Protein AF-A0A357KYM5-F1 (afdb_monomer_lite)

Structure (mmCIF, N/CA/C/O backbone):
data_AF-A0A357KYM5-F1
#
_entry.id   AF-A0A357KYM5-F1
#
loop_
_atom_site.group_PDB
_atom_site.id
_atom_site.type_symbol
_atom_site.label_atom_id
_atom_site.label_alt_id
_atom_site.label_comp_id
_atom_site.label_asym_id
_atom_site.label_entity_id
_atom_site.label_seq_id
_atom_site.pdbx_PDB_ins_code
_atom_site.Cartn_x
_atom_site.Cartn_y
_atom_site.Cartn_z
_atom_site.occupancy
_atom_site.B_iso_or_equiv
_atom_site.auth_seq_id
_atom_site.auth_comp_id
_atom_site.auth_asym_id
_atom_site.auth_atom_id
_atom_site.pdbx_PDB_model_num
ATOM 1 N N . MET A 1 1 ? -7.348 -31.592 7.065 1.00 39.19 1 MET A N 1
ATOM 2 C CA . MET A 1 1 ? -8.400 -30.751 6.445 1.00 39.19 1 MET A CA 1
ATOM 3 C C . MET A 1 1 ? -9.822 -31.021 6.965 1.00 39.19 1 MET A C 1
ATOM 5 O O . MET A 1 1 ? -10.618 -30.104 6.906 1.00 39.19 1 MET A O 1
ATOM 9 N N . ALA A 1 2 ? -10.147 -32.175 7.571 1.00 29.52 2 ALA A N 1
ATOM 10 C CA . ALA A 1 2 ? -11.494 -32.461 8.113 1.00 29.52 2 ALA A CA 1
ATOM 11 C C . ALA A 1 2 ? -11.815 -31.875 9.517 1.00 29.52 2 ALA A C 1
ATOM 13 O O . ALA A 1 2 ? -12.917 -32.055 10.022 1.00 29.52 2 ALA A O 1
ATOM 14 N N . ALA A 1 3 ? -10.875 -31.181 10.173 1.00 31.59 3 ALA A N 1
ATOM 15 C CA . ALA A 1 3 ? -11.030 -30.752 11.572 1.00 31.59 3 ALA A CA 1
ATOM 16 C C . ALA A 1 3 ? -11.623 -29.337 11.755 1.00 31.59 3 ALA A C 1
ATOM 18 O O . ALA A 1 3 ? -12.069 -29.005 12.851 1.00 31.59 3 ALA A O 1
ATOM 19 N N . ALA A 1 4 ? -11.666 -28.506 10.705 1.00 34.16 4 ALA A N 1
ATOM 20 C CA . ALA A 1 4 ? -12.172 -27.130 10.801 1.00 34.16 4 ALA A CA 1
ATOM 21 C C . ALA A 1 4 ? -13.715 -27.036 10.769 1.00 34.16 4 ALA A C 1
ATOM 23 O O . ALA A 1 4 ? -14.281 -26.057 11.252 1.00 34.16 4 ALA A O 1
ATOM 24 N N . SER A 1 5 ? -14.409 -28.067 10.272 1.00 40.31 5 SER A N 1
ATOM 25 C CA . SER A 1 5 ? -15.868 -28.051 10.071 1.00 40.31 5 SER A CA 1
ATOM 26 C C . SER A 1 5 ? -16.704 -28.437 11.302 1.00 40.31 5 SER A C 1
ATOM 28 O O . SER A 1 5 ? -17.919 -28.261 11.287 1.00 40.31 5 SER A O 1
ATOM 30 N N . ALA A 1 6 ? -16.101 -28.949 12.382 1.00 36.47 6 ALA A N 1
ATOM 31 C CA . ALA A 1 6 ? -16.842 -29.720 13.392 1.00 36.47 6 ALA A CA 1
ATOM 32 C C . ALA A 1 6 ? -17.256 -28.983 14.690 1.00 36.47 6 ALA A C 1
ATOM 34 O O . ALA A 1 6 ? -17.773 -29.631 15.593 1.00 36.47 6 ALA A O 1
ATOM 35 N N . ARG A 1 7 ? -17.060 -27.663 14.854 1.00 42.88 7 ARG A N 1
ATOM 36 C CA . ARG A 1 7 ? -17.339 -26.981 16.152 1.00 42.88 7 ARG A CA 1
ATOM 37 C C . ARG A 1 7 ? -18.109 -25.652 16.081 1.00 42.88 7 ARG A C 1
ATOM 39 O O . ARG A 1 7 ? -17.890 -24.765 16.897 1.00 42.88 7 ARG A O 1
ATOM 46 N N . TRP A 1 8 ? -19.041 -25.518 15.138 1.00 43.00 8 TRP A N 1
ATOM 47 C CA . TRP A 1 8 ? -19.954 -24.359 15.027 1.00 43.00 8 TRP A CA 1
ATOM 48 C C . TRP A 1 8 ? -21.429 -24.727 15.286 1.00 43.00 8 TRP A C 1
ATOM 50 O O . TRP A 1 8 ? -22.340 -24.209 14.632 1.00 43.00 8 TRP A O 1
ATOM 60 N N . GLN A 1 9 ? -21.674 -25.661 16.209 1.00 45.41 9 GLN A N 1
ATOM 61 C CA . GLN A 1 9 ? -23.014 -26.091 16.612 1.00 45.41 9 GLN A CA 1
ATOM 62 C C . GLN A 1 9 ? -23.220 -25.841 18.106 1.00 45.41 9 GLN A C 1
ATOM 64 O O . GLN A 1 9 ? -22.699 -26.592 18.921 1.00 45.41 9 GLN A O 1
ATOM 69 N N . ALA A 1 10 ? -23.962 -24.781 18.431 1.00 44.06 10 ALA A N 1
ATOM 70 C CA . ALA A 1 10 ? -24.990 -24.750 19.477 1.00 44.06 10 ALA A CA 1
ATOM 71 C C . ALA A 1 10 ? -25.453 -23.299 19.690 1.00 44.06 10 ALA A C 1
ATOM 73 O O . ALA A 1 10 ? -24.826 -22.556 20.436 1.00 44.06 10 ALA A O 1
ATOM 74 N N . GLN A 1 11 ? -26.553 -22.908 19.046 1.00 42.12 11 GLN A N 1
ATOM 75 C CA . GLN A 1 11 ? -27.473 -21.891 19.563 1.00 42.12 11 GLN A CA 1
ATOM 76 C C . GLN A 1 11 ? -28.854 -22.123 18.932 1.00 42.12 11 GLN A C 1
ATOM 78 O O . GLN A 1 11 ? -28.964 -22.393 17.735 1.00 42.12 11 GLN A O 1
ATOM 83 N N . SER A 1 12 ? -29.871 -22.170 19.792 1.00 39.28 12 SER A N 1
ATOM 84 C CA . SER A 1 12 ? -31.202 -22.721 19.533 1.00 39.28 12 SER A CA 1
ATOM 85 C C . SER A 1 12 ? -32.030 -21.901 18.528 1.00 39.28 12 SER A C 1
ATOM 87 O O . SER A 1 12 ? -31.992 -20.674 18.565 1.00 39.28 12 SER A O 1
ATOM 89 N N . PRO A 1 13 ? -32.841 -22.554 17.673 1.00 45.84 13 PRO A N 1
ATOM 90 C CA . PRO A 1 13 ? -33.690 -21.893 16.691 1.00 45.84 13 PRO A CA 1
ATOM 91 C C . PRO A 1 13 ? -35.065 -21.585 17.299 1.00 45.84 13 PRO A C 1
ATOM 93 O O . PRO A 1 13 ? -35.831 -22.503 17.576 1.00 45.84 13 PRO A O 1
ATOM 96 N N . SER A 1 14 ? -35.420 -20.319 17.515 1.00 49.50 14 SER A N 1
ATOM 97 C CA . SER A 1 14 ? -36.856 -19.966 17.599 1.00 49.50 14 SER A CA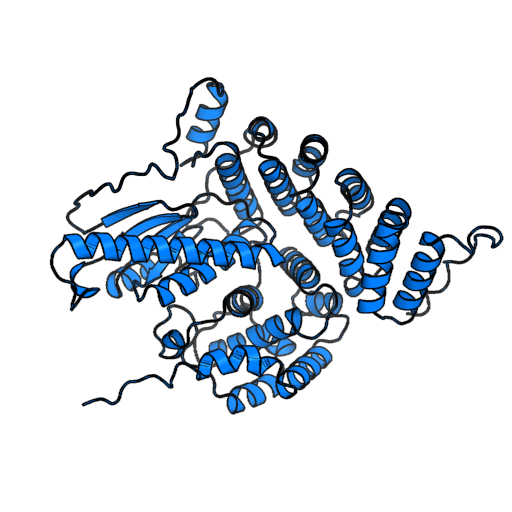 1
ATOM 98 C C . SER A 1 14 ? -37.214 -18.505 17.321 1.00 49.50 14 SER A C 1
ATOM 100 O O . SER A 1 14 ? -38.354 -18.272 16.947 1.00 49.50 14 SER A O 1
ATOM 102 N N . GLU A 1 15 ? -36.279 -17.545 17.337 1.00 45.34 15 GLU A N 1
ATOM 103 C CA . GLU A 1 15 ? -36.577 -16.159 16.892 1.00 45.34 15 GLU A CA 1
ATOM 104 C C . GLU A 1 15 ? -35.577 -15.582 15.862 1.00 45.34 15 GLU A C 1
ATOM 106 O O . GLU A 1 15 ? -35.882 -14.622 15.159 1.00 45.34 15 GLU A O 1
ATOM 111 N N . GLU A 1 16 ? -34.422 -16.222 15.644 1.00 50.22 16 GLU A N 1
ATOM 112 C CA . GLU A 1 16 ? -33.406 -15.810 14.651 1.00 50.22 16 GLU A CA 1
ATOM 113 C C . GLU A 1 16 ? -33.752 -16.151 13.184 1.00 50.22 16 GLU A C 1
ATOM 115 O O . GLU A 1 16 ? -32.952 -15.941 12.270 1.00 50.22 16 GLU A O 1
ATOM 120 N N . ALA A 1 17 ? -34.927 -16.710 12.900 1.00 53.59 17 ALA A N 1
ATOM 121 C CA . ALA A 1 17 ? -35.247 -17.155 11.543 1.00 53.59 17 ALA A CA 1
ATOM 122 C C . ALA A 1 17 ? -35.484 -15.990 10.558 1.00 53.59 17 ALA A C 1
ATOM 124 O O . ALA A 1 17 ? -35.233 -16.172 9.365 1.00 53.59 17 ALA A O 1
ATOM 125 N N . LEU A 1 18 ? -35.883 -14.805 11.046 1.00 60.94 18 LEU A N 1
ATOM 126 C CA . LEU A 1 18 ? -36.430 -13.720 10.216 1.00 60.94 18 LEU A CA 1
ATOM 127 C C . LEU A 1 18 ? -35.600 -12.426 10.167 1.00 60.94 18 LEU A C 1
ATOM 129 O O . LEU A 1 18 ? -35.957 -11.525 9.411 1.00 60.94 18 LEU A O 1
ATOM 133 N N . SER A 1 19 ? -34.504 -12.293 10.924 1.00 83.88 19 SER A N 1
ATOM 134 C CA . SER A 1 19 ? -33.705 -11.063 10.846 1.00 83.88 19 SER A CA 1
ATOM 135 C C . SER A 1 19 ? -32.810 -11.056 9.593 1.00 83.88 19 SER A C 1
ATOM 137 O O . SER A 1 19 ? -32.188 -12.080 9.276 1.00 83.88 19 SER A O 1
ATOM 139 N N . PRO A 1 20 ? -32.681 -9.914 8.886 1.00 84.69 20 PRO A N 1
ATOM 140 C CA . PRO A 1 20 ? -31.753 -9.778 7.760 1.00 84.69 20 PRO A CA 1
ATOM 141 C C . PRO A 1 20 ? -30.314 -10.178 8.123 1.00 84.69 20 PRO A C 1
ATOM 143 O O . PRO A 1 20 ? -29.641 -10.847 7.342 1.00 84.69 20 PRO A O 1
ATOM 146 N N . GLY A 1 21 ? -29.873 -9.871 9.350 1.00 86.38 21 GLY A N 1
ATOM 147 C CA . GLY A 1 21 ? -28.560 -10.271 9.863 1.00 86.38 21 GLY A CA 1
ATOM 148 C C . GLY A 1 21 ? -28.392 -11.788 10.004 1.00 86.38 21 GLY A C 1
ATOM 149 O O . GLY A 1 21 ? -27.341 -12.325 9.659 1.00 86.38 21 GLY A O 1
ATOM 150 N N . ALA A 1 22 ? -29.422 -12.519 10.441 1.00 87.31 22 ALA A N 1
ATOM 151 C CA . ALA A 1 22 ? -29.358 -13.978 10.524 1.00 87.31 22 ALA A CA 1
ATOM 152 C C . ALA A 1 22 ? -29.347 -14.640 9.137 1.00 87.31 22 ALA A C 1
ATOM 154 O O . ALA A 1 22 ? -28.640 -15.629 8.932 1.00 87.31 22 ALA A O 1
ATOM 155 N N . ALA A 1 23 ? -30.084 -14.088 8.167 1.00 88.94 23 ALA A N 1
ATOM 156 C CA . ALA A 1 23 ? -30.041 -14.549 6.781 1.00 88.94 23 ALA A CA 1
ATOM 157 C C . ALA A 1 23 ? -28.655 -14.324 6.149 1.00 88.94 23 ALA A C 1
ATOM 159 O O . ALA A 1 23 ? -28.078 -15.272 5.612 1.00 88.94 23 ALA A O 1
ATOM 160 N N . ALA A 1 24 ? -28.086 -13.121 6.293 1.00 90.00 24 ALA A N 1
ATOM 161 C CA . ALA A 1 24 ? -26.742 -12.797 5.809 1.00 90.00 24 ALA A CA 1
ATOM 162 C C . ALA A 1 24 ? -25.668 -13.679 6.468 1.00 90.00 24 ALA A C 1
ATOM 164 O O . ALA A 1 24 ? -24.789 -14.218 5.797 1.00 90.00 24 ALA A O 1
ATOM 165 N N . PHE A 1 25 ? -25.785 -13.937 7.773 1.00 90.94 25 PHE A N 1
ATOM 166 C CA . PHE A 1 25 ? -24.871 -14.832 8.480 1.00 90.94 25 PHE A CA 1
ATOM 167 C C . PHE A 1 25 ? -24.965 -16.292 7.994 1.00 90.94 25 PHE A C 1
ATOM 169 O O . PHE A 1 25 ? -23.945 -16.967 7.835 1.00 90.94 25 PHE A O 1
ATOM 176 N N . ARG A 1 26 ? -26.172 -16.798 7.700 1.00 92.44 26 ARG A N 1
ATOM 177 C CA . ARG A 1 26 ? -26.349 -18.124 7.074 1.00 92.44 26 ARG A CA 1
ATOM 178 C C . ARG A 1 26 ? -25.732 -18.177 5.674 1.00 92.44 26 ARG A C 1
ATOM 180 O O . ARG A 1 26 ? -25.079 -19.171 5.348 1.00 92.44 26 ARG A O 1
ATOM 187 N N . ALA A 1 27 ? -25.898 -17.123 4.873 1.00 93.00 27 ALA A N 1
ATOM 188 C CA . ALA A 1 27 ? -25.283 -17.013 3.551 1.00 93.00 27 ALA A CA 1
ATOM 189 C C . ALA A 1 27 ? -23.750 -17.044 3.645 1.00 93.00 27 ALA A C 1
ATOM 191 O O . ALA A 1 27 ? -23.118 -17.823 2.933 1.00 93.00 27 ALA A O 1
ATOM 192 N N . LEU A 1 28 ? -23.171 -16.311 4.601 1.00 94.19 28 LEU A N 1
ATOM 193 C CA . LEU A 1 28 ? -21.731 -16.291 4.858 1.00 94.19 28 LEU A CA 1
ATOM 194 C C . LEU A 1 28 ? -21.188 -17.685 5.180 1.00 94.19 28 LEU A C 1
ATOM 196 O O . LEU A 1 28 ? -20.217 -18.138 4.570 1.00 94.19 28 LEU A O 1
ATOM 200 N N . ARG A 1 29 ? -21.847 -18.402 6.098 1.00 91.69 29 ARG A N 1
ATOM 201 C CA . ARG A 1 29 ? -21.483 -19.786 6.434 1.00 91.69 29 ARG A CA 1
ATOM 202 C C . ARG A 1 29 ? -21.563 -20.704 5.217 1.00 91.69 29 ARG A C 1
ATOM 204 O O . ARG A 1 29 ? -20.668 -21.517 5.008 1.00 91.69 29 ARG A O 1
ATOM 211 N N 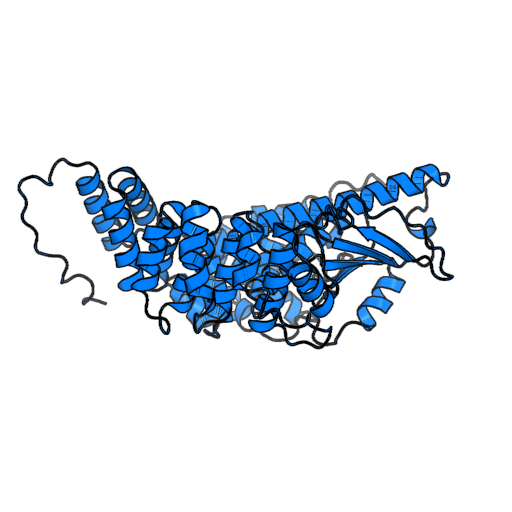. SER A 1 30 ? -22.619 -20.576 4.415 1.00 93.94 30 SER A N 1
ATOM 212 C CA . SER A 1 30 ? -22.804 -21.377 3.201 1.00 93.94 30 SER A CA 1
ATOM 213 C C . SER A 1 30 ? -21.723 -21.105 2.151 1.00 93.94 30 SER A C 1
ATOM 215 O O . SER A 1 30 ? -21.186 -22.050 1.577 1.00 93.94 30 SER A O 1
ATOM 217 N N . ALA A 1 31 ? -21.385 -19.837 1.903 1.00 93.31 31 ALA A N 1
ATOM 218 C CA . ALA A 1 31 ? -20.334 -19.454 0.961 1.00 93.31 31 ALA A CA 1
ATOM 219 C C . ALA A 1 31 ? -18.953 -19.935 1.426 1.00 93.31 31 ALA A C 1
ATOM 221 O O . ALA A 1 31 ? -18.227 -20.556 0.653 1.00 93.31 31 ALA A O 1
ATOM 222 N N . THR A 1 32 ? -18.643 -19.767 2.714 1.00 90.94 32 THR A N 1
ATOM 223 C CA . THR A 1 32 ? -17.369 -20.221 3.294 1.00 90.94 32 THR A CA 1
ATOM 224 C C . THR A 1 32 ? -17.229 -21.745 3.208 1.00 90.94 32 THR A C 1
ATOM 226 O O . THR A 1 32 ? -16.179 -22.248 2.822 1.00 90.94 32 THR A O 1
ATOM 229 N N . ASN A 1 33 ? -18.299 -22.496 3.498 1.00 91.06 33 ASN A N 1
ATOM 230 C CA . ASN A 1 33 ? -18.302 -23.961 3.394 1.00 91.06 33 ASN A CA 1
ATOM 231 C C . ASN A 1 33 ? -18.159 -24.474 1.953 1.00 91.06 33 ASN A C 1
ATOM 233 O O . ASN A 1 33 ? -17.681 -25.587 1.754 1.00 91.06 33 ASN A O 1
ATOM 237 N N . ARG A 1 34 ? -18.602 -23.692 0.962 1.00 93.12 34 ARG A N 1
ATOM 238 C CA . ARG A 1 34 ? -18.443 -23.993 -0.470 1.00 93.12 34 ARG A CA 1
ATOM 239 C C . ARG A 1 34 ? -17.118 -23.490 -1.043 1.00 93.12 34 ARG A C 1
ATOM 241 O O . ARG A 1 34 ? -16.897 -23.639 -2.238 1.00 93.12 34 ARG A O 1
ATOM 248 N N . GLU A 1 35 ? -16.272 -22.888 -0.209 1.00 91.25 35 GLU A N 1
ATOM 249 C CA . GLU A 1 35 ? -15.027 -22.234 -0.613 1.00 91.25 35 GLU A CA 1
ATOM 250 C C . GLU A 1 35 ? -15.222 -21.144 -1.689 1.00 91.25 35 GLU A C 1
ATOM 252 O O . GLU A 1 35 ? -14.313 -20.820 -2.453 1.00 91.25 35 GLU A O 1
ATOM 257 N N . ASP A 1 36 ? -16.403 -20.519 -1.708 1.00 95.31 36 ASP A N 1
ATOM 258 C CA . ASP A 1 36 ? -16.751 -19.431 -2.619 1.00 95.31 36 ASP A CA 1
ATOM 259 C C . ASP A 1 36 ? -16.277 -18.089 -2.047 1.00 95.31 36 ASP A C 1
ATOM 261 O O . ASP A 1 36 ? -16.873 -17.536 -1.116 1.00 95.31 36 ASP A O 1
ATOM 265 N N . GLN A 1 37 ? -15.176 -17.565 -2.592 1.00 95.00 37 GLN A N 1
ATOM 266 C CA . GLN A 1 37 ? -14.598 -16.306 -2.127 1.00 95.00 37 GLN A CA 1
ATOM 267 C C . GLN A 1 37 ? -15.491 -15.099 -2.415 1.00 95.00 37 GLN A C 1
ATOM 269 O O . GLN A 1 37 ? -15.657 -14.250 -1.540 1.00 95.00 37 GLN A O 1
ATOM 274 N N . HIS A 1 38 ? -16.048 -15.012 -3.626 1.00 96.19 38 HIS A N 1
ATOM 275 C CA . HIS A 1 38 ? -16.880 -13.876 -4.032 1.00 96.19 38 HIS A CA 1
ATOM 276 C C . HIS A 1 38 ? -18.189 -13.887 -3.249 1.00 96.19 38 HIS A C 1
ATOM 278 O O . HIS A 1 38 ? -18.539 -12.874 -2.648 1.00 96.19 38 HIS A O 1
ATOM 284 N N . GLY A 1 39 ? -18.818 -15.059 -3.111 1.00 96.62 39 GLY A N 1
ATOM 285 C CA . GLY A 1 39 ? -19.987 -15.229 -2.251 1.00 96.62 39 GLY A CA 1
ATOM 286 C C . GLY A 1 39 ? -19.700 -14.909 -0.780 1.00 96.62 39 GLY A C 1
ATOM 287 O O . GLY A 1 39 ? -20.547 -14.343 -0.091 1.00 96.62 39 GLY A O 1
ATOM 288 N N . THR A 1 40 ? -18.495 -15.210 -0.283 1.00 97.12 40 THR A N 1
ATOM 289 C CA . THR A 1 40 ? -18.074 -14.829 1.077 1.00 97.12 40 THR A CA 1
ATOM 290 C C . THR A 1 40 ? -17.958 -13.312 1.233 1.00 97.12 40 THR A C 1
ATOM 292 O O . THR A 1 40 ? -18.412 -12.774 2.242 1.00 97.12 40 THR A O 1
ATOM 295 N N . VAL A 1 41 ? -17.389 -12.605 0.250 1.00 97.12 41 VAL A N 1
ATOM 296 C CA . VAL A 1 41 ? -17.293 -11.133 0.268 1.00 97.12 41 VAL A CA 1
ATOM 297 C C . VAL A 1 41 ? -18.674 -10.486 0.223 1.00 97.12 41 VAL A C 1
ATOM 299 O O . VAL A 1 41 ? -18.950 -9.586 1.017 1.00 97.12 41 VAL A O 1
ATOM 302 N N . GLU A 1 42 ? -19.550 -10.957 -0.663 1.00 96.62 42 GLU A N 1
ATOM 303 C CA . GLU A 1 42 ? -20.925 -10.463 -0.768 1.00 96.62 42 GLU A CA 1
ATOM 304 C C . GLU A 1 42 ? -21.689 -10.680 0.539 1.00 96.62 42 GLU A C 1
ATOM 306 O O . GLU A 1 42 ? -22.246 -9.734 1.095 1.00 96.62 42 GLU A O 1
ATOM 311 N N . ALA A 1 43 ? -21.624 -11.888 1.103 1.00 96.94 43 ALA A N 1
ATOM 312 C CA . ALA A 1 43 ? -22.287 -12.192 2.362 1.00 96.94 43 ALA A CA 1
ATOM 313 C C . ALA A 1 43 ? -21.718 -11.394 3.549 1.00 96.94 43 ALA A C 1
ATOM 315 O O . ALA A 1 43 ? -22.478 -11.000 4.435 1.00 96.94 43 ALA A O 1
ATOM 316 N N . LEU A 1 44 ? -20.405 -11.120 3.577 1.00 97.38 44 LEU A N 1
ATOM 317 C CA . LEU A 1 44 ? -19.810 -10.221 4.570 1.00 97.38 44 LEU A CA 1
ATOM 318 C C . LEU A 1 44 ? -20.351 -8.802 4.420 1.00 97.38 44 LEU A C 1
ATOM 320 O O . LEU A 1 44 ? -20.759 -8.212 5.416 1.00 97.38 44 LEU A O 1
ATOM 324 N N . ARG A 1 45 ? -20.379 -8.253 3.202 1.00 97.31 45 ARG A N 1
ATOM 325 C CA . ARG A 1 45 ? -20.910 -6.908 2.940 1.00 97.31 45 ARG A CA 1
ATOM 326 C C . ARG A 1 45 ? -22.361 -6.788 3.408 1.00 97.31 45 ARG A C 1
ATOM 328 O O . ARG A 1 45 ? -22.705 -5.832 4.101 1.00 97.31 45 ARG A O 1
ATOM 335 N N . ASP A 1 46 ? -23.188 -7.767 3.063 1.00 96.94 46 ASP A N 1
ATOM 336 C CA . ASP A 1 46 ? -24.603 -7.773 3.422 1.00 96.94 46 ASP A CA 1
ATOM 337 C C . ASP A 1 46 ? -24.782 -7.898 4.945 1.00 96.94 46 ASP A C 1
ATOM 339 O O . ASP A 1 46 ? -25.617 -7.210 5.536 1.00 96.94 46 ASP A O 1
ATOM 343 N N . LEU A 1 47 ? -23.937 -8.695 5.610 1.00 97.25 47 LEU A N 1
ATOM 344 C CA . LEU A 1 47 ? -23.921 -8.796 7.068 1.00 97.25 47 LEU A CA 1
ATOM 345 C C . LEU A 1 47 ? -23.502 -7.479 7.730 1.00 97.25 47 LEU A C 1
ATOM 347 O O . LEU A 1 47 ? -24.159 -7.052 8.671 1.00 97.25 47 LEU A O 1
ATOM 351 N N . TRP A 1 48 ? -22.462 -6.810 7.228 1.00 97.25 48 TRP A N 1
ATOM 352 C CA . TRP A 1 48 ? -22.036 -5.494 7.715 1.00 97.25 48 TRP A CA 1
ATOM 353 C C . TRP A 1 48 ? -23.128 -4.433 7.562 1.00 97.25 48 TRP A C 1
ATOM 355 O O . TRP A 1 48 ? -23.258 -3.572 8.428 1.00 97.25 48 TRP A O 1
ATOM 365 N N . SER A 1 49 ? -23.924 -4.504 6.494 1.00 96.44 49 SER A N 1
ATOM 366 C CA . SER A 1 49 ? -25.055 -3.597 6.285 1.00 96.44 49 SER A CA 1
ATOM 367 C C . SER A 1 49 ? -26.231 -3.886 7.220 1.00 96.44 49 SER A C 1
ATOM 369 O O . SER A 1 49 ? -26.922 -2.954 7.624 1.00 96.44 49 SER A O 1
ATOM 371 N N . ALA A 1 50 ? -26.500 -5.157 7.523 1.00 95.88 50 ALA A N 1
ATOM 372 C CA . ALA A 1 50 ? -27.649 -5.563 8.330 1.00 95.88 50 ALA A CA 1
ATOM 373 C C . ALA A 1 50 ? -27.374 -5.517 9.842 1.00 95.88 50 ALA A C 1
ATOM 375 O O . ALA A 1 50 ? -28.257 -5.172 10.623 1.00 95.88 50 ALA A O 1
ATOM 376 N N . ASP A 1 51 ? -26.166 -5.894 10.253 1.00 96.12 51 ASP A N 1
ATOM 377 C CA . ASP A 1 51 ? -25.720 -5.953 11.643 1.00 96.12 51 ASP A CA 1
ATOM 378 C C . ASP A 1 51 ? -24.195 -5.719 11.703 1.00 96.12 51 ASP A C 1
ATOM 380 O O . ASP A 1 51 ? -23.411 -6.675 11.657 1.00 96.12 51 ASP A O 1
ATOM 384 N N . PRO A 1 52 ? -23.741 -4.455 11.826 1.00 95.50 52 PRO A N 1
ATOM 385 C CA . PRO A 1 52 ? -22.317 -4.121 11.882 1.00 95.50 52 PRO A CA 1
ATOM 386 C C . PRO A 1 52 ? -21.563 -4.804 13.031 1.00 95.50 52 PRO A C 1
ATOM 388 O O . PRO A 1 52 ? -20.354 -5.016 12.936 1.00 95.50 52 PRO A O 1
ATOM 391 N N . THR A 1 53 ? -22.250 -5.155 14.123 1.00 94.94 53 THR A N 1
ATOM 392 C CA . THR A 1 53 ? -21.627 -5.839 15.265 1.00 94.94 53 THR A CA 1
ATOM 393 C C . THR A 1 53 ? -21.324 -7.289 14.910 1.00 94.94 53 THR A C 1
ATOM 395 O O . THR A 1 53 ? -20.189 -7.739 15.088 1.00 94.94 53 THR A O 1
ATOM 398 N N . ARG A 1 54 ? -22.299 -8.015 14.343 1.00 95.06 54 ARG A N 1
ATOM 399 C CA . ARG A 1 54 ? -22.068 -9.373 13.823 1.00 95.06 54 ARG A CA 1
ATOM 400 C C . ARG A 1 54 ? -21.114 -9.372 12.631 1.00 95.06 54 ARG A C 1
ATOM 402 O O . ARG A 1 54 ? -20.313 -10.294 12.526 1.00 95.06 54 ARG A O 1
ATOM 409 N N . GLY A 1 55 ? -21.151 -8.349 11.777 1.00 97.56 55 GLY A N 1
ATOM 410 C CA . GLY A 1 55 ? -20.198 -8.157 10.680 1.00 97.56 55 GLY A CA 1
ATOM 411 C C . GLY A 1 55 ? -18.757 -8.064 11.181 1.00 97.56 55 GLY A C 1
ATOM 412 O O . GLY A 1 55 ? -17.903 -8.830 10.736 1.00 97.56 55 GLY A O 1
ATOM 413 N N . ALA A 1 56 ? -18.502 -7.209 12.178 1.00 97.94 56 ALA A N 1
ATOM 414 C CA . ALA A 1 56 ? -17.189 -7.088 12.814 1.00 97.94 56 ALA A CA 1
ATOM 415 C C . ALA A 1 56 ? -16.718 -8.407 13.441 1.00 97.94 56 ALA A C 1
ATOM 417 O O . ALA A 1 56 ? -15.577 -8.820 13.221 1.00 97.94 56 ALA A O 1
ATOM 418 N N . GLN A 1 57 ? -17.601 -9.090 14.175 1.00 97.62 57 GLN A N 1
ATOM 419 C CA . GLN A 1 57 ? -17.289 -10.374 14.800 1.00 97.62 57 GLN A CA 1
ATOM 420 C C . GLN A 1 57 ? -16.980 -11.458 13.758 1.00 97.62 57 GLN A C 1
ATOM 422 O O . GLN A 1 57 ? -15.980 -12.159 13.882 1.00 97.62 57 GLN A O 1
ATOM 427 N N . ALA A 1 58 ? -17.790 -11.567 12.703 1.00 97.69 58 ALA A N 1
ATOM 428 C CA . ALA A 1 58 ? -17.592 -12.547 11.640 1.00 97.69 58 ALA A CA 1
ATOM 429 C C . ALA A 1 58 ? -16.290 -12.298 10.863 1.00 97.69 58 ALA A C 1
ATOM 431 O O . ALA A 1 58 ? -15.542 -13.241 10.601 1.00 97.69 58 ALA A O 1
ATOM 432 N N . SER A 1 59 ? -15.975 -11.037 10.547 1.00 98.50 59 SER A N 1
ATOM 433 C CA . SER A 1 59 ? -14.691 -10.668 9.947 1.00 98.50 59 SER A CA 1
ATOM 434 C C . SER A 1 59 ? -13.513 -11.072 10.838 1.00 98.50 59 SER A C 1
ATOM 436 O O . SER A 1 59 ? -12.551 -11.655 10.341 1.00 98.50 59 SER A O 1
ATOM 438 N N . LEU A 1 60 ? -13.590 -10.813 12.148 1.00 98.25 60 LEU A N 1
ATOM 439 C CA . LEU A 1 60 ? -12.550 -11.211 13.099 1.00 98.25 60 LEU A CA 1
ATOM 440 C C . LEU A 1 60 ? -12.417 -12.738 13.204 1.00 98.25 60 LEU A C 1
ATOM 442 O O . LEU A 1 60 ? -11.299 -13.252 13.197 1.00 98.25 60 LEU A O 1
ATOM 446 N N . ASP A 1 61 ? -13.527 -13.477 13.243 1.00 97.50 61 ASP A N 1
ATOM 447 C CA . ASP A 1 61 ? -13.511 -14.943 13.267 1.00 97.50 61 ASP A CA 1
ATOM 448 C C . ASP A 1 61 ? -12.857 -15.533 12.007 1.00 97.50 61 ASP A C 1
ATOM 450 O O . ASP A 1 61 ? -12.088 -16.492 12.112 1.00 97.50 61 ASP A O 1
ATOM 454 N N . ILE A 1 62 ? -13.091 -14.938 10.830 1.00 97.31 62 ILE A N 1
ATOM 455 C CA . ILE A 1 62 ? -12.401 -15.316 9.586 1.00 97.31 62 ILE A CA 1
ATOM 456 C C . ILE A 1 62 ? -10.894 -15.062 9.698 1.00 97.31 62 ILE A C 1
ATOM 458 O O . ILE A 1 62 ? -10.109 -15.909 9.275 1.00 97.31 62 ILE A O 1
ATOM 462 N N . ILE A 1 63 ? -10.468 -13.940 10.287 1.00 97.94 63 ILE A N 1
ATOM 463 C CA . ILE A 1 63 ? -9.036 -13.652 10.467 1.00 97.94 63 ILE A CA 1
ATOM 464 C C . ILE A 1 63 ? -8.393 -14.655 11.433 1.00 97.94 63 ILE A C 1
ATOM 466 O O . ILE A 1 63 ? -7.341 -15.216 11.137 1.00 97.94 63 ILE A O 1
ATOM 470 N N . LEU A 1 64 ? -9.026 -14.906 12.579 1.00 97.00 64 LEU A N 1
ATOM 471 C CA . LEU A 1 64 ? -8.460 -15.752 13.631 1.00 97.00 64 LEU A CA 1
ATOM 472 C C . LEU A 1 64 ? -8.425 -17.236 13.252 1.00 97.00 64 LEU A C 1
ATOM 474 O O . LEU A 1 64 ? -7.503 -17.950 13.646 1.00 97.00 64 LEU A O 1
ATOM 478 N N . ARG A 1 65 ? -9.435 -17.720 12.520 1.00 93.31 65 ARG A N 1
ATOM 479 C CA . ARG A 1 65 ? -9.614 -19.156 12.237 1.00 93.31 65 ARG A CA 1
ATOM 480 C C . ARG A 1 65 ? -9.285 -19.542 10.797 1.00 93.31 65 ARG A C 1
ATOM 482 O O . ARG A 1 65 ? -9.080 -20.723 10.525 1.00 93.31 65 ARG A O 1
ATOM 489 N N . GLY A 1 66 ? -9.261 -18.582 9.876 1.00 92.06 66 GLY A N 1
ATOM 490 C CA . GLY A 1 66 ? -8.992 -18.817 8.461 1.00 92.06 66 GLY A CA 1
ATOM 491 C C . GLY A 1 66 ? -7.513 -19.060 8.159 1.00 92.06 66 GLY A C 1
ATOM 492 O O . GLY A 1 66 ? -6.619 -18.615 8.885 1.00 92.06 66 GLY A O 1
ATOM 493 N N . SER A 1 67 ? -7.248 -19.737 7.039 1.00 94.06 67 SER A N 1
ATOM 494 C CA . SER A 1 67 ? -5.919 -19.737 6.412 1.00 94.06 67 SER A CA 1
ATOM 495 C C . SER A 1 67 ? -5.612 -18.353 5.821 1.00 94.06 67 SER A C 1
ATOM 497 O O . SER A 1 67 ? -6.557 -17.604 5.557 1.00 94.06 67 SER A O 1
ATOM 499 N N . PRO A 1 68 ? -4.340 -17.991 5.557 1.00 94.56 68 PRO A N 1
ATOM 500 C CA . PRO A 1 68 ? -3.994 -16.685 4.979 1.00 94.56 68 PRO A CA 1
ATOM 501 C C . PRO A 1 68 ? -4.827 -16.314 3.739 1.00 94.56 68 PRO A C 1
ATOM 503 O O . PRO A 1 68 ? -5.299 -15.185 3.634 1.00 94.56 68 PRO A O 1
ATOM 506 N N . TYR A 1 69 ? -5.131 -17.293 2.880 1.00 95.19 69 TYR A N 1
ATOM 507 C CA . TYR A 1 69 ? -6.051 -17.176 1.743 1.00 95.19 69 TYR A CA 1
ATOM 508 C C . TYR A 1 69 ? -7.423 -16.570 2.091 1.00 95.19 69 TYR A C 1
ATOM 510 O O . TYR A 1 69 ? -7.939 -15.751 1.326 1.00 95.19 69 TYR A O 1
ATOM 518 N N . TRP A 1 70 ? -8.002 -16.961 3.232 1.00 95.56 70 TRP A N 1
ATOM 519 C CA . TRP A 1 70 ? -9.306 -16.505 3.726 1.00 95.56 70 TRP A CA 1
ATOM 520 C C . TRP A 1 70 ? -9.213 -15.253 4.599 1.00 95.56 70 TRP A C 1
ATOM 522 O O . TRP A 1 70 ? -10.101 -14.403 4.535 1.00 95.56 70 TRP A O 1
ATOM 532 N N . ARG A 1 71 ? -8.134 -15.098 5.380 1.00 96.94 71 ARG A N 1
ATOM 533 C CA . ARG A 1 71 ? -7.939 -13.945 6.281 1.00 96.94 71 ARG A CA 1
ATOM 534 C C . ARG A 1 71 ? -8.028 -12.609 5.551 1.00 96.94 71 ARG A C 1
ATOM 536 O O . ARG A 1 71 ? -8.570 -11.657 6.107 1.00 96.94 71 ARG A O 1
ATOM 543 N N . VAL A 1 72 ? -7.575 -12.566 4.295 1.00 97.56 72 VAL A N 1
ATOM 544 C CA . VAL A 1 72 ? -7.702 -11.407 3.392 1.00 97.56 72 VAL A CA 1
ATOM 545 C C . VAL A 1 72 ? -9.116 -10.838 3.390 1.00 97.56 72 VAL A C 1
ATOM 547 O O . VAL A 1 72 ? -9.276 -9.625 3.471 1.00 97.56 72 VAL A O 1
ATOM 550 N N . LEU A 1 73 ? -10.137 -11.695 3.321 1.00 97.94 73 LEU A N 1
ATOM 551 C CA . LEU A 1 73 ? -11.528 -11.257 3.198 1.00 97.94 73 LEU A CA 1
ATOM 552 C C . LEU A 1 73 ? -12.014 -10.604 4.498 1.00 97.94 73 LEU A C 1
ATOM 554 O O . LEU A 1 73 ? -12.673 -9.566 4.468 1.00 97.94 73 LEU A O 1
ATOM 558 N N . GLY A 1 74 ? -11.625 -11.171 5.645 1.00 98.31 74 GLY A N 1
ATOM 559 C CA . GLY A 1 74 ? -11.912 -10.593 6.957 1.00 98.31 74 GLY A CA 1
ATOM 560 C C . GLY A 1 74 ? -11.221 -9.241 7.159 1.00 98.31 74 GLY A C 1
ATOM 561 O O . GLY A 1 74 ? -11.871 -8.283 7.583 1.00 98.31 74 GLY A O 1
ATOM 562 N N . VAL A 1 75 ? -9.936 -9.134 6.790 1.00 98.62 75 VAL A N 1
ATOM 563 C CA . VAL A 1 75 ? -9.176 -7.871 6.849 1.00 98.62 75 VAL A CA 1
ATOM 564 C C . VAL A 1 75 ? -9.777 -6.826 5.910 1.00 98.62 75 VAL A C 1
ATOM 566 O O . VAL A 1 75 ? -9.983 -5.692 6.332 1.00 98.62 75 VAL A O 1
ATOM 569 N N . ALA A 1 76 ? -10.107 -7.195 4.668 1.00 98.25 76 ALA A N 1
ATOM 570 C CA . ALA A 1 76 ? -10.717 -6.291 3.694 1.00 98.25 76 ALA A CA 1
ATOM 571 C C . ALA A 1 76 ? -12.057 -5.739 4.196 1.00 98.25 76 ALA A C 1
ATOM 573 O O . ALA A 1 76 ? -12.288 -4.530 4.146 1.00 98.25 76 ALA A O 1
ATOM 574 N N . ALA A 1 77 ? -12.915 -6.607 4.737 1.00 98.25 77 ALA A N 1
ATOM 575 C CA . ALA A 1 77 ? -14.208 -6.210 5.275 1.00 98.25 77 ALA A CA 1
ATOM 576 C C . ALA A 1 77 ? -14.071 -5.262 6.481 1.00 98.25 77 ALA A C 1
ATOM 578 O O . ALA A 1 77 ? -14.735 -4.227 6.509 1.00 98.25 77 ALA A O 1
ATOM 579 N N . LEU A 1 78 ? -13.171 -5.551 7.432 1.00 98.38 78 LEU A N 1
ATOM 580 C CA . LEU A 1 78 ? -12.899 -4.653 8.565 1.00 98.38 78 LEU A CA 1
ATOM 581 C C . LEU A 1 78 ? -12.312 -3.315 8.112 1.00 98.38 78 LEU A C 1
ATOM 583 O O . LEU A 1 78 ? -12.778 -2.266 8.548 1.00 98.38 78 LEU A O 1
ATOM 587 N N . ALA A 1 79 ? -11.332 -3.337 7.209 1.00 97.50 79 ALA A N 1
ATOM 588 C CA . ALA A 1 79 ? -10.721 -2.126 6.681 1.00 97.50 79 ALA A CA 1
ATOM 589 C C . ALA A 1 79 ? -11.751 -1.234 5.971 1.00 97.50 79 ALA A C 1
ATOM 591 O O . ALA A 1 79 ? -11.745 -0.016 6.147 1.00 97.50 79 ALA A O 1
ATOM 592 N N . ARG A 1 80 ? -12.681 -1.828 5.215 1.00 96.88 80 ARG A N 1
ATOM 593 C CA . ARG A 1 80 ? -13.711 -1.094 4.471 1.00 96.88 80 ARG A CA 1
ATOM 594 C C . ARG A 1 80 ? -14.839 -0.586 5.368 1.00 96.88 80 ARG A C 1
ATOM 596 O O . ARG A 1 80 ? -15.159 0.598 5.317 1.00 96.88 80 ARG A O 1
ATOM 603 N N . HIS A 1 81 ? -15.419 -1.451 6.196 1.00 97.50 81 HIS A N 1
ATOM 604 C CA . HIS A 1 81 ? -16.684 -1.179 6.892 1.00 97.50 81 HIS A CA 1
ATOM 605 C C . HIS A 1 81 ? -16.534 -0.880 8.386 1.00 97.50 81 HIS A C 1
ATOM 607 O O . HIS A 1 81 ? -17.403 -0.233 8.963 1.00 97.50 81 HIS A O 1
ATOM 613 N N . GLY A 1 82 ? -15.442 -1.320 9.014 1.00 97.38 82 GLY A N 1
ATOM 614 C CA . GLY A 1 82 ? -15.235 -1.160 10.450 1.00 97.38 82 GLY A CA 1
ATOM 615 C C . GLY A 1 82 ? -15.011 0.290 10.870 1.00 97.38 82 GLY A C 1
ATOM 616 O O . GLY A 1 82 ? -14.369 1.068 10.154 1.00 97.38 82 GLY A O 1
ATOM 617 N N . THR A 1 83 ? -15.506 0.638 12.059 1.00 97.62 83 THR A N 1
ATOM 618 C CA . THR A 1 83 ? -15.107 1.856 12.778 1.00 97.62 83 THR A CA 1
ATOM 619 C C . THR A 1 83 ? -13.695 1.708 13.348 1.00 97.62 83 THR A C 1
ATOM 621 O O . THR A 1 83 ? -13.173 0.593 13.448 1.00 97.62 83 THR A O 1
ATOM 624 N N . ALA A 1 84 ? -13.070 2.814 13.765 1.00 97.69 84 ALA A N 1
ATOM 625 C CA . ALA A 1 84 ? -11.741 2.750 14.370 1.00 97.69 84 ALA A CA 1
ATOM 626 C C . ALA A 1 84 ? -11.742 1.877 15.642 1.00 97.69 84 ALA A C 1
ATOM 628 O O . ALA A 1 84 ? -10.845 1.056 15.808 1.00 97.69 84 ALA A O 1
ATOM 629 N N . ASP A 1 85 ? -12.790 1.950 16.473 1.00 97.50 85 ASP A N 1
ATOM 630 C CA . ASP A 1 85 ? -12.941 1.102 17.669 1.00 97.50 85 ASP A CA 1
ATOM 631 C C . ASP A 1 85 ? -13.094 -0.394 17.353 1.00 97.50 85 ASP A C 1
ATOM 633 O O . ASP A 1 85 ? -12.666 -1.250 18.129 1.00 97.50 85 ASP A O 1
ATOM 637 N N . GLN A 1 86 ? -13.781 -0.741 16.261 1.00 98.19 86 GLN A N 1
ATOM 638 C CA . GLN A 1 86 ? -13.936 -2.140 15.847 1.00 98.19 86 GLN A CA 1
ATOM 639 C C . GLN A 1 86 ? -12.619 -2.692 15.299 1.00 98.19 86 GLN A C 1
ATOM 641 O O . GLN A 1 86 ? -12.259 -3.829 15.601 1.00 98.19 86 GLN A O 1
ATOM 646 N N . ILE A 1 87 ? -11.885 -1.874 14.541 1.00 98.44 87 ILE A N 1
ATOM 647 C CA . ILE A 1 87 ? -10.544 -2.200 14.055 1.00 98.44 87 ILE A CA 1
ATOM 648 C C . ILE A 1 87 ? -9.573 -2.370 15.235 1.00 98.44 87 ILE A C 1
ATOM 650 O O . ILE A 1 87 ? -8.876 -3.380 15.289 1.00 98.44 87 ILE A O 1
ATOM 654 N N . ASP A 1 88 ? -9.578 -1.458 16.215 1.00 98.31 88 ASP A N 1
ATOM 655 C CA . ASP A 1 88 ? -8.752 -1.536 17.434 1.00 98.31 88 ASP A CA 1
ATOM 656 C C . ASP A 1 88 ? -9.012 -2.828 18.217 1.00 98.31 88 ASP A C 1
ATOM 658 O O . ASP A 1 88 ? -8.085 -3.564 18.559 1.00 98.31 88 ASP A O 1
ATOM 662 N N . ARG A 1 89 ? -10.291 -3.168 18.427 1.00 97.75 89 ARG A N 1
ATOM 663 C CA . ARG A 1 89 ? -10.690 -4.427 19.073 1.00 97.75 89 ARG A CA 1
ATOM 664 C C . ARG A 1 89 ? -10.212 -5.654 18.305 1.00 97.75 89 ARG A C 1
ATOM 666 O O . ARG A 1 89 ? -9.721 -6.598 18.923 1.00 97.75 89 ARG A O 1
ATOM 673 N N . ALA A 1 90 ? -10.335 -5.643 16.977 1.00 98.06 90 ALA A N 1
ATOM 674 C CA . ALA A 1 90 ? -9.843 -6.730 16.142 1.00 98.06 90 ALA A CA 1
ATOM 675 C C . ALA A 1 90 ? -8.325 -6.886 16.293 1.00 98.06 90 ALA A C 1
ATOM 677 O O . ALA A 1 90 ? -7.866 -7.980 16.606 1.00 98.06 90 ALA A O 1
ATOM 678 N N . ILE A 1 91 ? -7.555 -5.801 16.168 1.00 97.81 91 ILE A N 1
ATOM 679 C CA . ILE A 1 91 ? -6.094 -5.815 16.337 1.00 97.81 91 ILE A CA 1
ATOM 680 C C . ILE A 1 91 ? -5.699 -6.329 17.728 1.00 97.81 91 ILE A C 1
ATOM 682 O O . ILE A 1 91 ? -4.774 -7.136 17.838 1.00 97.81 91 ILE A O 1
ATOM 686 N N . GLY A 1 92 ? -6.414 -5.922 18.782 1.00 96.75 92 GLY A N 1
ATOM 687 C CA . GLY A 1 92 ? -6.189 -6.387 20.153 1.00 96.75 92 GLY A CA 1
ATOM 688 C C . GLY A 1 92 ? -6.338 -7.903 20.335 1.00 96.75 92 GLY A C 1
ATOM 689 O O . GLY A 1 92 ? -5.668 -8.482 21.187 1.00 96.75 92 GLY A O 1
ATOM 690 N N . ALA A 1 93 ? -7.154 -8.563 19.508 1.00 97.31 93 ALA A N 1
ATOM 691 C CA . ALA A 1 93 ? -7.316 -10.018 19.509 1.00 97.31 93 ALA A CA 1
ATOM 692 C C . ALA A 1 93 ? -6.260 -10.760 18.661 1.00 97.31 93 ALA A C 1
ATOM 694 O O . ALA A 1 93 ? -6.109 -11.978 18.784 1.00 97.31 93 ALA A O 1
ATOM 695 N N . LEU A 1 94 ? -5.521 -10.059 17.794 1.00 97.06 94 LEU A N 1
ATOM 696 C CA . LEU A 1 94 ? -4.538 -10.662 16.896 1.00 97.06 94 LEU A CA 1
ATOM 697 C C . LEU A 1 94 ? -3.174 -10.837 17.572 1.00 97.06 94 LEU A C 1
ATOM 699 O O . LEU A 1 94 ? -2.543 -9.871 17.996 1.00 97.06 94 LEU A O 1
ATOM 703 N N . SER A 1 95 ? -2.664 -12.074 17.578 1.00 93.50 95 SER A N 1
ATOM 704 C CA . SER A 1 95 ? -1.300 -12.380 18.043 1.00 93.50 95 SER A CA 1
ATOM 705 C C . SER A 1 95 ? -0.236 -11.610 17.237 1.00 93.50 95 SER A C 1
ATOM 707 O O . SER A 1 95 ? -0.194 -11.790 16.015 1.00 93.50 95 SER A O 1
ATOM 709 N N . PRO A 1 96 ? 0.661 -10.836 17.888 1.00 90.00 96 PRO A N 1
ATOM 710 C CA . PRO A 1 96 ? 1.736 -10.109 17.212 1.00 90.00 96 PRO A CA 1
ATOM 711 C C . PRO A 1 96 ? 2.627 -11.002 16.348 1.00 90.00 96 PRO A C 1
ATOM 713 O O . PRO A 1 96 ? 2.909 -10.648 15.217 1.00 90.00 96 PRO A O 1
ATOM 716 N N . GLY A 1 97 ? 2.996 -12.203 16.809 1.00 89.06 97 GLY A N 1
ATOM 717 C CA . GLY A 1 97 ? 3.902 -13.079 16.054 1.00 89.06 97 GLY A CA 1
ATOM 718 C C . GLY A 1 97 ? 3.289 -13.713 14.797 1.00 89.06 97 GLY A C 1
ATOM 719 O O . GLY A 1 97 ? 4.002 -13.912 13.812 1.00 89.06 97 GLY A O 1
ATOM 720 N N . HIS A 1 98 ? 1.984 -14.012 14.818 1.00 90.75 98 HIS A N 1
ATOM 721 C CA . HIS A 1 98 ? 1.298 -14.800 13.778 1.00 90.75 98 HIS A CA 1
ATOM 722 C C . HIS A 1 98 ? 0.481 -13.967 12.785 1.00 90.75 98 HIS A C 1
ATOM 724 O O . HIS A 1 98 ? 0.170 -14.460 11.701 1.00 90.75 98 HIS A O 1
ATOM 730 N N . HIS A 1 99 ? 0.105 -12.743 13.160 1.00 95.75 99 HIS A N 1
ATOM 731 C CA . HIS A 1 99 ? -0.805 -11.891 12.389 1.00 95.75 99 HIS A CA 1
ATOM 732 C C . HIS A 1 99 ? -0.177 -10.530 12.062 1.00 95.75 99 HIS A C 1
ATOM 734 O O . HIS A 1 99 ? -0.865 -9.511 12.057 1.00 95.75 99 HIS A O 1
ATOM 740 N N . ARG A 1 100 ? 1.146 -10.482 11.858 1.00 95.25 100 ARG A N 1
ATOM 741 C CA . ARG A 1 100 ? 1.890 -9.230 11.618 1.00 95.25 100 ARG A CA 1
ATOM 742 C C . ARG A 1 100 ? 1.308 -8.441 10.446 1.00 95.25 100 ARG A C 1
ATOM 744 O O . ARG A 1 100 ? 1.024 -7.255 10.584 1.00 95.25 100 ARG A O 1
ATOM 751 N N . SER A 1 101 ? 1.062 -9.115 9.322 1.00 96.69 101 SER A N 1
ATOM 752 C CA . SER A 1 101 ? 0.508 -8.518 8.100 1.00 96.69 101 SER A CA 1
ATOM 753 C C . SER A 1 101 ? -0.910 -7.998 8.291 1.00 96.69 101 SER A C 1
ATOM 755 O O . SER A 1 101 ? -1.218 -6.891 7.857 1.00 96.69 101 SER A O 1
ATOM 757 N N . GLU A 1 102 ? -1.765 -8.755 8.972 1.00 98.25 102 GLU A N 1
ATOM 758 C CA . GLU A 1 102 ? -3.143 -8.368 9.252 1.00 98.25 102 GLU A CA 1
ATOM 759 C C . GLU A 1 102 ? -3.196 -7.195 10.239 1.00 98.25 102 GLU A C 1
ATOM 761 O O . GLU A 1 102 ? -3.924 -6.234 9.996 1.00 98.25 102 GLU A O 1
ATOM 766 N N . ARG A 1 103 ? -2.379 -7.216 11.303 1.00 97.81 103 ARG A N 1
ATOM 767 C CA . ARG A 1 103 ? -2.242 -6.095 12.251 1.00 97.81 103 ARG A CA 1
ATOM 768 C C . ARG A 1 103 ? -1.781 -4.829 11.539 1.00 97.81 103 ARG A C 1
ATOM 770 O O . ARG A 1 103 ? -2.418 -3.792 11.684 1.00 97.81 103 ARG A O 1
ATOM 777 N N . TRP A 1 104 ? -0.720 -4.921 10.738 1.00 97.00 104 TRP A N 1
ATOM 778 C CA . TRP A 1 104 ? -0.214 -3.803 9.943 1.00 97.00 104 TRP A CA 1
ATOM 779 C C . TRP A 1 104 ? -1.288 -3.227 9.009 1.00 97.00 104 TRP A C 1
ATOM 781 O O . TRP A 1 104 ? -1.549 -2.023 9.034 1.00 97.00 104 TRP A O 1
ATOM 791 N N . ALA A 1 105 ? -1.966 -4.082 8.237 1.00 97.81 105 ALA A N 1
ATOM 792 C CA . ALA A 1 105 ? -2.997 -3.656 7.293 1.00 97.81 105 ALA A CA 1
ATOM 793 C C . ALA A 1 105 ? -4.202 -3.002 7.992 1.00 97.81 105 ALA A C 1
ATOM 795 O O . ALA A 1 105 ? -4.756 -2.030 7.474 1.00 97.81 105 ALA A O 1
ATOM 796 N N . LEU A 1 106 ? -4.592 -3.505 9.168 1.00 98.19 106 LEU A N 1
ATOM 797 C CA . LEU A 1 106 ? -5.681 -2.953 9.974 1.00 98.19 106 LEU A CA 1
ATOM 798 C C . LEU A 1 106 ? -5.304 -1.625 10.641 1.00 98.19 106 LEU A C 1
ATOM 800 O O . LEU A 1 106 ? -6.100 -0.691 10.587 1.00 98.19 106 LEU A O 1
ATOM 804 N N . VAL A 1 107 ? -4.095 -1.490 11.200 1.00 98.06 107 VAL A N 1
ATOM 805 C CA . VAL A 1 107 ? -3.613 -0.201 11.736 1.00 98.06 107 VAL A CA 1
ATOM 806 C C . VAL A 1 107 ? -3.556 0.843 10.627 1.00 98.06 107 VAL A C 1
ATOM 808 O O . VAL A 1 107 ? -3.993 1.973 10.820 1.00 98.06 107 VAL A O 1
ATOM 811 N N . ARG A 1 108 ? -3.109 0.459 9.429 1.00 95.81 108 ARG A N 1
ATOM 812 C CA . ARG A 1 108 ? -3.139 1.335 8.255 1.00 95.81 108 ARG A CA 1
ATOM 813 C C . ARG A 1 108 ? -4.565 1.750 7.887 1.00 95.81 108 ARG A C 1
ATOM 815 O O . ARG A 1 108 ? -4.786 2.894 7.514 1.00 95.81 108 ARG A O 1
ATOM 822 N N . ALA A 1 109 ? -5.534 0.843 8.004 1.00 96.69 109 ALA A N 1
ATOM 823 C CA . ALA A 1 109 ? -6.938 1.121 7.703 1.00 96.69 109 ALA A CA 1
ATOM 824 C C . ALA A 1 109 ? -7.620 2.069 8.705 1.00 96.69 109 ALA A C 1
ATOM 826 O O . ALA A 1 109 ? -8.757 2.470 8.461 1.00 96.69 109 ALA A O 1
ATOM 827 N N . LEU A 1 110 ? -6.953 2.435 9.809 1.00 97.38 110 LEU A N 1
ATOM 828 C CA . LEU A 1 110 ? -7.373 3.559 10.648 1.00 97.38 110 LEU A CA 1
ATOM 829 C C . LEU A 1 110 ? -7.286 4.885 9.882 1.00 97.38 110 LEU A C 1
ATOM 831 O O . LEU A 1 110 ? -8.032 5.814 10.187 1.00 97.38 110 LEU A O 1
ATOM 835 N N . ASP A 1 111 ? -6.416 4.975 8.872 1.00 93.38 111 ASP A N 1
ATOM 836 C CA . ASP A 1 111 ? -6.389 6.130 7.990 1.00 93.38 111 ASP A CA 1
ATOM 837 C C . ASP A 1 111 ? -7.708 6.262 7.207 1.00 93.38 111 ASP A C 1
ATOM 839 O O . ASP A 1 111 ? -8.165 5.322 6.556 1.00 93.38 111 ASP A O 1
ATOM 843 N N . GLY A 1 112 ? -8.335 7.439 7.274 1.00 89.44 112 GLY A N 1
ATOM 844 C CA . GLY A 1 112 ? -9.657 7.693 6.690 1.00 89.44 112 GLY A CA 1
ATOM 845 C C . GLY A 1 112 ? -10.847 7.274 7.564 1.00 89.44 112 GLY A C 1
ATOM 846 O O . GLY A 1 112 ? -11.988 7.412 7.123 1.00 89.44 112 GLY A O 1
ATOM 847 N N . LYS A 1 113 ? -10.612 6.789 8.791 1.00 96.12 113 LYS A N 1
ATOM 848 C CA . LYS A 1 113 ? -11.658 6.630 9.817 1.00 96.12 113 LYS A CA 1
ATOM 849 C C . LYS A 1 113 ? -11.878 7.935 10.579 1.00 96.12 113 LYS A C 1
ATOM 851 O O . LYS A 1 113 ? -11.218 8.937 10.312 1.00 96.12 113 LYS A O 1
ATOM 856 N N . ASP A 1 114 ? -12.829 7.916 11.513 1.00 96.50 114 ASP A N 1
ATOM 857 C CA . ASP A 1 114 ? -13.171 9.076 12.337 1.00 96.50 114 ASP A CA 1
ATOM 858 C C . ASP A 1 114 ? -11.918 9.688 13.011 1.00 96.50 114 ASP A C 1
ATOM 860 O O . ASP A 1 114 ? -11.259 9.006 13.806 1.00 96.50 114 ASP A O 1
ATOM 864 N N . PRO A 1 115 ? -11.559 10.953 12.709 1.00 94.38 115 PRO A N 1
ATOM 865 C CA . PRO A 1 115 ? -10.316 11.549 13.195 1.00 94.38 115 PRO A CA 1
ATOM 866 C C . PRO A 1 115 ? -10.210 11.685 14.720 1.00 94.38 115 PRO A C 1
ATOM 868 O O . PRO A 1 115 ? -9.092 11.711 15.239 1.00 94.38 115 PRO A O 1
ATOM 871 N N . GLU A 1 116 ? -11.324 11.805 15.452 1.00 95.06 116 GLU A N 1
ATOM 872 C CA . GLU A 1 116 ? -11.319 11.872 16.925 1.00 95.06 116 GLU A CA 1
ATOM 873 C C . GLU A 1 116 ? -10.970 10.502 17.524 1.00 95.06 116 GLU A C 1
ATOM 875 O O . GLU A 1 116 ? -10.098 10.385 18.394 1.00 95.06 116 GLU A O 1
ATOM 880 N N . GLN A 1 117 ? -11.582 9.436 17.001 1.00 96.69 117 GLN A N 1
ATOM 881 C CA . GLN A 1 117 ? -11.261 8.070 17.415 1.00 96.69 117 GLN A CA 1
ATOM 882 C C . GLN A 1 117 ? -9.814 7.702 17.069 1.00 96.69 117 GLN A C 1
ATOM 884 O O . GLN A 1 117 ? -9.082 7.181 17.914 1.00 96.69 117 GLN A O 1
ATOM 889 N N . VAL A 1 118 ? -9.363 8.021 15.851 1.00 97.06 118 VAL A N 1
ATOM 890 C CA . VAL A 1 118 ? -7.992 7.734 15.396 1.00 97.06 118 VAL A CA 1
ATOM 891 C C . VAL A 1 118 ? -6.959 8.417 16.294 1.00 97.06 118 VAL A C 1
ATOM 893 O O . VAL A 1 118 ? -5.988 7.770 16.688 1.00 97.06 118 VAL A O 1
ATOM 896 N N . ARG A 1 119 ? -7.186 9.674 16.704 1.00 95.56 119 ARG A N 1
ATOM 897 C CA . ARG A 1 119 ? -6.311 10.395 17.650 1.00 95.56 119 ARG A CA 1
ATOM 898 C C . ARG A 1 119 ? -6.178 9.715 19.007 1.00 95.56 119 ARG A C 1
ATOM 900 O O . ARG A 1 119 ? -5.142 9.845 19.652 1.00 95.56 119 ARG A O 1
ATOM 907 N N . THR A 1 120 ? -7.198 8.978 19.429 1.00 95.88 120 THR A N 1
ATOM 908 C CA . THR A 1 120 ? -7.194 8.249 20.703 1.00 95.88 120 THR A CA 1
ATOM 909 C C . THR A 1 120 ? -6.549 6.864 20.571 1.00 95.88 120 THR A C 1
ATOM 911 O O . THR A 1 120 ? -5.876 6.392 21.491 1.00 95.88 120 THR A O 1
ATOM 914 N N . ILE A 1 121 ? -6.744 6.210 19.426 1.00 97.44 121 ILE A N 1
ATOM 915 C CA . ILE A 1 121 ? -6.377 4.809 19.189 1.00 97.44 121 ILE A CA 1
ATOM 916 C C . ILE A 1 121 ? -4.965 4.673 18.615 1.00 97.44 121 ILE A C 1
ATOM 918 O O . ILE A 1 121 ? -4.132 3.964 19.183 1.00 97.44 121 ILE A O 1
ATOM 922 N N . ALA A 1 122 ? -4.671 5.370 17.514 1.00 97.12 122 ALA A N 1
ATOM 923 C CA . ALA A 1 122 ? -3.423 5.218 16.768 1.00 97.12 122 ALA A CA 1
ATOM 924 C C . ALA A 1 122 ? -2.145 5.429 17.611 1.00 97.12 122 ALA A C 1
ATOM 926 O O . ALA A 1 122 ? -1.191 4.675 17.403 1.00 97.12 122 ALA A O 1
ATOM 927 N N . PRO A 1 123 ? -2.090 6.337 18.617 1.00 97.19 123 PRO A N 1
ATOM 928 C CA . PRO A 1 123 ? -0.890 6.500 19.441 1.00 97.19 123 PRO A CA 1
ATOM 929 C C . PRO A 1 123 ? -0.453 5.238 20.197 1.00 97.19 123 PRO A C 1
ATOM 931 O O . PRO A 1 123 ? 0.725 5.105 20.522 1.00 97.19 123 PRO A O 1
ATOM 934 N N . ARG A 1 124 ? -1.371 4.300 20.476 1.00 95.75 124 ARG A N 1
ATOM 935 C CA . ARG A 1 124 ? -1.056 3.035 21.165 1.00 95.75 124 ARG A CA 1
ATOM 936 C C . ARG A 1 124 ? -0.125 2.152 20.329 1.00 95.75 124 ARG A C 1
ATOM 938 O O . ARG A 1 124 ? 0.739 1.479 20.884 1.00 95.75 124 ARG A O 1
ATOM 945 N N . TYR A 1 125 ? -0.260 2.213 19.006 1.00 97.19 125 TYR A N 1
ATOM 946 C CA . TYR A 1 125 ? 0.499 1.407 18.047 1.00 97.19 125 TYR A CA 1
ATOM 947 C C . TYR A 1 125 ? 1.885 1.976 17.719 1.00 97.19 125 TYR A C 1
ATOM 949 O O . TYR A 1 125 ? 2.709 1.281 17.137 1.00 97.19 125 TYR A O 1
ATOM 957 N N . LEU A 1 126 ? 2.202 3.196 18.166 1.00 96.56 126 LEU A N 1
ATOM 958 C CA . LEU A 1 126 ? 3.560 3.753 18.066 1.00 96.56 126 LEU A CA 1
ATOM 959 C C . LEU A 1 126 ? 4.583 2.996 18.926 1.00 96.56 126 LEU A C 1
ATOM 961 O O . LEU A 1 126 ? 5.784 3.168 18.750 1.00 96.56 126 LEU A O 1
ATOM 965 N N . ARG A 1 127 ? 4.105 2.176 19.869 1.00 93.81 127 ARG A N 1
ATOM 966 C CA . ARG A 1 127 ? 4.919 1.323 20.745 1.00 93.81 127 ARG A CA 1
ATOM 967 C C . ARG A 1 127 ? 4.803 -0.163 20.398 1.00 93.81 127 ARG A C 1
ATOM 969 O O . ARG A 1 127 ? 5.187 -0.998 21.212 1.00 93.81 127 ARG A O 1
ATOM 976 N N . ASP A 1 128 ? 4.223 -0.495 19.246 1.00 95.62 128 ASP A N 1
ATOM 977 C CA . ASP A 1 128 ? 4.147 -1.882 18.785 1.00 95.62 128 ASP A CA 1
ATOM 978 C C . ASP A 1 128 ? 5.564 -2.444 18.568 1.00 95.62 128 ASP A C 1
ATOM 980 O O . ASP A 1 128 ? 6.482 -1.696 18.231 1.00 95.62 128 ASP A O 1
ATOM 984 N N . SER A 1 129 ? 5.762 -3.746 18.775 1.00 93.00 129 SER A N 1
ATOM 985 C CA . SER A 1 129 ? 7.061 -4.390 18.544 1.00 93.00 129 SER A CA 1
ATOM 986 C C . SER A 1 129 ? 7.452 -4.403 17.066 1.00 93.00 129 SER A C 1
ATOM 988 O O . SER A 1 129 ? 8.634 -4.478 16.747 1.00 93.00 129 SER A O 1
ATOM 990 N N . GLU A 1 130 ? 6.469 -4.331 16.168 1.00 95.00 130 GLU A N 1
ATOM 991 C CA . GLU A 1 130 ? 6.683 -4.332 14.726 1.00 95.00 130 GLU A CA 1
ATOM 992 C C . GLU A 1 130 ? 6.804 -2.898 14.193 1.00 95.00 130 GLU A C 1
ATOM 994 O O . GLU A 1 130 ? 5.843 -2.123 14.201 1.00 95.00 130 GLU A O 1
ATOM 999 N N . VAL A 1 131 ? 7.979 -2.541 13.665 1.00 95.31 131 VAL A N 1
ATOM 1000 C CA . VAL A 1 131 ? 8.272 -1.184 13.164 1.00 95.31 131 VAL A CA 1
ATOM 1001 C C . VAL A 1 131 ? 7.292 -0.751 12.072 1.00 95.31 131 VAL A C 1
ATOM 1003 O O . VAL A 1 131 ? 6.815 0.381 12.088 1.00 95.31 131 VAL A O 1
ATOM 1006 N N . LEU A 1 132 ? 6.899 -1.651 11.167 1.00 95.69 132 LEU A N 1
ATOM 1007 C CA . LEU A 1 132 ? 5.917 -1.320 10.130 1.00 95.69 132 LEU A CA 1
ATOM 1008 C C . LEU A 1 132 ? 4.530 -1.006 10.706 1.00 95.69 132 LEU A C 1
ATOM 1010 O O . LEU A 1 132 ? 3.799 -0.193 10.144 1.00 95.69 132 LEU A O 1
ATOM 1014 N N . VAL A 1 133 ? 4.147 -1.604 11.838 1.00 96.94 133 VAL A N 1
ATOM 1015 C CA . VAL A 1 133 ? 2.896 -1.242 12.522 1.00 96.94 133 VAL A CA 1
ATOM 1016 C C . VAL A 1 133 ? 2.993 0.184 13.073 1.00 96.94 133 VAL A C 1
ATOM 1018 O O . VAL A 1 133 ? 2.041 0.954 12.943 1.00 96.94 133 VAL A O 1
ATOM 1021 N N . GLN A 1 134 ? 4.161 0.580 13.590 1.00 96.62 134 GLN A N 1
ATOM 1022 C CA . GLN A 1 134 ? 4.419 1.969 13.982 1.00 96.62 134 GLN A CA 1
ATOM 1023 C C . GLN A 1 134 ? 4.336 2.916 12.772 1.00 96.62 134 GLN A C 1
ATOM 1025 O O . GLN A 1 134 ? 3.705 3.966 12.871 1.00 96.62 134 GLN A O 1
ATOM 1030 N N . VAL A 1 135 ? 4.907 2.536 11.619 1.00 96.69 135 VAL A N 1
ATOM 1031 C CA . VAL A 1 135 ? 4.802 3.281 10.344 1.00 96.69 135 VAL A CA 1
ATOM 1032 C C . VAL A 1 135 ? 3.335 3.535 9.992 1.00 96.69 135 VAL A C 1
ATOM 1034 O O . VAL A 1 135 ? 2.928 4.680 9.786 1.00 96.69 135 VAL A O 1
ATOM 1037 N N . ALA A 1 136 ? 2.517 2.479 9.986 1.00 97.12 136 ALA A N 1
ATOM 1038 C CA . ALA A 1 136 ? 1.091 2.572 9.694 1.00 97.12 136 ALA A CA 1
ATOM 1039 C C . ALA A 1 136 ? 0.352 3.489 10.687 1.00 97.12 136 ALA A C 1
ATOM 1041 O O . ALA A 1 136 ? -0.508 4.273 10.284 1.00 97.12 136 ALA A O 1
ATOM 1042 N N . ALA A 1 137 ? 0.720 3.442 11.970 1.00 97.88 137 ALA A N 1
ATOM 1043 C CA . ALA A 1 137 ? 0.144 4.297 13.003 1.00 97.88 137 ALA A CA 1
ATOM 1044 C C . ALA A 1 137 ? 0.496 5.782 12.807 1.00 97.88 137 ALA A C 1
ATOM 1046 O O . ALA A 1 137 ? -0.371 6.644 12.953 1.00 97.88 137 ALA A O 1
ATOM 1047 N N . ILE A 1 138 ? 1.744 6.093 12.436 1.00 97.56 138 ILE A N 1
ATOM 1048 C CA . ILE A 1 138 ? 2.178 7.465 12.127 1.00 97.56 138 ILE A CA 1
ATOM 1049 C C . ILE A 1 138 ? 1.413 8.001 10.911 1.00 97.56 138 ILE A C 1
ATOM 1051 O O . ILE A 1 138 ? 0.918 9.128 10.949 1.00 97.56 138 ILE A O 1
ATOM 1055 N N . ALA A 1 139 ? 1.266 7.191 9.858 1.00 95.88 139 ALA A N 1
ATOM 1056 C CA . ALA A 1 139 ? 0.496 7.564 8.673 1.00 95.88 139 ALA A CA 1
ATOM 1057 C C . ALA A 1 139 ? -0.988 7.823 9.006 1.00 95.88 139 ALA A C 1
ATOM 1059 O O . ALA A 1 139 ? -1.540 8.837 8.579 1.00 95.88 139 ALA A O 1
ATOM 1060 N N . ALA A 1 140 ? -1.614 6.972 9.828 1.00 96.69 140 ALA A N 1
ATOM 1061 C CA . ALA A 1 140 ? -2.993 7.166 10.280 1.00 96.69 140 ALA A CA 1
ATOM 1062 C C . ALA A 1 140 ? -3.164 8.458 11.099 1.00 96.69 140 ALA A C 1
ATOM 1064 O O . ALA A 1 140 ? -4.102 9.220 10.862 1.00 96.69 140 ALA A O 1
ATOM 1065 N N . LEU A 1 141 ? -2.228 8.762 12.009 1.00 96.81 141 LEU A N 1
ATOM 1066 C CA . LEU A 1 141 ? -2.214 10.030 12.748 1.00 96.81 141 LEU A CA 1
ATOM 1067 C C . LEU A 1 141 ? -2.085 11.230 11.807 1.00 96.81 141 LEU A C 1
ATOM 1069 O O . LEU A 1 141 ? -2.857 12.181 11.919 1.00 96.81 141 LEU A O 1
ATOM 1073 N N . ALA A 1 142 ? -1.168 11.180 10.842 1.00 94.56 142 ALA A N 1
ATOM 1074 C CA . ALA A 1 142 ? -1.024 12.229 9.833 1.00 94.56 142 ALA A CA 1
ATOM 1075 C C . ALA A 1 142 ? -2.306 12.421 8.999 1.00 94.56 142 ALA A C 1
ATOM 1077 O O . ALA A 1 142 ? -2.591 13.511 8.493 1.00 94.56 142 ALA A O 1
ATOM 1078 N N . GLY A 1 143 ? -3.098 11.360 8.863 1.00 92.38 143 GLY A N 1
ATOM 1079 C CA . GLY A 1 143 ? -4.366 11.366 8.162 1.00 92.38 143 GLY A CA 1
ATOM 1080 C C . GLY A 1 143 ? -5.495 12.141 8.833 1.00 92.38 143 GLY A C 1
ATOM 1081 O O . GLY A 1 143 ? -6.418 12.559 8.133 1.00 92.38 143 GLY A O 1
ATOM 1082 N N . THR A 1 144 ? -5.384 12.389 10.141 1.00 92.56 144 THR A N 1
ATOM 1083 C CA . THR A 1 144 ? -6.351 13.169 10.940 1.00 92.56 144 THR A CA 1
ATOM 1084 C C . THR A 1 144 ? -6.354 14.659 10.601 1.00 92.56 144 THR A C 1
ATOM 1086 O O . THR A 1 144 ? -7.357 15.330 10.820 1.00 92.56 144 THR A O 1
ATOM 1089 N N . GLY A 1 145 ? -5.239 15.173 10.067 1.00 86.56 145 GLY A N 1
ATOM 1090 C CA . GLY A 1 145 ? -5.065 16.587 9.729 1.00 86.56 145 GLY A CA 1
ATOM 1091 C C . GLY A 1 145 ? -4.845 17.524 10.924 1.00 86.56 145 GLY A C 1
ATOM 1092 O O . GLY A 1 145 ? -4.688 18.720 10.708 1.00 86.56 145 GLY A O 1
ATOM 1093 N N . ASP A 1 146 ? -4.806 17.014 12.157 1.00 87.31 146 ASP A N 1
ATOM 1094 C CA . ASP A 1 146 ? -4.594 17.807 13.373 1.00 87.31 146 ASP A CA 1
ATOM 1095 C C . ASP A 1 146 ? -3.092 17.899 13.709 1.00 87.31 146 ASP A C 1
ATOM 1097 O O . ASP A 1 146 ? -2.500 16.893 14.110 1.00 87.31 146 ASP A O 1
ATOM 1101 N N . PRO A 1 147 ? -2.440 19.075 13.609 1.00 87.19 147 PRO A N 1
ATOM 1102 C CA . PRO A 1 147 ? -1.006 19.206 13.868 1.00 87.19 147 PRO A CA 1
ATOM 1103 C C . PRO A 1 147 ? -0.584 18.816 15.288 1.00 87.19 147 PRO A C 1
ATOM 1105 O O . PRO A 1 147 ? 0.578 18.464 15.506 1.00 87.19 147 PRO A O 1
ATOM 1108 N N . THR A 1 148 ? -1.503 18.838 16.259 1.00 86.12 148 THR A N 1
ATOM 1109 C CA . THR A 1 148 ? -1.192 18.499 17.654 1.00 86.12 148 THR A CA 1
ATOM 1110 C C . THR A 1 148 ? -0.773 17.040 17.818 1.00 86.12 148 THR A C 1
ATOM 1112 O O . THR A 1 148 ? -0.023 16.723 18.745 1.00 86.12 148 THR A O 1
ATOM 1115 N N . VAL A 1 149 ? -1.159 16.151 16.893 1.00 91.25 149 VAL A N 1
ATOM 1116 C CA . VAL A 1 149 ? -0.789 14.728 16.935 1.00 91.25 149 VAL A CA 1
ATOM 1117 C C . VAL A 1 149 ? 0.704 14.495 16.710 1.00 91.25 149 VAL A C 1
ATOM 1119 O O . VAL A 1 149 ? 1.223 13.455 17.120 1.00 91.25 149 VAL A O 1
ATOM 1122 N N . ALA A 1 150 ? 1.422 15.474 16.142 1.00 91.25 150 ALA A N 1
ATOM 1123 C CA . ALA A 1 150 ? 2.874 15.418 15.985 1.00 91.25 150 ALA A CA 1
ATOM 1124 C C . ALA A 1 150 ? 3.590 15.179 17.325 1.00 91.25 150 ALA A C 1
ATOM 1126 O O . ALA A 1 150 ? 4.616 14.497 17.364 1.00 91.25 150 ALA A O 1
ATOM 1127 N N . ARG A 1 151 ? 3.005 15.634 18.446 1.00 91.69 151 ARG A N 1
ATOM 1128 C CA . ARG A 1 151 ? 3.530 15.418 19.806 1.00 91.69 151 ARG A CA 1
ATOM 1129 C C . ARG A 1 151 ? 3.798 13.951 20.140 1.00 91.69 151 ARG A C 1
ATOM 1131 O O . ARG A 1 151 ? 4.639 13.670 20.987 1.00 91.69 151 ARG A O 1
ATOM 1138 N N . HIS A 1 152 ? 3.077 13.025 19.505 1.00 94.25 152 HIS A N 1
ATOM 1139 C CA . HIS A 1 152 ? 3.181 11.599 19.798 1.00 94.25 152 HIS A CA 1
ATOM 1140 C C . HIS A 1 152 ? 4.466 10.961 19.265 1.00 94.25 152 HIS A C 1
ATOM 1142 O O . HIS A 1 152 ? 4.870 9.926 19.786 1.00 94.25 152 HIS A O 1
ATOM 1148 N N . PHE A 1 153 ? 5.109 11.562 18.259 1.00 94.38 153 PHE A N 1
ATOM 1149 C CA . PHE A 1 153 ? 6.255 10.952 17.582 1.00 94.38 153 PHE A CA 1
ATOM 1150 C C . PHE A 1 153 ? 7.421 11.922 17.329 1.00 94.38 153 PHE A C 1
ATOM 1152 O O . PHE A 1 153 ? 8.551 11.483 17.148 1.00 94.38 153 PHE A O 1
ATOM 1159 N N . ILE A 1 154 ? 7.207 13.242 17.359 1.00 92.25 154 ILE A N 1
ATOM 1160 C CA . ILE A 1 154 ? 8.260 14.222 17.046 1.00 92.25 154 ILE A CA 1
ATOM 1161 C C . ILE A 1 154 ? 9.457 14.154 18.005 1.00 92.25 154 ILE A C 1
ATOM 1163 O O . ILE A 1 154 ? 10.588 14.391 17.594 1.00 92.25 154 ILE A O 1
ATOM 1167 N N . GLY A 1 155 ? 9.230 13.778 19.268 1.00 88.69 155 GLY A N 1
ATOM 1168 C CA . GLY A 1 155 ? 10.297 13.609 20.259 1.00 88.69 155 GLY A CA 1
ATOM 1169 C C . GLY A 1 155 ? 11.243 12.439 19.965 1.00 88.69 155 GLY A C 1
ATOM 1170 O O . GLY A 1 155 ? 12.362 12.436 20.466 1.00 88.69 155 GLY A O 1
ATOM 1171 N N . SER A 1 156 ? 10.816 11.478 19.143 1.00 90.88 156 SER A N 1
ATOM 1172 C CA . SER A 1 156 ? 11.608 10.323 18.710 1.00 90.88 156 SER A CA 1
ATOM 1173 C C . SER A 1 156 ? 12.008 10.402 17.236 1.00 90.88 156 SER A C 1
ATOM 1175 O O . SER A 1 156 ? 12.379 9.382 16.665 1.00 90.88 156 SER A O 1
ATOM 1177 N N . LEU A 1 157 ? 11.884 11.575 16.600 1.00 92.75 157 LEU A N 1
ATOM 1178 C CA . LEU A 1 157 ? 12.212 11.769 15.187 1.00 92.75 157 LEU A CA 1
ATOM 1179 C C . LEU A 1 157 ? 13.682 11.406 14.939 1.00 92.75 157 LEU A C 1
ATOM 1181 O O . LEU A 1 157 ? 14.529 12.063 15.534 1.00 92.75 157 LEU A O 1
ATOM 1185 N N . PRO A 1 158 ? 14.010 10.401 14.113 1.00 91.31 158 PRO A N 1
ATOM 1186 C CA . PRO A 1 158 ? 15.394 10.086 13.765 1.00 91.31 158 PRO A CA 1
ATOM 1187 C C . PRO A 1 158 ? 15.956 11.105 12.754 1.00 91.31 158 PRO A C 1
ATOM 1189 O O . PRO A 1 158 ? 15.189 11.882 12.181 1.00 91.31 158 PRO A O 1
ATOM 1192 N N . PRO A 1 159 ? 17.282 11.151 12.527 1.00 88.81 159 PRO A N 1
ATOM 1193 C CA . PRO A 1 159 ? 17.845 11.909 11.410 1.00 88.81 159 PRO A CA 1
ATOM 1194 C C . PRO A 1 159 ? 17.312 11.382 10.071 1.00 88.81 159 PRO A C 1
ATOM 1196 O O . PRO A 1 159 ? 17.051 10.188 9.938 1.00 88.81 159 PRO A O 1
ATOM 1199 N N . LEU A 1 160 ? 17.171 12.264 9.072 1.00 83.56 160 LEU A N 1
ATOM 1200 C CA . LEU A 1 160 ? 16.834 11.831 7.712 1.00 83.56 160 LEU A CA 1
ATOM 1201 C C . LEU A 1 160 ? 17.883 10.827 7.203 1.00 83.56 160 LEU A C 1
ATOM 1203 O O . LEU A 1 160 ? 19.074 11.036 7.457 1.00 83.56 160 LEU A O 1
ATOM 1207 N N . PRO A 1 161 ? 17.473 9.769 6.480 1.00 80.25 161 PRO A N 1
ATOM 1208 C CA . PRO A 1 161 ? 18.405 8.770 5.988 1.00 80.25 161 PRO A CA 1
ATOM 1209 C C . PRO A 1 161 ? 19.350 9.395 4.957 1.00 80.25 161 PRO A C 1
ATOM 1211 O O . PRO A 1 161 ? 18.938 10.233 4.152 1.00 80.25 161 PRO A O 1
ATOM 1214 N N . THR A 1 162 ? 20.618 8.992 4.988 1.00 75.88 162 THR A N 1
ATOM 1215 C CA . THR A 1 162 ? 21.603 9.354 3.963 1.00 75.88 162 THR A CA 1
ATOM 1216 C C . THR A 1 162 ? 21.447 8.467 2.725 1.00 75.88 162 THR A C 1
ATOM 1218 O O . THR A 1 162 ? 20.687 7.498 2.734 1.00 75.88 162 THR A O 1
ATOM 1221 N N . ILE A 1 163 ? 22.192 8.782 1.662 1.00 66.31 163 ILE A N 1
ATOM 1222 C CA . ILE A 1 163 ? 22.217 7.983 0.427 1.00 66.31 163 ILE A CA 1
ATOM 1223 C C . ILE A 1 163 ? 22.765 6.560 0.632 1.00 66.31 163 ILE A C 1
ATOM 1225 O O . ILE A 1 163 ? 22.493 5.692 -0.175 1.00 66.31 163 ILE A O 1
ATOM 1229 N N . ASP A 1 164 ? 23.490 6.299 1.721 1.00 68.62 164 ASP A N 1
ATOM 1230 C CA . ASP A 1 164 ? 24.038 4.969 2.029 1.00 68.62 164 ASP A CA 1
ATOM 1231 C C . ASP A 1 164 ? 23.171 4.184 3.035 1.00 68.62 164 ASP A C 1
ATOM 1233 O O . ASP A 1 164 ? 23.557 3.109 3.499 1.00 68.62 164 ASP A O 1
ATOM 1237 N N . ALA A 1 165 ? 22.023 4.733 3.451 1.00 75.69 165 ALA A N 1
ATOM 1238 C CA . ALA A 1 165 ? 21.185 4.118 4.476 1.00 75.69 165 ALA A CA 1
ATOM 1239 C C . ALA A 1 165 ? 20.466 2.873 3.941 1.00 75.69 165 ALA A C 1
ATOM 1241 O O . ALA A 1 165 ? 19.831 2.931 2.892 1.00 75.69 165 ALA A O 1
ATOM 1242 N N . ALA A 1 166 ? 20.484 1.767 4.688 1.00 82.31 166 ALA A N 1
ATOM 1243 C CA . ALA A 1 166 ? 19.734 0.567 4.321 1.00 82.31 166 ALA A CA 1
ATOM 1244 C C . ALA A 1 166 ? 18.235 0.878 4.143 1.00 82.31 166 ALA A C 1
ATOM 1246 O O . ALA A 1 166 ? 17.640 1.600 4.943 1.00 82.31 166 ALA A O 1
ATOM 1247 N N . VAL A 1 167 ? 17.623 0.334 3.087 1.00 83.62 167 VAL A N 1
ATOM 1248 C CA . VAL A 1 167 ? 16.189 0.499 2.806 1.00 83.62 167 VAL A CA 1
ATOM 1249 C C . VAL A 1 167 ? 15.420 -0.574 3.579 1.00 83.62 167 VAL A C 1
ATOM 1251 O O . VAL A 1 167 ? 15.093 -1.628 3.048 1.00 83.62 167 VAL A O 1
ATOM 1254 N N . ASP A 1 168 ? 15.182 -0.318 4.864 1.00 89.38 168 ASP A N 1
ATOM 1255 C CA . ASP A 1 168 ? 14.522 -1.232 5.801 1.00 89.38 168 ASP A CA 1
ATOM 1256 C C . ASP A 1 168 ? 13.325 -0.575 6.521 1.00 89.38 168 ASP A C 1
ATOM 1258 O O . ASP A 1 168 ? 12.935 0.561 6.243 1.00 89.38 168 ASP A O 1
ATOM 1262 N N . ALA A 1 169 ? 12.700 -1.283 7.464 1.00 91.62 169 ALA A N 1
ATOM 1263 C CA . ALA A 1 169 ? 11.541 -0.761 8.190 1.00 91.62 169 ALA A CA 1
ATOM 1264 C C . ALA A 1 169 ? 11.829 0.557 8.946 1.00 91.62 169 ALA A C 1
ATOM 1266 O O . ALA A 1 169 ? 10.929 1.389 9.086 1.00 91.62 169 ALA A O 1
ATOM 1267 N N . GLU A 1 170 ? 13.065 0.778 9.403 1.00 93.00 170 GLU A N 1
ATOM 1268 C CA . GLU A 1 170 ? 13.479 2.018 10.068 1.00 93.00 170 GLU A CA 1
ATOM 1269 C C . GLU A 1 170 ? 13.613 3.179 9.081 1.00 93.00 170 GLU A C 1
ATOM 1271 O O . GLU A 1 170 ? 13.211 4.310 9.384 1.00 93.00 170 GLU A O 1
ATOM 1276 N N . TYR A 1 171 ? 14.082 2.896 7.866 1.00 90.75 171 TYR A N 1
ATOM 1277 C CA . TYR A 1 171 ? 14.036 3.835 6.751 1.00 90.75 171 TYR A CA 1
ATOM 1278 C C . TYR A 1 171 ? 12.595 4.279 6.456 1.00 90.75 171 TYR A C 1
ATOM 1280 O O . TYR A 1 171 ? 12.307 5.481 6.453 1.00 90.75 171 TYR A O 1
ATOM 1288 N N . ALA A 1 172 ? 11.658 3.334 6.309 1.00 92.75 172 ALA A N 1
ATOM 1289 C CA . ALA A 1 172 ? 10.243 3.652 6.086 1.00 92.75 172 ALA A CA 1
ATOM 1290 C C . ALA A 1 172 ? 9.625 4.438 7.254 1.00 92.75 172 ALA A C 1
ATOM 1292 O O . ALA A 1 172 ? 8.880 5.399 7.029 1.00 92.75 172 ALA A O 1
ATOM 1293 N N . ARG A 1 173 ? 9.967 4.092 8.505 1.00 95.12 173 ARG A N 1
ATOM 1294 C CA . ARG A 1 173 ? 9.532 4.838 9.699 1.00 95.12 173 ARG A CA 1
ATOM 1295 C C . ARG A 1 173 ? 10.020 6.272 9.657 1.00 95.12 173 ARG A C 1
ATOM 1297 O O . ARG A 1 173 ? 9.214 7.187 9.812 1.00 95.12 173 ARG A O 1
ATOM 1304 N N . THR A 1 174 ? 11.302 6.469 9.384 1.00 93.62 174 THR A N 1
ATOM 1305 C CA . THR A 1 174 ? 11.907 7.796 9.285 1.00 93.62 174 THR A CA 1
ATOM 1306 C C . THR A 1 174 ? 11.207 8.641 8.228 1.00 93.62 174 THR A C 1
ATOM 1308 O O . THR A 1 174 ? 10.714 9.727 8.541 1.00 93.62 174 THR A O 1
ATOM 1311 N N . LEU A 1 175 ? 11.095 8.137 6.993 1.00 92.44 175 LEU A N 1
ATOM 1312 C CA . LEU A 1 175 ? 10.409 8.859 5.923 1.00 92.44 175 LEU A CA 1
ATOM 1313 C C . LEU A 1 175 ? 8.966 9.185 6.314 1.00 92.44 175 LEU A C 1
ATOM 1315 O O . LEU A 1 175 ? 8.530 10.325 6.162 1.00 92.44 175 LEU A O 1
ATOM 1319 N N . THR A 1 176 ? 8.250 8.230 6.901 1.00 94.94 176 THR A N 1
ATOM 1320 C CA . THR A 1 176 ? 6.859 8.431 7.309 1.00 94.94 176 THR A CA 1
ATOM 1321 C C . THR A 1 176 ? 6.712 9.504 8.382 1.00 94.94 176 THR A C 1
ATOM 1323 O O . THR A 1 176 ? 5.790 10.314 8.304 1.00 94.94 176 THR A O 1
ATOM 1326 N N . MET A 1 177 ? 7.635 9.600 9.343 1.00 95.56 177 MET A N 1
ATOM 1327 C CA . MET A 1 177 ? 7.618 10.670 10.349 1.00 95.56 177 MET A CA 1
ATOM 1328 C C . MET A 1 177 ? 7.823 12.051 9.720 1.00 95.56 177 MET A C 1
ATOM 1330 O O . MET A 1 177 ? 7.060 12.973 10.007 1.00 95.56 177 MET A O 1
ATOM 1334 N N . TYR A 1 178 ? 8.801 12.207 8.823 1.00 92.81 178 TYR A N 1
ATOM 1335 C CA . TYR A 1 178 ? 9.019 13.479 8.123 1.00 92.81 178 TYR A CA 1
ATOM 1336 C C . TYR A 1 178 ? 7.870 13.825 7.171 1.00 92.81 178 TYR A C 1
ATOM 1338 O O . TYR A 1 178 ? 7.442 14.981 7.106 1.00 92.81 178 TYR A O 1
ATOM 1346 N N . GLY A 1 179 ? 7.324 12.830 6.473 1.00 92.25 179 GLY A N 1
ATOM 1347 C CA . GLY A 1 179 ? 6.129 12.982 5.655 1.00 92.25 179 GLY A CA 1
ATOM 1348 C C . GLY A 1 179 ? 4.909 13.388 6.474 1.00 92.25 179 GLY A C 1
ATOM 1349 O O . GLY A 1 179 ? 4.130 14.231 6.033 1.00 92.25 179 GLY A O 1
ATOM 1350 N N . ALA A 1 180 ? 4.764 12.848 7.686 1.00 94.19 180 ALA A N 1
ATOM 1351 C CA . ALA A 1 180 ? 3.660 13.158 8.582 1.00 94.19 180 ALA A CA 1
ATOM 1352 C C . ALA A 1 180 ? 3.758 14.599 9.068 1.00 94.19 180 ALA A C 1
ATOM 1354 O O . ALA A 1 180 ? 2.778 15.336 8.984 1.00 94.19 180 ALA A O 1
ATOM 1355 N N . LEU A 1 181 ? 4.950 15.037 9.484 1.00 92.31 181 LEU A N 1
ATOM 1356 C CA . LEU A 1 181 ? 5.191 16.437 9.833 1.00 92.31 181 LEU A CA 1
ATOM 1357 C C . LEU A 1 181 ? 4.856 17.363 8.669 1.00 92.31 181 LEU A C 1
ATOM 1359 O O . LEU A 1 181 ? 4.137 18.341 8.859 1.00 92.31 181 LEU A O 1
ATOM 1363 N N . ARG A 1 182 ? 5.302 17.033 7.456 1.00 89.81 182 ARG A N 1
ATOM 1364 C CA . ARG A 1 182 ? 4.973 17.816 6.264 1.00 89.81 182 ARG A CA 1
ATOM 1365 C C . ARG A 1 182 ? 3.473 17.878 6.016 1.00 89.81 182 ARG A C 1
ATOM 1367 O O . ARG A 1 182 ? 2.946 18.954 5.765 1.00 89.81 182 ARG A O 1
ATOM 1374 N N . ARG A 1 183 ? 2.782 16.744 6.079 1.00 89.31 183 ARG A N 1
ATOM 1375 C CA . ARG A 1 183 ? 1.338 16.664 5.847 1.00 89.31 183 ARG A CA 1
ATOM 1376 C C . ARG A 1 183 ? 0.546 17.478 6.872 1.00 89.31 183 ARG A C 1
ATOM 1378 O O . ARG A 1 183 ? -0.414 18.140 6.499 1.00 89.31 183 ARG A O 1
ATOM 1385 N N . LEU A 1 184 ? 0.955 17.429 8.137 1.00 88.31 184 LEU A N 1
ATOM 1386 C CA . LEU A 1 184 ? 0.293 18.115 9.244 1.00 88.31 184 LEU A CA 1
ATOM 1387 C C . LEU A 1 184 ? 0.582 19.622 9.270 1.00 88.31 184 LEU A C 1
ATOM 1389 O O . LEU A 1 184 ? -0.276 20.402 9.657 1.00 88.31 184 LEU A O 1
ATOM 1393 N N . THR A 1 185 ? 1.789 20.037 8.882 1.00 84.94 185 THR A N 1
ATOM 1394 C CA . THR A 1 185 ? 2.254 21.428 9.058 1.00 84.94 185 THR A CA 1
ATOM 1395 C C . THR A 1 185 ? 2.361 22.218 7.755 1.00 84.94 185 THR A C 1
ATOM 1397 O O . THR A 1 185 ? 2.463 23.439 7.787 1.00 84.94 185 THR A O 1
ATOM 1400 N N . GLY A 1 186 ? 2.392 21.539 6.606 1.00 81.06 186 GLY A N 1
ATOM 1401 C CA . GLY A 1 186 ? 2.761 22.111 5.309 1.00 81.06 186 GLY A CA 1
ATOM 1402 C C . GLY A 1 186 ? 4.270 22.322 5.117 1.00 81.06 186 GLY A C 1
ATOM 1403 O O . GLY A 1 186 ? 4.699 22.681 4.022 1.00 81.06 186 GLY A O 1
ATOM 1404 N N . ILE A 1 187 ? 5.094 22.078 6.143 1.00 81.94 187 ILE A N 1
ATOM 1405 C CA . ILE A 1 187 ? 6.520 22.421 6.165 1.00 81.94 187 ILE A CA 1
ATOM 1406 C C . ILE A 1 187 ? 7.372 21.189 5.860 1.00 81.94 187 ILE A C 1
ATOM 1408 O O . ILE A 1 187 ? 7.206 20.130 6.458 1.00 81.94 187 ILE A O 1
ATOM 1412 N N . SER A 1 188 ? 8.342 21.335 4.956 1.00 81.25 188 SER A N 1
ATOM 1413 C CA . SER A 1 188 ? 9.364 20.306 4.730 1.00 81.25 188 SER A CA 1
ATOM 1414 C C . SER A 1 188 ? 10.621 20.623 5.538 1.00 81.25 188 SER A C 1
ATOM 1416 O O . SER A 1 188 ? 11.225 21.681 5.365 1.00 81.25 188 SER A O 1
ATOM 1418 N N . PHE A 1 189 ? 11.027 19.701 6.410 1.00 81.75 189 PHE A N 1
ATOM 1419 C CA . PHE A 1 189 ? 12.214 19.854 7.252 1.00 81.75 189 PHE A CA 1
ATOM 1420 C C . PHE A 1 189 ? 13.438 19.216 6.593 1.00 81.75 189 PHE A C 1
ATOM 1422 O O . PHE A 1 189 ? 13.350 18.116 6.056 1.00 81.75 189 PHE A O 1
ATOM 1429 N N . ARG A 1 190 ? 14.577 19.917 6.634 1.00 74.12 190 ARG A N 1
ATOM 1430 C CA . ARG A 1 190 ? 15.849 19.449 6.051 1.00 74.12 190 ARG A CA 1
ATOM 1431 C C . ARG A 1 190 ? 16.606 18.474 6.942 1.00 74.12 190 ARG A C 1
ATOM 1433 O O . ARG A 1 190 ? 17.436 17.728 6.445 1.00 74.12 190 ARG A O 1
ATOM 1440 N N . ASP A 1 191 ? 16.358 18.528 8.244 1.00 79.69 191 ASP A N 1
ATOM 1441 C CA . ASP A 1 191 ? 17.025 17.707 9.243 1.00 79.69 191 ASP A CA 1
ATOM 1442 C C . ASP A 1 191 ? 16.178 17.636 10.525 1.00 79.69 191 ASP A C 1
ATOM 1444 O O . ASP A 1 191 ? 15.122 18.266 10.658 1.00 79.69 191 ASP A O 1
ATOM 1448 N N . GLN A 1 192 ? 16.629 16.808 11.465 1.00 89.00 192 GLN A N 1
ATOM 1449 C CA . GLN A 1 192 ? 15.973 16.567 12.750 1.00 89.00 192 GLN A CA 1
ATOM 1450 C C . GLN A 1 192 ? 15.989 17.810 13.648 1.00 89.00 192 GLN A C 1
ATOM 1452 O O . GLN A 1 192 ? 14.986 18.132 14.286 1.00 89.00 192 GLN A O 1
ATOM 1457 N N . ALA A 1 193 ? 17.112 18.531 13.690 1.00 87.06 193 ALA A N 1
ATOM 1458 C CA . ALA A 1 193 ? 17.278 19.695 14.553 1.00 87.06 193 ALA A CA 1
ATOM 1459 C C . ALA A 1 193 ? 16.306 20.817 14.164 1.00 87.06 193 ALA A C 1
ATOM 1461 O O . ALA A 1 193 ? 15.698 21.436 15.036 1.00 87.06 193 ALA A O 1
ATOM 1462 N N . ALA A 1 194 ? 16.098 21.044 12.867 1.00 84.38 194 ALA A N 1
ATOM 1463 C CA . ALA A 1 194 ? 15.142 22.001 12.332 1.00 84.38 194 ALA A CA 1
ATOM 1464 C C . ALA A 1 194 ? 13.705 21.669 12.761 1.00 84.38 194 ALA A C 1
ATOM 1466 O O . ALA A 1 194 ? 12.999 22.557 13.242 1.00 84.38 194 ALA A O 1
ATOM 1467 N N . ALA A 1 195 ? 13.297 20.400 12.654 1.00 86.69 195 ALA A N 1
ATOM 1468 C CA . ALA A 1 195 ? 11.973 19.945 13.079 1.00 86.69 195 ALA A CA 1
ATOM 1469 C C . ALA A 1 195 ? 11.761 20.107 14.596 1.00 86.69 195 ALA A C 1
ATOM 1471 O O . ALA A 1 195 ? 10.756 20.670 15.033 1.00 86.69 195 ALA A O 1
ATOM 1472 N N . LEU A 1 196 ? 12.736 19.690 15.411 1.00 88.69 196 LEU A N 1
ATOM 1473 C CA . LEU A 1 196 ? 12.669 19.813 16.871 1.00 88.69 196 LEU A CA 1
ATOM 1474 C C . LEU A 1 196 ? 12.677 21.276 17.335 1.00 88.69 196 LEU A C 1
ATOM 1476 O O . LEU A 1 196 ? 11.931 21.644 18.241 1.00 88.69 196 LEU A O 1
ATOM 1480 N N . ASN A 1 197 ? 13.494 22.126 16.712 1.00 85.88 197 ASN A N 1
ATOM 1481 C CA . ASN A 1 197 ? 13.550 23.554 17.024 1.00 85.88 197 ASN A CA 1
ATOM 1482 C C . ASN A 1 197 ? 12.276 24.290 16.607 1.00 85.88 197 ASN A C 1
ATOM 1484 O O . ASN A 1 197 ? 11.918 25.282 17.239 1.00 85.88 197 ASN A O 1
ATOM 1488 N N . TRP A 1 198 ? 11.619 23.849 15.533 1.00 83.50 198 TRP A N 1
ATOM 1489 C CA . TRP A 1 198 ? 10.304 24.354 15.150 1.00 83.50 198 TRP A CA 1
ATOM 1490 C C . TRP A 1 198 ? 9.259 23.989 16.211 1.00 83.50 198 TRP A C 1
ATOM 1492 O O . TRP A 1 198 ? 8.573 24.871 16.715 1.00 83.50 198 TRP A O 1
ATOM 1502 N N . TRP A 1 199 ? 9.232 22.728 16.649 1.00 84.94 199 TRP A N 1
ATOM 1503 C CA . TRP A 1 199 ? 8.301 22.254 17.678 1.00 84.94 199 TRP A CA 1
ATOM 1504 C C . TRP A 1 199 ? 8.468 22.954 19.034 1.00 84.94 199 TRP A C 1
ATOM 1506 O O . TRP A 1 199 ? 7.491 23.372 19.650 1.00 84.94 199 TRP A O 1
ATOM 1516 N N . ARG A 1 200 ? 9.714 23.116 19.504 1.00 84.00 200 ARG A N 1
ATOM 1517 C CA . ARG A 1 200 ? 10.021 23.717 20.817 1.00 84.00 200 ARG A CA 1
ATOM 1518 C C . ARG A 1 200 ? 9.670 25.197 20.921 1.00 84.00 200 ARG A C 1
ATOM 1520 O O . ARG A 1 200 ? 9.407 25.665 22.022 1.00 84.00 200 ARG A O 1
ATOM 1527 N N . ARG A 1 201 ? 9.697 25.938 19.811 1.00 77.00 201 ARG A N 1
ATOM 1528 C CA . ARG A 1 201 ? 9.440 27.388 19.805 1.00 77.00 201 ARG A CA 1
ATOM 1529 C C . ARG A 1 201 ? 7.965 27.752 19.987 1.00 77.00 201 ARG A C 1
ATOM 1531 O O . ARG A 1 201 ? 7.652 28.935 20.023 1.00 77.00 201 ARG A O 1
ATOM 1538 N N . GLY A 1 202 ? 7.097 26.752 20.154 1.00 60.97 202 GLY A N 1
ATOM 1539 C CA . GLY A 1 202 ? 5.658 26.936 20.164 1.00 60.97 202 GLY A CA 1
ATOM 1540 C C . GLY A 1 202 ? 5.177 27.214 18.745 1.00 60.97 202 GLY A C 1
ATOM 1541 O O . GLY A 1 202 ? 5.734 28.031 18.015 1.00 60.97 202 GLY A O 1
ATOM 1542 N N . SER A 1 203 ? 4.104 26.552 18.341 1.00 55.00 203 SER A N 1
ATOM 1543 C CA . SER A 1 203 ? 3.390 26.809 17.087 1.00 55.00 203 SER A CA 1
ATOM 1544 C C . SER A 1 203 ? 2.790 28.229 16.982 1.00 55.00 203 SER A C 1
ATOM 1546 O O . SER A 1 203 ? 2.003 28.484 16.079 1.00 55.00 203 SER A O 1
ATOM 1548 N N . GLU A 1 204 ? 3.141 29.150 17.891 1.00 42.84 204 GLU A N 1
ATOM 1549 C CA . GLU A 1 204 ? 2.722 30.560 17.921 1.00 42.84 204 GLU A CA 1
ATOM 1550 C C . GLU A 1 204 ? 3.499 31.459 16.946 1.00 42.84 204 GLU A C 1
ATOM 1552 O O . GLU A 1 204 ? 3.163 32.630 16.773 1.00 42.84 204 GLU A O 1
ATOM 1557 N N . ILE A 1 205 ? 4.491 30.930 16.227 1.00 42.56 205 ILE A N 1
ATOM 1558 C CA . ILE A 1 205 ? 5.028 31.627 15.058 1.00 42.56 205 ILE A CA 1
ATOM 1559 C C . ILE A 1 205 ? 4.052 31.401 13.905 1.00 42.56 205 ILE A C 1
ATOM 1561 O O . ILE A 1 205 ? 4.052 30.344 13.272 1.00 42.56 205 ILE A O 1
ATOM 1565 N N . GLY A 1 206 ? 3.231 32.416 13.624 1.00 40.50 206 GLY A N 1
ATOM 1566 C CA . GLY A 1 206 ? 2.554 32.547 12.341 1.00 40.50 206 GLY A CA 1
ATOM 1567 C C . GLY A 1 206 ? 3.545 32.263 11.212 1.00 40.50 206 GLY A C 1
ATOM 1568 O O . GLY A 1 206 ? 4.566 32.932 11.105 1.00 40.50 206 GLY A O 1
ATOM 1569 N N . SER A 1 207 ? 3.248 31.227 10.427 1.00 42.38 207 SER A N 1
ATOM 1570 C CA . SER A 1 207 ? 3.950 30.802 9.210 1.00 42.38 207 SER A CA 1
ATOM 1571 C C . SER A 1 207 ? 5.484 30.914 9.218 1.00 42.38 207 SER A C 1
ATOM 1573 O O . SER A 1 207 ? 6.037 31.939 8.824 1.00 42.38 207 SER A O 1
ATOM 1575 N N . PRO A 1 208 ? 6.200 29.806 9.474 1.00 39.69 208 PRO A N 1
ATOM 1576 C CA . PRO A 1 208 ? 7.541 29.651 8.937 1.00 39.69 208 PRO A CA 1
ATOM 1577 C C . PRO A 1 208 ? 7.647 28.331 8.174 1.00 39.69 208 PRO A C 1
ATOM 1579 O O . PRO A 1 208 ? 8.343 27.399 8.565 1.00 39.69 208 PRO A O 1
ATOM 1582 N N . GLY A 1 209 ? 6.955 28.273 7.048 1.00 35.62 209 GLY A N 1
ATOM 1583 C CA . GLY A 1 209 ? 7.330 27.432 5.929 1.00 35.62 209 GLY A CA 1
ATOM 1584 C C . GLY A 1 209 ? 7.002 28.225 4.691 1.00 35.62 209 GLY A C 1
ATOM 1585 O O . GLY A 1 209 ? 5.899 28.752 4.582 1.00 35.62 209 GLY A O 1
ATOM 1586 N N . THR A 1 210 ? 7.946 28.346 3.770 1.00 37.78 210 THR A N 1
ATOM 1587 C CA . THR A 1 210 ? 7.585 28.549 2.372 1.00 37.78 210 THR A CA 1
ATOM 1588 C C . THR A 1 210 ? 6.459 27.555 2.092 1.00 37.78 210 THR A C 1
ATOM 1590 O O . THR A 1 210 ? 6.681 26.349 2.205 1.00 37.78 210 THR A O 1
ATOM 1593 N N . ASP A 1 211 ? 5.244 28.044 1.810 1.00 38.03 211 ASP A N 1
ATOM 1594 C CA . ASP A 1 211 ? 4.216 27.229 1.164 1.00 38.03 211 ASP A CA 1
ATOM 1595 C C . ASP A 1 211 ? 4.955 26.449 0.063 1.00 38.03 211 ASP A C 1
ATOM 1597 O O . ASP A 1 211 ? 5.738 27.065 -0.669 1.00 38.03 211 ASP A O 1
ATOM 1601 N N . PRO A 1 212 ? 4.844 25.119 -0.047 1.00 39.50 212 PRO A N 1
ATOM 1602 C CA . PRO A 1 212 ? 5.469 24.404 -1.153 1.00 39.50 212 PRO A CA 1
ATOM 1603 C C . PRO A 1 212 ? 5.040 24.972 -2.521 1.00 39.50 212 PRO A C 1
ATOM 1605 O O . PRO A 1 212 ? 5.796 24.854 -3.481 1.00 39.50 212 PRO A O 1
ATOM 1608 N N . ARG A 1 213 ? 3.898 25.678 -2.604 1.00 39.28 213 ARG A N 1
ATOM 1609 C CA . ARG A 1 213 ? 3.482 26.470 -3.779 1.00 39.28 213 ARG A CA 1
ATOM 1610 C C . ARG A 1 213 ? 4.200 27.822 -3.930 1.00 39.28 213 ARG A C 1
ATOM 1612 O O . ARG A 1 213 ? 4.096 28.452 -4.974 1.00 39.28 213 ARG A O 1
ATOM 1619 N N . SER A 1 214 ? 4.920 28.273 -2.907 1.00 31.02 214 SER A N 1
ATOM 1620 C CA . SER A 1 214 ? 5.686 29.528 -2.849 1.00 31.02 214 SER A CA 1
ATOM 1621 C C . SER A 1 214 ? 7.196 29.358 -3.037 1.00 31.02 214 SER A C 1
ATOM 1623 O O . SER A 1 214 ? 7.935 30.335 -2.891 1.00 31.02 214 SER A O 1
ATOM 1625 N N . VAL A 1 215 ? 7.692 28.166 -3.400 1.00 39.97 215 VAL A N 1
ATOM 1626 C CA . VAL A 1 215 ? 9.064 28.058 -3.918 1.00 39.97 215 VAL A CA 1
ATOM 1627 C C . VAL A 1 215 ? 9.097 28.702 -5.300 1.00 39.97 215 VAL A C 1
ATOM 1629 O O . VAL A 1 215 ? 8.824 28.091 -6.329 1.00 39.97 215 VAL A O 1
ATOM 1632 N N . VAL A 1 216 ? 9.393 29.996 -5.245 1.00 40.09 216 VAL A N 1
ATOM 1633 C CA . VAL A 1 216 ? 9.880 30.888 -6.286 1.00 40.09 216 VAL A CA 1
ATOM 1634 C C . VAL A 1 216 ? 10.595 30.112 -7.392 1.00 40.09 216 VAL A C 1
ATOM 1636 O O . VAL A 1 216 ? 11.542 29.373 -7.121 1.00 40.09 216 VAL A O 1
ATOM 1639 N N . PHE A 1 217 ? 10.190 30.363 -8.641 1.00 40.91 217 PHE A N 1
ATOM 1640 C CA . PHE A 1 217 ? 11.027 30.182 -9.828 1.00 40.91 217 PHE A CA 1
ATOM 1641 C C . PHE A 1 217 ? 12.317 30.997 -9.640 1.00 40.91 217 PHE A C 1
ATOM 1643 O O . PHE A 1 217 ? 12.425 32.152 -10.048 1.00 40.91 217 PHE A O 1
ATOM 1650 N N . GLY A 1 218 ? 13.279 30.429 -8.920 1.00 38.47 218 GLY A N 1
ATOM 1651 C CA . GLY A 1 218 ? 14.539 31.063 -8.582 1.00 38.47 218 GLY A CA 1
ATOM 1652 C C . GLY A 1 218 ? 15.576 30.693 -9.621 1.00 38.47 218 GLY A C 1
ATOM 1653 O O . GLY A 1 218 ? 16.235 29.664 -9.506 1.00 38.47 218 GLY A O 1
ATOM 1654 N N . LEU A 1 219 ? 15.730 31.534 -10.641 1.00 39.03 219 LEU A N 1
ATOM 1655 C CA . LEU A 1 219 ? 16.812 31.434 -11.619 1.00 39.03 219 LEU A CA 1
ATOM 1656 C C . LEU A 1 219 ? 18.160 31.708 -10.932 1.00 39.03 219 LEU A C 1
ATOM 1658 O O . LEU A 1 219 ? 18.659 32.832 -10.964 1.00 39.03 219 LEU A O 1
ATOM 1662 N N . ARG A 1 220 ? 18.778 30.699 -10.310 1.00 37.81 220 ARG A N 1
ATOM 1663 C CA . ARG A 1 220 ? 20.176 30.802 -9.880 1.00 37.81 220 ARG A CA 1
ATOM 1664 C C . ARG A 1 220 ? 21.075 30.342 -11.020 1.00 37.81 220 ARG A C 1
ATOM 1666 O O . ARG A 1 220 ? 21.239 29.157 -11.282 1.00 37.81 220 ARG A O 1
ATOM 1673 N N . ARG A 1 221 ? 21.626 31.314 -11.745 1.00 38.22 221 ARG A N 1
ATOM 1674 C CA . ARG A 1 221 ? 22.543 31.074 -12.860 1.00 38.22 221 ARG A CA 1
ATOM 1675 C C . ARG A 1 221 ? 23.926 30.712 -12.308 1.00 38.22 221 ARG A C 1
ATOM 1677 O O . ARG A 1 221 ? 24.778 31.576 -12.148 1.00 38.22 221 ARG A O 1
ATOM 1684 N N . GLU A 1 222 ? 24.126 29.444 -11.972 1.00 39.53 222 GLU A N 1
ATOM 1685 C CA . GLU A 1 222 ? 25.462 28.878 -11.759 1.00 39.53 222 GLU A CA 1
ATOM 1686 C C . GLU A 1 222 ? 26.100 28.509 -13.118 1.00 39.53 222 GLU A C 1
ATOM 1688 O O . GLU A 1 222 ? 25.378 28.343 -14.105 1.00 39.53 222 GLU A O 1
ATOM 1693 N N . PRO A 1 223 ? 27.441 28.401 -13.225 1.00 42.19 223 PRO A N 1
ATOM 1694 C CA . PRO A 1 223 ? 28.144 28.122 -14.489 1.00 42.19 223 PRO A CA 1
ATOM 1695 C C . PRO A 1 223 ? 27.742 26.800 -15.179 1.00 42.19 223 PRO A C 1
ATOM 1697 O O . PRO A 1 223 ? 28.039 26.613 -16.355 1.00 42.19 223 PRO A O 1
ATOM 1700 N N . ASN A 1 224 ? 26.999 25.933 -14.484 1.00 49.31 224 ASN A N 1
ATOM 1701 C CA . ASN A 1 224 ? 26.242 24.818 -15.045 1.00 49.31 224 ASN A CA 1
ATOM 1702 C C . ASN A 1 224 ? 24.749 25.139 -14.863 1.00 49.31 224 ASN A C 1
ATOM 1704 O O . ASN A 1 224 ? 24.340 25.410 -13.736 1.00 49.31 224 ASN A O 1
ATOM 1708 N N . TRP A 1 225 ? 23.935 25.115 -15.924 1.00 50.78 225 TRP A N 1
ATOM 1709 C CA . TRP A 1 225 ? 22.503 25.439 -15.843 1.00 50.78 225 TRP A CA 1
ATOM 1710 C C . TRP A 1 225 ? 21.768 24.475 -14.893 1.00 50.78 225 TRP A C 1
ATOM 1712 O O . TRP A 1 225 ? 21.369 23.380 -15.290 1.00 50.78 225 TRP A O 1
ATOM 1722 N N . ARG A 1 226 ? 21.604 24.881 -13.629 1.00 59.22 226 ARG A N 1
ATOM 1723 C CA . ARG A 1 226 ? 20.850 24.168 -12.595 1.00 59.22 226 ARG A CA 1
ATOM 1724 C C . ARG A 1 226 ? 19.626 24.999 -12.233 1.00 59.22 226 ARG A C 1
ATOM 1726 O O . ARG A 1 226 ? 19.756 26.075 -11.662 1.00 59.22 226 ARG A O 1
ATOM 1733 N N . PHE A 1 227 ? 18.445 24.516 -12.601 1.00 69.44 227 PHE A N 1
ATOM 1734 C CA . PHE A 1 227 ? 17.176 25.160 -12.249 1.00 69.44 227 PHE A CA 1
ATOM 1735 C C . PHE A 1 227 ? 16.517 24.362 -11.138 1.00 69.44 227 PHE A C 1
ATOM 1737 O O . PHE A 1 227 ? 16.282 23.178 -11.340 1.00 69.44 227 PHE A O 1
ATOM 1744 N N . GLU A 1 228 ? 16.206 24.975 -10.001 1.00 74.31 228 GLU A N 1
ATOM 1745 C CA . GLU A 1 228 ? 15.421 24.324 -8.947 1.00 74.31 228 GLU A CA 1
ATOM 1746 C C . GLU A 1 228 ? 13.930 24.640 -9.124 1.00 74.31 228 GLU A C 1
ATOM 1748 O O . GLU A 1 228 ? 13.558 25.747 -9.515 1.00 74.31 228 GLU A O 1
ATOM 1753 N N . PHE A 1 229 ? 13.075 23.664 -8.838 1.00 73.19 229 PHE A N 1
ATOM 1754 C CA . PHE A 1 229 ? 11.623 23.811 -8.807 1.00 73.19 229 PHE A CA 1
ATOM 1755 C C . PHE A 1 229 ? 11.042 23.001 -7.645 1.00 73.19 229 PHE A C 1
ATOM 1757 O O . PHE A 1 229 ? 11.700 22.124 -7.090 1.00 73.19 229 PHE A O 1
ATOM 1764 N N . ALA A 1 230 ? 9.803 23.275 -7.256 1.00 75.88 230 ALA A N 1
ATOM 1765 C CA . ALA A 1 230 ? 9.076 22.437 -6.312 1.00 75.88 230 ALA A CA 1
ATOM 1766 C C . ALA A 1 230 ? 7.683 22.138 -6.858 1.00 75.88 230 ALA A C 1
ATOM 1768 O O . ALA A 1 230 ? 7.102 22.934 -7.591 1.00 75.88 230 ALA A O 1
ATOM 1769 N N . THR A 1 231 ? 7.169 20.971 -6.504 1.00 79.56 231 THR A N 1
ATOM 1770 C CA . THR A 1 231 ? 5.821 20.513 -6.837 1.00 79.56 231 THR A CA 1
ATOM 1771 C C . THR A 1 231 ? 5.130 20.017 -5.569 1.00 79.56 231 THR A C 1
ATOM 1773 O O . THR A 1 231 ? 5.709 20.047 -4.477 1.00 79.56 231 THR A O 1
ATOM 1776 N N . ALA A 1 232 ? 3.892 19.532 -5.685 1.00 78.56 232 ALA A N 1
ATOM 1777 C CA . ALA A 1 232 ? 3.211 18.925 -4.548 1.00 78.56 232 ALA A CA 1
ATOM 1778 C C . ALA A 1 232 ? 3.897 17.627 -4.074 1.00 78.56 232 ALA A C 1
ATOM 1780 O O . ALA A 1 232 ? 3.699 17.225 -2.925 1.00 78.56 232 ALA A O 1
ATOM 1781 N N . HIS A 1 233 ? 4.722 16.995 -4.914 1.00 84.19 233 HIS A N 1
ATOM 1782 C CA . HIS A 1 233 ? 5.319 15.684 -4.639 1.00 84.19 233 HIS A CA 1
ATOM 1783 C C . HIS A 1 233 ? 6.853 15.692 -4.590 1.00 84.19 233 HIS A C 1
ATOM 1785 O O . HIS A 1 233 ? 7.450 14.884 -3.877 1.00 84.19 233 HIS A O 1
ATOM 1791 N N . PHE A 1 234 ? 7.494 16.635 -5.280 1.00 85.25 234 PHE A N 1
ATOM 1792 C CA . PHE A 1 234 ? 8.945 16.685 -5.432 1.00 85.25 234 PHE A CA 1
ATOM 1793 C C . PHE A 1 234 ? 9.554 18.041 -5.108 1.00 85.25 234 PHE A C 1
ATOM 1795 O O . PHE A 1 234 ? 8.973 19.093 -5.380 1.00 85.25 234 PHE A O 1
ATOM 1802 N N . ARG A 1 235 ? 10.803 17.997 -4.654 1.00 84.56 235 ARG A N 1
ATOM 1803 C CA . ARG A 1 235 ? 11.759 19.091 -4.785 1.00 84.56 235 ARG A CA 1
ATOM 1804 C C . ARG A 1 235 ? 12.657 18.794 -5.982 1.00 84.56 235 ARG A C 1
ATOM 1806 O O . ARG A 1 235 ? 13.502 17.911 -5.923 1.00 84.56 235 ARG A O 1
ATOM 1813 N N . GLY A 1 236 ? 12.440 19.504 -7.076 1.00 81.88 236 GLY A N 1
ATOM 1814 C CA . GLY A 1 236 ? 13.072 19.246 -8.357 1.00 81.88 236 GLY A CA 1
ATOM 1815 C C . GLY A 1 236 ? 14.313 20.089 -8.637 1.00 81.88 236 GLY A C 1
ATOM 1816 O O . GLY A 1 236 ? 14.417 21.237 -8.207 1.00 81.88 236 GLY A O 1
ATOM 1817 N N . ARG A 1 237 ? 15.225 19.542 -9.439 1.00 82.62 237 ARG A N 1
ATOM 1818 C CA . ARG A 1 237 ? 16.277 20.271 -10.138 1.00 82.62 237 ARG A CA 1
ATOM 1819 C C . ARG A 1 237 ? 16.420 19.794 -11.581 1.00 82.62 237 ARG A C 1
ATOM 1821 O O . ARG A 1 237 ? 16.278 18.611 -11.876 1.00 82.62 237 ARG A O 1
ATOM 1828 N N . LEU A 1 238 ? 16.741 20.714 -12.481 1.00 76.94 238 LEU A N 1
ATOM 1829 C CA . LEU A 1 238 ? 17.085 20.423 -13.869 1.00 76.94 238 LEU A CA 1
ATOM 1830 C C . LEU A 1 238 ? 18.608 20.344 -14.011 1.00 76.94 238 LEU A C 1
ATOM 1832 O O . LEU A 1 238 ? 19.314 21.254 -13.576 1.00 76.94 238 LEU A O 1
ATOM 1836 N N . ALA A 1 239 ? 19.106 19.284 -14.642 1.00 77.19 239 ALA A N 1
ATOM 1837 C CA . ALA A 1 239 ? 20.517 19.089 -14.962 1.00 77.19 239 ALA A CA 1
ATOM 1838 C C . ALA A 1 239 ? 20.695 18.989 -16.487 1.00 77.19 239 ALA A C 1
ATOM 1840 O O . ALA A 1 239 ? 20.599 17.910 -17.067 1.00 77.19 239 ALA A O 1
ATOM 1841 N N . MET A 1 240 ? 20.939 20.128 -17.142 1.00 71.38 240 MET A N 1
ATOM 1842 C CA . MET A 1 240 ? 21.008 20.230 -18.608 1.00 71.38 240 MET A CA 1
ATOM 1843 C C . MET A 1 240 ? 22.321 20.881 -19.053 1.00 71.38 240 MET A C 1
ATOM 1845 O O . MET A 1 240 ? 22.768 21.858 -18.453 1.00 71.38 240 MET A O 1
ATOM 1849 N N . ARG A 1 241 ? 22.937 20.388 -20.135 1.00 64.81 241 ARG A N 1
ATOM 1850 C CA . ARG A 1 241 ? 24.090 21.033 -20.786 1.00 64.81 241 ARG A CA 1
ATOM 1851 C C . ARG A 1 241 ? 23.662 22.238 -21.619 1.00 64.81 241 ARG A C 1
ATOM 1853 O O . ARG A 1 241 ? 24.328 23.270 -21.594 1.00 64.81 241 ARG A O 1
ATOM 1860 N N . ARG A 1 242 ? 22.556 22.102 -22.355 1.00 59.31 242 ARG A N 1
ATOM 1861 C CA . ARG A 1 242 ? 21.941 23.146 -23.183 1.00 59.31 242 ARG A CA 1
ATOM 1862 C C . ARG A 1 242 ? 20.427 23.004 -23.112 1.00 59.31 242 ARG A C 1
ATOM 1864 O O . ARG A 1 242 ? 19.897 21.954 -23.450 1.00 59.31 242 ARG A O 1
ATOM 1871 N N . ILE A 1 243 ? 19.727 24.069 -22.719 1.00 54.41 243 ILE A N 1
ATOM 1872 C CA . ILE A 1 243 ? 18.257 24.123 -22.832 1.00 54.41 243 ILE A CA 1
ATOM 1873 C C . ILE A 1 243 ? 17.824 23.960 -24.297 1.00 54.41 243 ILE A C 1
ATOM 1875 O O . ILE A 1 243 ? 16.759 23.419 -24.565 1.00 54.41 243 ILE A O 1
ATOM 1879 N N . ASP A 1 244 ? 18.665 24.401 -25.235 1.00 50.78 244 ASP A N 1
ATOM 1880 C CA . ASP A 1 244 ? 18.376 24.406 -26.670 1.00 50.78 244 ASP A CA 1
ATOM 1881 C C . ASP A 1 244 ? 18.238 22.995 -27.281 1.00 50.78 244 ASP A C 1
ATOM 1883 O O . ASP A 1 244 ? 17.485 22.828 -28.237 1.00 50.78 244 ASP A O 1
ATOM 1887 N N . ASP A 1 245 ? 18.885 21.967 -26.712 1.00 46.56 245 ASP A N 1
ATOM 1888 C CA . ASP A 1 245 ? 18.939 20.617 -27.306 1.00 46.56 245 ASP A CA 1
ATOM 1889 C C . ASP A 1 245 ? 17.636 19.808 -27.110 1.00 46.56 245 ASP A C 1
ATOM 1891 O O . ASP A 1 245 ? 17.364 18.878 -27.867 1.00 46.56 245 ASP A O 1
ATOM 1895 N N . LEU A 1 246 ? 16.791 20.174 -26.136 1.00 49.47 246 LEU A N 1
ATOM 1896 C CA . LEU A 1 246 ? 15.445 19.595 -25.961 1.00 49.47 246 LEU A CA 1
ATOM 1897 C C . LEU A 1 246 ? 14.400 20.245 -26.877 1.00 49.47 246 LEU A C 1
ATOM 1899 O O . LEU A 1 246 ? 13.349 19.666 -27.143 1.00 49.47 246 LEU A O 1
ATOM 1903 N N . PHE A 1 247 ? 14.699 21.442 -27.381 1.00 49.94 247 PHE A N 1
ATOM 1904 C CA . PHE A 1 247 ? 13.773 22.289 -28.118 1.00 49.94 247 PHE A CA 1
ATOM 1905 C C . PHE A 1 247 ? 14.362 22.692 -29.465 1.00 49.94 247 PHE A C 1
ATOM 1907 O O . PHE A 1 247 ? 14.427 23.876 -29.792 1.00 49.94 247 PHE A O 1
ATOM 1914 N N . VAL A 1 248 ? 14.748 21.705 -30.276 1.00 43.81 248 VAL A N 1
ATOM 1915 C CA . VAL A 1 248 ? 15.332 21.928 -31.612 1.00 43.81 248 VAL A CA 1
ATOM 1916 C C . VAL A 1 248 ? 14.428 22.797 -32.519 1.00 43.81 248 VAL A C 1
ATOM 1918 O O . VAL A 1 248 ? 14.919 23.371 -33.481 1.00 43.81 248 VAL A O 1
ATOM 1921 N N . ASN A 1 249 ? 13.146 23.003 -32.168 1.00 38.47 249 ASN A N 1
ATOM 1922 C CA . ASN A 1 249 ? 12.202 23.858 -32.903 1.00 38.47 249 ASN A CA 1
ATOM 1923 C C . ASN A 1 249 ? 11.467 24.945 -32.075 1.00 38.47 249 ASN A C 1
ATOM 1925 O O . ASN A 1 249 ? 10.515 25.538 -32.589 1.00 38.47 249 ASN A O 1
ATOM 1929 N N . ALA A 1 250 ? 11.832 25.241 -30.815 1.00 38.03 250 ALA A N 1
ATOM 1930 C CA . ALA A 1 250 ? 11.099 26.259 -30.040 1.00 38.03 250 ALA A CA 1
ATOM 1931 C C . ALA A 1 250 ? 11.698 27.668 -30.198 1.00 38.03 250 ALA A C 1
ATOM 1933 O O . ALA A 1 250 ? 12.865 27.916 -29.892 1.00 38.03 250 ALA A O 1
ATOM 1934 N N . ALA A 1 251 ? 10.845 28.588 -30.655 1.00 35.44 251 ALA A N 1
ATOM 1935 C CA . ALA A 1 251 ? 11.074 30.024 -30.827 1.00 35.44 251 ALA A CA 1
ATOM 1936 C C . ALA A 1 251 ? 11.401 30.750 -29.474 1.00 35.44 251 ALA A C 1
ATOM 1938 O O . ALA A 1 251 ? 11.657 30.066 -28.481 1.00 35.44 251 ALA A O 1
ATOM 1939 N N . PRO A 1 252 ? 11.475 32.102 -29.394 1.00 42.84 252 PRO A N 1
ATOM 1940 C CA . PRO A 1 252 ? 12.227 32.841 -28.363 1.00 42.84 252 PRO A CA 1
ATOM 1941 C C . PRO A 1 252 ? 11.839 32.517 -26.908 1.00 42.84 252 PRO A C 1
ATOM 1943 O O . PRO A 1 252 ? 10.779 31.964 -26.634 1.00 42.84 252 PRO A O 1
ATOM 1946 N N . TRP A 1 253 ? 12.721 32.898 -25.973 1.00 42.34 253 TRP A N 1
ATOM 1947 C CA . TRP A 1 253 ? 12.740 32.569 -24.534 1.00 42.34 253 TRP A CA 1
ATOM 1948 C C . TRP A 1 253 ? 11.386 32.466 -23.803 1.00 42.34 253 TRP A C 1
ATOM 1950 O O . TRP A 1 253 ? 11.259 31.623 -22.919 1.00 42.34 253 TRP A O 1
ATOM 1960 N N . THR A 1 254 ? 10.373 33.245 -24.180 1.00 42.34 254 THR A N 1
ATOM 1961 C CA . THR A 1 254 ? 9.007 33.169 -23.633 1.00 42.34 254 THR A CA 1
ATOM 1962 C C . THR A 1 254 ? 8.316 31.817 -23.862 1.00 42.34 254 THR A C 1
ATOM 1964 O O . THR A 1 254 ? 7.662 31.319 -22.951 1.00 42.34 254 THR A O 1
ATOM 1967 N N . ARG A 1 255 ? 8.536 31.143 -25.002 1.00 49.53 255 ARG A N 1
ATOM 1968 C CA . ARG A 1 255 ? 8.023 29.772 -25.229 1.00 49.53 255 ARG A CA 1
ATOM 1969 C C . ARG A 1 255 ? 8.793 28.705 -24.446 1.00 49.53 255 ARG A C 1
ATOM 1971 O O . ARG A 1 255 ? 8.282 27.614 -24.220 1.00 49.53 255 ARG A O 1
ATOM 1978 N N . ARG A 1 256 ? 10.022 29.005 -24.007 1.00 53.44 256 ARG A N 1
ATOM 1979 C CA . ARG A 1 256 ? 10.860 28.068 -23.237 1.00 53.44 256 ARG A CA 1
ATOM 1980 C C . ARG A 1 256 ? 10.404 27.978 -21.784 1.00 53.44 256 ARG A C 1
ATOM 1982 O O . ARG A 1 256 ? 10.376 26.884 -21.238 1.00 53.44 256 ARG A O 1
ATOM 1989 N N . SER A 1 257 ? 10.003 29.095 -21.172 1.00 51.53 257 SER A N 1
ATOM 1990 C CA . SER A 1 257 ? 9.384 29.088 -19.837 1.00 51.53 257 SER A CA 1
ATOM 1991 C C . SER A 1 257 ? 8.043 28.350 -19.816 1.00 51.53 257 SER A C 1
ATOM 1993 O O . SER A 1 257 ? 7.777 27.618 -18.868 1.00 51.53 257 SER A O 1
ATOM 1995 N N . GLU A 1 258 ? 7.234 28.482 -20.872 1.00 56.34 258 GLU A N 1
ATOM 1996 C CA . GLU A 1 258 ? 5.967 27.746 -21.017 1.00 56.34 258 GLU A CA 1
ATOM 1997 C C . GLU A 1 258 ? 6.199 26.239 -21.179 1.00 56.34 258 GLU A C 1
ATOM 1999 O O . GLU A 1 258 ? 5.540 25.440 -20.518 1.00 56.34 258 GLU A O 1
ATOM 2004 N N . ALA A 1 259 ? 7.188 25.841 -21.984 1.00 61.25 259 ALA A N 1
ATOM 2005 C CA . ALA A 1 259 ? 7.531 24.435 -22.167 1.00 61.25 259 ALA A CA 1
ATOM 2006 C C . ALA A 1 259 ? 8.066 23.774 -20.881 1.00 61.25 259 ALA A C 1
ATOM 2008 O O . ALA A 1 259 ? 7.728 22.630 -20.584 1.00 61.25 259 ALA A O 1
ATOM 2009 N N . TRP A 1 260 ? 8.847 24.497 -20.069 1.00 66.75 260 TRP A N 1
ATOM 2010 C CA . TRP A 1 260 ? 9.270 24.003 -18.753 1.00 66.75 260 TRP A CA 1
ATOM 2011 C C . TRP A 1 260 ? 8.120 23.931 -17.752 1.00 66.75 260 TRP A C 1
ATOM 2013 O O . TRP A 1 260 ? 8.053 22.970 -16.987 1.00 66.75 260 TRP A O 1
ATOM 2023 N N . GLY A 1 261 ? 7.201 24.901 -17.784 1.00 66.56 261 GLY A N 1
ATOM 2024 C CA . GLY A 1 261 ? 5.938 24.811 -17.053 1.00 66.56 261 GLY A CA 1
ATOM 2025 C C . GLY A 1 261 ? 5.182 23.528 -17.407 1.00 66.56 261 GLY A C 1
ATOM 2026 O O . GLY A 1 261 ? 4.773 22.802 -16.505 1.00 66.56 261 GLY A O 1
ATOM 2027 N N . GLY A 1 262 ? 5.109 23.191 -18.700 1.00 69.75 262 GLY A N 1
ATOM 2028 C CA . GLY A 1 262 ? 4.535 21.938 -19.201 1.00 69.75 262 GLY A CA 1
ATOM 2029 C C . GLY A 1 262 ? 5.198 20.686 -18.621 1.00 69.75 262 GLY A C 1
ATOM 2030 O O . GLY A 1 262 ? 4.503 19.831 -18.077 1.00 69.75 262 GLY A O 1
ATOM 2031 N N . ILE A 1 263 ? 6.534 20.607 -18.636 1.00 73.06 263 ILE A N 1
ATOM 2032 C CA . ILE A 1 263 ? 7.280 19.459 -18.085 1.00 73.06 263 ILE A CA 1
ATOM 2033 C C . ILE A 1 263 ? 7.070 19.323 -16.571 1.00 73.06 263 ILE A C 1
ATOM 2035 O O . ILE A 1 263 ? 6.816 18.221 -16.085 1.00 73.06 263 ILE A O 1
ATOM 2039 N N . VAL A 1 264 ? 7.152 20.421 -15.810 1.00 78.00 264 VAL A N 1
ATOM 2040 C CA . VAL A 1 264 ? 6.943 20.396 -14.350 1.00 78.00 264 VAL A CA 1
ATOM 2041 C C . VAL A 1 264 ? 5.515 19.957 -14.018 1.00 78.00 264 VAL A C 1
ATOM 2043 O O . VAL A 1 264 ? 5.326 19.102 -13.153 1.00 78.00 264 VAL A O 1
ATOM 2046 N N . SER A 1 265 ? 4.517 20.479 -14.738 1.00 80.00 265 SER A N 1
ATOM 2047 C CA . SER A 1 265 ? 3.121 20.061 -14.591 1.00 80.00 265 SER A CA 1
ATOM 2048 C C . SER A 1 265 ? 2.903 18.598 -14.979 1.00 80.00 265 SER A C 1
ATOM 2050 O O . SER A 1 265 ? 2.194 17.892 -14.267 1.00 80.00 265 SER A O 1
ATOM 2052 N N . ALA A 1 266 ? 3.527 18.113 -16.057 1.00 81.56 266 ALA A N 1
ATOM 2053 C CA . ALA A 1 266 ? 3.431 16.718 -16.485 1.00 81.56 266 ALA A CA 1
ATOM 2054 C C . ALA A 1 266 ? 4.035 15.761 -15.448 1.00 81.56 266 ALA A C 1
ATOM 2056 O O . ALA A 1 266 ? 3.449 14.720 -15.152 1.00 81.56 266 ALA A O 1
ATOM 2057 N N . VAL A 1 267 ? 5.173 16.128 -14.853 1.00 85.88 267 VAL A N 1
ATOM 2058 C CA . VAL A 1 267 ? 5.809 15.340 -13.791 1.00 85.88 267 VAL A CA 1
ATOM 2059 C C . VAL A 1 267 ? 4.951 15.312 -12.525 1.00 85.88 267 VAL A C 1
ATOM 2061 O O . VAL A 1 267 ? 4.734 14.232 -11.977 1.00 85.88 267 VAL A O 1
ATOM 2064 N N . ASP A 1 268 ? 4.425 16.453 -12.070 1.00 87.62 268 ASP A N 1
ATOM 2065 C CA . ASP A 1 268 ? 3.569 16.489 -10.875 1.00 87.62 268 ASP A CA 1
ATOM 2066 C C . ASP A 1 268 ? 2.252 15.728 -11.093 1.00 87.62 268 ASP A C 1
ATOM 2068 O O . ASP A 1 268 ? 1.835 14.951 -10.234 1.00 87.62 268 ASP A O 1
ATOM 2072 N N . ALA A 1 269 ? 1.635 15.872 -12.272 1.00 87.62 269 ALA A N 1
ATOM 2073 C CA . ALA A 1 269 ? 0.442 15.117 -12.650 1.00 87.62 269 ALA A CA 1
ATOM 2074 C C . ALA A 1 269 ? 0.716 13.608 -12.724 1.00 87.62 269 ALA A C 1
ATOM 2076 O O . ALA A 1 269 ? -0.102 12.806 -12.271 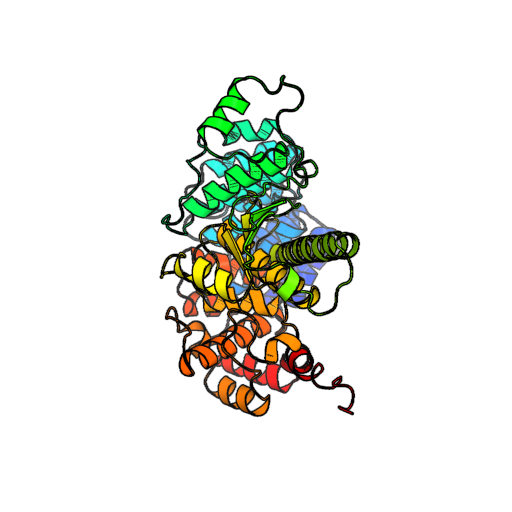1.00 87.62 269 ALA A O 1
ATOM 2077 N N . GLY A 1 270 ? 1.872 13.217 -13.267 1.00 90.62 270 GLY A N 1
ATOM 2078 C CA . GLY A 1 270 ? 2.32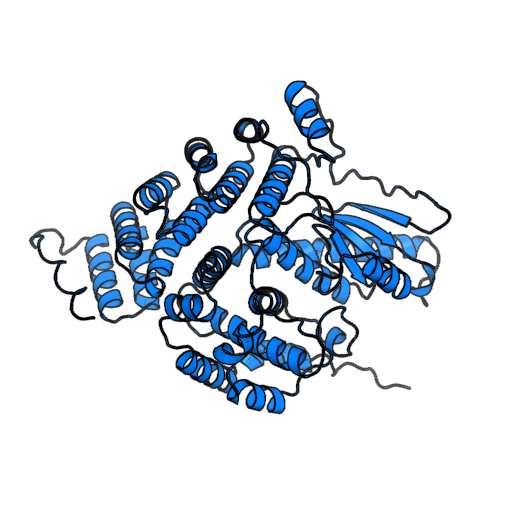5 11.830 -13.290 1.00 90.62 270 GLY A CA 1
ATOM 2079 C C . GLY A 1 270 ? 2.499 11.273 -11.885 1.00 90.62 270 GLY A C 1
ATOM 2080 O O . GLY A 1 270 ? 1.937 10.232 -11.560 1.00 90.62 270 GLY A O 1
ATOM 2081 N N . ALA A 1 271 ? 3.202 11.990 -11.010 1.00 91.31 271 ALA A N 1
ATOM 2082 C CA . ALA A 1 271 ? 3.378 11.559 -9.629 1.00 91.31 271 ALA A CA 1
ATOM 2083 C C . ALA A 1 271 ? 2.060 11.458 -8.861 1.00 91.31 271 ALA A C 1
ATOM 2085 O O . ALA A 1 271 ? 1.860 10.476 -8.151 1.00 91.31 271 ALA A O 1
ATOM 2086 N N . ALA A 1 272 ? 1.146 12.416 -9.035 1.00 91.12 272 ALA A N 1
ATOM 2087 C CA . ALA A 1 272 ? -0.182 12.359 -8.434 1.00 91.12 272 ALA A CA 1
ATOM 2088 C C . ALA A 1 272 ? -0.953 11.097 -8.867 1.00 91.12 272 ALA A C 1
ATOM 2090 O O . ALA A 1 272 ? -1.506 10.397 -8.018 1.00 91.12 272 ALA A O 1
ATOM 2091 N N . ASP A 1 273 ? -0.948 10.771 -10.166 1.00 91.62 273 ASP A N 1
ATOM 2092 C CA . ASP A 1 273 ? -1.554 9.541 -10.698 1.00 91.62 273 ASP A CA 1
ATOM 2093 C C . ASP A 1 273 ? -0.873 8.280 -10.138 1.00 91.62 273 ASP A C 1
ATOM 2095 O O . ASP A 1 273 ? -1.544 7.356 -9.671 1.00 91.62 273 ASP A O 1
ATOM 2099 N N . GLY A 1 274 ? 0.462 8.263 -10.107 1.00 91.75 274 GLY A N 1
ATOM 2100 C CA . GLY A 1 274 ? 1.251 7.169 -9.545 1.00 91.75 274 GLY A CA 1
ATOM 2101 C C . GLY A 1 274 ? 0.945 6.912 -8.069 1.00 91.75 274 GLY A C 1
ATOM 2102 O O . GLY A 1 274 ? 0.622 5.782 -7.705 1.00 91.75 274 GLY A O 1
ATOM 2103 N N . PHE A 1 275 ? 0.952 7.948 -7.223 1.00 92.56 275 PHE A N 1
ATOM 2104 C CA . PHE A 1 275 ? 0.581 7.832 -5.808 1.00 92.56 275 PHE A CA 1
ATOM 2105 C C . PHE A 1 275 ? -0.876 7.400 -5.623 1.00 92.56 275 PHE A C 1
ATOM 2107 O O . PHE A 1 275 ? -1.162 6.561 -4.766 1.00 92.56 275 PHE A O 1
ATOM 2114 N N . ALA A 1 276 ? -1.805 7.918 -6.433 1.00 92.06 276 ALA A N 1
ATOM 2115 C CA . ALA A 1 276 ? -3.206 7.512 -6.378 1.00 92.06 276 ALA A CA 1
ATOM 2116 C C . ALA A 1 276 ? -3.374 6.017 -6.697 1.00 92.06 276 ALA A C 1
ATOM 2118 O O . ALA A 1 276 ? -4.081 5.305 -5.981 1.00 92.06 276 ALA A O 1
ATOM 2119 N N . LYS A 1 277 ? -2.684 5.506 -7.719 1.00 91.38 277 LYS A N 1
ATOM 2120 C CA . LYS A 1 277 ? -2.688 4.078 -8.069 1.00 91.38 277 LYS A CA 1
ATOM 2121 C C . LYS A 1 277 ? -1.996 3.221 -7.012 1.00 91.38 277 LYS A C 1
ATOM 2123 O O . LYS A 1 277 ? -2.554 2.207 -6.597 1.00 91.38 277 LYS A O 1
ATOM 2128 N N . ALA A 1 278 ? -0.833 3.654 -6.530 1.00 92.44 278 ALA A N 1
ATOM 2129 C CA . ALA A 1 278 ? -0.088 2.997 -5.460 1.00 92.44 278 ALA A CA 1
ATOM 2130 C C . ALA A 1 278 ? -0.913 2.876 -4.171 1.00 92.44 278 ALA A C 1
ATOM 2132 O O . ALA A 1 278 ? -0.827 1.864 -3.473 1.00 92.44 278 ALA A O 1
ATOM 2133 N N . SER A 1 279 ? -1.770 3.865 -3.886 1.00 92.31 279 SER A N 1
ATOM 2134 C CA . SER A 1 279 ? -2.587 3.892 -2.670 1.00 92.31 279 SER A CA 1
ATOM 2135 C C . SER A 1 279 ? -3.568 2.729 -2.539 1.00 92.31 279 SER A C 1
ATOM 2137 O O . SER A 1 279 ? -3.950 2.372 -1.427 1.00 92.31 279 SER A O 1
ATOM 2139 N N . ARG A 1 280 ? -3.910 2.070 -3.648 1.00 90.12 280 ARG A N 1
ATOM 2140 C CA . ARG A 1 280 ? -4.735 0.856 -3.650 1.00 90.12 280 ARG A CA 1
ATOM 2141 C C . ARG A 1 280 ? -4.046 -0.308 -2.938 1.00 90.12 280 ARG A C 1
ATOM 2143 O O . ARG A 1 280 ? -4.692 -1.072 -2.230 1.00 90.12 280 ARG A O 1
ATOM 2150 N N . ILE A 1 281 ? -2.722 -0.408 -3.078 1.00 93.56 281 ILE A N 1
ATOM 2151 C CA . ILE A 1 281 ? -1.916 -1.484 -2.490 1.00 93.56 281 ILE A CA 1
ATOM 2152 C C . ILE A 1 281 ? -1.251 -1.021 -1.198 1.00 93.56 281 ILE A C 1
ATOM 2154 O O . ILE A 1 281 ? -1.390 -1.671 -0.161 1.00 93.56 281 ILE A O 1
ATOM 2158 N N . PHE A 1 282 ? -0.573 0.124 -1.225 1.00 93.12 282 PHE A N 1
ATOM 2159 C CA . PHE A 1 282 ? 0.225 0.625 -0.105 1.00 93.12 282 PHE A CA 1
ATOM 2160 C C . PHE A 1 282 ? -0.559 1.536 0.838 1.00 93.12 282 PHE A C 1
ATOM 2162 O O . PHE A 1 282 ? -0.167 1.712 1.987 1.00 93.12 282 PHE A O 1
ATOM 2169 N N . GLY A 1 283 ? -1.757 1.979 0.452 1.00 89.31 283 GLY A N 1
ATOM 2170 C CA . GLY A 1 283 ? -2.536 2.940 1.229 1.00 89.31 283 GLY A CA 1
ATOM 2171 C C . GLY A 1 283 ? -2.024 4.349 0.975 1.00 89.31 283 GLY A C 1
ATOM 2172 O O . GLY A 1 283 ? -1.122 4.567 0.167 1.00 89.31 283 GLY A O 1
ATOM 2173 N N . ARG A 1 284 ? -2.603 5.340 1.645 1.00 88.81 284 ARG A N 1
ATOM 2174 C CA . ARG A 1 284 ? -2.161 6.722 1.470 1.00 88.81 284 ARG A CA 1
ATOM 2175 C C . ARG A 1 284 ? -0.759 6.901 2.047 1.00 88.81 284 ARG A C 1
ATOM 2177 O O . ARG A 1 284 ? -0.579 7.013 3.259 1.00 88.81 284 ARG A O 1
ATOM 2184 N N . THR A 1 285 ? 0.236 6.941 1.170 1.00 85.88 285 THR A N 1
ATOM 2185 C CA . THR A 1 285 ? 1.623 7.081 1.594 1.00 85.88 285 THR A CA 1
ATOM 2186 C C . THR A 1 285 ? 1.876 8.479 2.138 1.00 85.88 285 THR A C 1
ATOM 2188 O O . THR A 1 285 ? 1.454 9.490 1.574 1.00 85.88 285 THR A O 1
ATOM 2191 N N . THR A 1 286 ? 2.580 8.530 3.258 1.00 90.38 286 THR A N 1
ATOM 2192 C CA . THR A 1 286 ? 2.947 9.766 3.933 1.00 90.38 286 THR A CA 1
ATOM 2193 C C . THR A 1 286 ? 4.454 9.940 3.790 1.00 90.38 286 THR A C 1
ATOM 2195 O O . THR A 1 286 ? 5.211 9.310 4.511 1.00 90.38 286 THR A O 1
ATOM 2198 N N . LEU A 1 287 ? 4.894 10.755 2.827 1.00 89.81 287 LEU A N 1
ATOM 2199 C CA . LEU A 1 287 ? 6.315 10.927 2.496 1.00 89.81 287 LEU A CA 1
ATOM 2200 C C . LEU A 1 287 ? 6.762 12.391 2.562 1.00 89.81 287 LEU A C 1
ATOM 2202 O O . LEU A 1 287 ? 5.955 13.299 2.306 1.00 89.81 287 LEU A O 1
ATOM 2206 N N . PRO A 1 288 ? 8.050 12.648 2.869 1.00 87.31 288 PRO A N 1
ATOM 2207 C CA . PRO A 1 288 ? 8.629 13.960 2.640 1.00 87.31 288 PRO A CA 1
ATOM 2208 C C . PRO A 1 288 ? 8.703 14.222 1.128 1.00 87.31 288 PRO A C 1
ATOM 2210 O O . PRO A 1 288 ? 8.492 13.319 0.319 1.00 87.31 288 PRO A O 1
ATOM 2213 N N . LEU A 1 289 ? 9.011 15.453 0.716 1.00 84.50 289 LEU A N 1
ATOM 2214 C CA . LEU A 1 289 ? 9.272 15.722 -0.703 1.00 84.50 289 LEU A CA 1
ATOM 2215 C C . LEU A 1 289 ? 10.483 14.908 -1.162 1.00 84.50 289 LEU A C 1
ATOM 2217 O O . LEU A 1 289 ? 11.540 15.000 -0.540 1.00 84.50 289 LEU A O 1
ATOM 2221 N N . ALA A 1 290 ? 10.314 14.122 -2.223 1.00 84.44 290 ALA A N 1
ATOM 2222 C CA . ALA A 1 290 ? 11.430 13.430 -2.857 1.00 84.44 290 ALA A CA 1
ATOM 2223 C C . ALA A 1 290 ? 12.260 14.421 -3.670 1.00 84.44 290 ALA A C 1
ATOM 2225 O O . ALA A 1 290 ? 11.713 15.363 -4.254 1.00 84.44 290 ALA A O 1
ATOM 2226 N N . GLU A 1 291 ? 13.575 14.232 -3.704 1.00 84.75 291 GLU A N 1
ATOM 2227 C CA . GLU A 1 291 ? 14.406 14.989 -4.633 1.00 84.75 291 GLU A CA 1
ATOM 2228 C C . GLU A 1 291 ? 14.150 14.461 -6.047 1.00 84.75 291 GLU A C 1
ATOM 2230 O O . GLU A 1 291 ? 14.146 13.260 -6.280 1.00 84.75 291 GLU A O 1
ATOM 2235 N N . LEU A 1 292 ? 13.917 15.347 -7.004 1.00 85.81 292 LEU A N 1
ATOM 2236 C CA . LEU A 1 292 ? 13.741 14.983 -8.401 1.00 85.81 292 LEU A CA 1
ATOM 2237 C C . LEU A 1 292 ? 14.833 15.644 -9.229 1.00 85.81 292 LEU A C 1
ATOM 2239 O O . LEU A 1 292 ? 15.004 16.855 -9.194 1.00 85.81 292 LEU A O 1
ATOM 2243 N N . VAL A 1 293 ? 15.532 14.867 -10.037 1.00 85.00 293 VAL A N 1
ATOM 2244 C CA . VAL A 1 293 ? 16.514 15.351 -10.995 1.00 85.00 293 VAL A CA 1
ATOM 2245 C C . VAL A 1 293 ? 15.977 15.051 -12.380 1.00 85.00 293 VAL A C 1
ATOM 2247 O O . VAL A 1 293 ? 15.820 13.894 -12.746 1.00 85.00 293 VAL A O 1
ATOM 2250 N N . VAL A 1 294 ? 15.688 16.079 -13.169 1.00 82.75 294 VAL A N 1
ATOM 2251 C CA . VAL A 1 294 ? 15.363 15.902 -14.588 1.00 82.75 294 VAL A CA 1
ATOM 2252 C C . VAL A 1 294 ? 16.609 16.257 -15.385 1.00 82.75 294 VAL A C 1
ATOM 2254 O O . VAL A 1 294 ? 17.099 17.383 -15.287 1.00 82.75 294 VAL A O 1
ATOM 2257 N N . ALA A 1 295 ? 17.149 15.307 -16.143 1.00 79.44 295 ALA A N 1
ATOM 2258 C CA . ALA A 1 295 ? 18.451 15.441 -16.788 1.00 79.44 295 ALA A CA 1
ATOM 2259 C C . ALA A 1 295 ? 18.401 15.132 -18.289 1.00 79.44 295 ALA A C 1
ATOM 2261 O O . ALA A 1 295 ? 17.637 14.272 -18.716 1.00 79.44 295 ALA A O 1
ATOM 2262 N N . ASP A 1 296 ? 19.2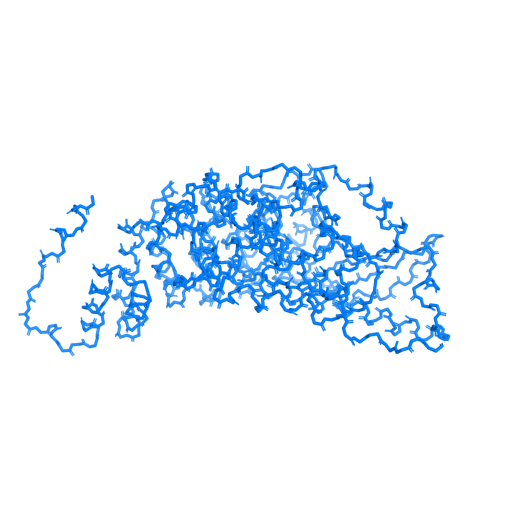16 15.815 -19.102 1.00 74.62 296 ASP A N 1
ATOM 2263 C CA . ASP A 1 296 ? 19.444 15.394 -20.496 1.00 74.62 296 ASP A CA 1
ATOM 2264 C C . ASP A 1 296 ? 20.197 14.057 -20.540 1.00 74.62 296 ASP A C 1
ATOM 2266 O O . ASP A 1 296 ? 20.682 13.587 -19.518 1.00 74.62 296 ASP A O 1
ATOM 2270 N N . SER A 1 297 ? 20.337 13.431 -21.709 1.00 73.00 297 SER A N 1
ATOM 2271 C CA . SER A 1 297 ? 20.938 12.091 -21.820 1.00 73.00 297 SER A CA 1
ATOM 2272 C C . SER A 1 297 ? 22.329 11.962 -21.200 1.00 73.00 297 SER A C 1
ATOM 2274 O O . SER A 1 297 ? 22.683 10.893 -20.712 1.00 73.00 297 SER A O 1
ATOM 2276 N N . VAL A 1 298 ? 23.125 13.029 -21.179 1.00 73.00 298 VAL A N 1
ATOM 2277 C CA . VAL A 1 298 ? 24.504 12.938 -20.695 1.00 73.00 298 VAL A CA 1
ATOM 2278 C C . VAL A 1 298 ? 24.576 13.255 -19.215 1.00 73.00 298 VAL A C 1
ATOM 2280 O O . VAL A 1 298 ? 25.249 12.544 -18.470 1.00 73.00 298 VAL A O 1
ATOM 2283 N N . ASN A 1 299 ? 23.883 14.298 -18.767 1.00 74.38 299 ASN A N 1
ATOM 2284 C CA . ASN A 1 299 ? 23.748 14.536 -17.343 1.00 74.38 299 ASN A CA 1
ATOM 2285 C C . ASN A 1 299 ? 23.033 13.354 -16.688 1.00 74.38 299 ASN A C 1
ATOM 2287 O O . ASN A 1 299 ? 23.447 12.961 -15.617 1.00 74.38 299 ASN A O 1
ATOM 2291 N N . PHE A 1 300 ? 22.069 12.710 -17.345 1.00 76.88 300 PHE A N 1
ATOM 2292 C CA . PHE A 1 300 ? 21.423 11.500 -16.846 1.00 76.88 300 PHE A CA 1
ATOM 2293 C C . PHE A 1 300 ? 22.453 10.404 -16.579 1.00 76.88 300 PHE A C 1
ATOM 2295 O O . PHE A 1 300 ? 22.525 9.920 -15.461 1.00 76.88 300 PHE A O 1
ATOM 2302 N N . VAL A 1 301 ? 23.312 10.069 -17.550 1.00 73.12 301 VAL A N 1
ATOM 2303 C CA . VAL A 1 301 ? 24.382 9.074 -17.342 1.00 73.12 301 VAL A CA 1
ATOM 2304 C C . VAL A 1 301 ? 25.330 9.490 -16.215 1.00 73.12 301 VAL A C 1
ATOM 2306 O O . VAL A 1 301 ? 25.724 8.649 -15.414 1.00 73.12 301 VAL A O 1
ATOM 2309 N N . ARG A 1 302 ? 25.680 10.779 -16.114 1.00 75.94 302 ARG A N 1
ATOM 2310 C CA . ARG A 1 302 ? 26.557 11.279 -15.045 1.00 75.94 302 ARG A CA 1
ATOM 2311 C C . ARG A 1 302 ? 25.909 11.170 -13.666 1.00 75.94 302 ARG A C 1
ATOM 2313 O O . ARG A 1 302 ? 26.552 10.695 -12.746 1.00 75.94 302 ARG A O 1
ATOM 2320 N N . GLU A 1 303 ? 24.681 11.653 -13.515 1.00 73.81 303 GLU A N 1
ATOM 2321 C CA . GLU A 1 303 ? 23.950 11.621 -12.246 1.00 73.81 303 GLU A CA 1
ATOM 2322 C C . GLU A 1 303 ? 23.646 10.171 -11.852 1.00 73.81 303 GLU A C 1
ATOM 2324 O O . GLU A 1 303 ? 23.808 9.822 -10.694 1.00 73.81 303 GLU A O 1
ATOM 2329 N N . PHE A 1 304 ? 23.315 9.310 -12.819 1.00 71.62 304 PHE A N 1
ATOM 2330 C CA . PHE A 1 304 ? 23.132 7.875 -12.606 1.00 71.62 304 PHE A CA 1
ATOM 2331 C C . PHE A 1 304 ? 24.423 7.191 -12.139 1.00 71.62 304 PHE A C 1
ATOM 2333 O O . PHE A 1 304 ? 24.383 6.369 -11.238 1.00 71.62 304 PHE A O 1
ATOM 2340 N N . ALA A 1 305 ? 25.583 7.544 -12.701 1.00 66.19 305 ALA A N 1
ATOM 2341 C CA . ALA A 1 305 ? 26.873 6.992 -12.274 1.00 66.19 305 ALA A CA 1
ATOM 2342 C C . ALA A 1 305 ? 27.301 7.430 -10.860 1.00 66.19 305 ALA A C 1
ATOM 2344 O O . ALA A 1 305 ? 28.229 6.855 -10.301 1.00 66.19 305 ALA A O 1
ATOM 2345 N N . LEU A 1 306 ? 26.664 8.465 -10.304 1.00 67.19 306 LEU A N 1
ATOM 2346 C CA . LEU A 1 306 ? 26.879 8.920 -8.928 1.00 67.19 306 LEU A CA 1
ATOM 2347 C C . LEU A 1 306 ? 25.915 8.257 -7.935 1.00 67.19 306 LEU A C 1
ATOM 2349 O O . LEU A 1 306 ? 26.033 8.504 -6.736 1.00 67.19 306 LEU A O 1
ATOM 2353 N N . MET A 1 307 ? 24.964 7.453 -8.418 1.00 66.06 307 MET A N 1
ATOM 2354 C CA . MET A 1 307 ? 24.055 6.690 -7.571 1.00 66.06 307 MET A CA 1
ATOM 2355 C C . MET A 1 307 ? 24.730 5.394 -7.082 1.00 66.06 307 MET A C 1
ATOM 2357 O O . MET A 1 307 ? 25.524 4.811 -7.825 1.00 66.06 307 MET A O 1
ATOM 2361 N N . PRO A 1 308 ? 24.445 4.941 -5.848 1.00 57.91 308 PRO A N 1
ATOM 2362 C CA . PRO A 1 308 ? 24.941 3.676 -5.308 1.00 57.91 308 PRO A CA 1
ATOM 2363 C C . PRO A 1 308 ? 24.742 2.476 -6.252 1.00 57.91 308 PRO A C 1
ATOM 2365 O O . PRO A 1 308 ? 23.694 2.319 -6.873 1.00 57.91 308 PRO A O 1
ATOM 2368 N N . GLU A 1 309 ? 25.725 1.566 -6.319 1.00 49.03 309 GLU A N 1
ATOM 2369 C CA . GLU A 1 309 ? 25.681 0.368 -7.187 1.00 49.03 309 GLU A CA 1
ATOM 2370 C C . GLU A 1 309 ? 24.534 -0.608 -6.856 1.00 49.03 309 GLU A C 1
ATOM 2372 O O . GLU A 1 309 ? 24.154 -1.437 -7.685 1.00 49.03 309 GLU A O 1
ATOM 2377 N N . SER A 1 310 ? 23.964 -0.523 -5.650 1.00 43.62 310 SER A N 1
ATOM 2378 C CA . SER A 1 310 ? 22.794 -1.301 -5.225 1.00 43.62 310 SER A CA 1
ATOM 2379 C C . SER A 1 310 ? 21.513 -0.920 -5.978 1.00 43.62 310 SER A C 1
ATOM 2381 O O . SER A 1 310 ? 20.503 -1.633 -5.890 1.00 43.62 310 SER A O 1
ATOM 2383 N N . GLU A 1 311 ? 21.541 0.173 -6.738 1.00 53.03 311 GLU A N 1
ATOM 2384 C CA . GLU A 1 311 ? 20.360 0.768 -7.331 1.00 53.03 311 GLU A CA 1
ATOM 2385 C C . GLU A 1 311 ? 20.080 0.316 -8.750 1.00 53.03 311 GLU A C 1
ATOM 2387 O O . GLU A 1 311 ? 20.939 0.181 -9.620 1.00 53.03 311 GLU A O 1
ATOM 2392 N N . VAL A 1 312 ? 18.791 0.123 -8.995 1.00 50.25 312 VAL A N 1
ATOM 2393 C CA . VAL A 1 312 ? 18.265 -0.249 -10.295 1.00 50.25 312 VAL A CA 1
ATOM 2394 C C . VAL A 1 312 ? 17.472 0.945 -10.806 1.00 50.25 312 VAL A C 1
ATOM 2396 O O . VAL A 1 312 ? 16.514 1.386 -10.177 1.00 50.25 312 VAL A O 1
ATOM 2399 N N . ASN A 1 313 ? 17.847 1.444 -11.983 1.00 52.12 313 ASN A N 1
ATOM 2400 C CA . ASN A 1 313 ? 17.059 2.393 -12.769 1.00 52.12 313 ASN A CA 1
ATOM 2401 C C . ASN A 1 313 ? 16.941 3.829 -12.229 1.00 52.12 313 ASN A C 1
ATOM 2403 O O . ASN A 1 313 ? 15.947 4.477 -12.534 1.00 52.12 313 ASN A O 1
ATOM 2407 N N . GLY A 1 314 ? 17.936 4.379 -11.531 1.00 47.75 314 GLY A N 1
ATOM 2408 C CA . GLY A 1 314 ? 18.018 5.832 -11.317 1.00 47.75 314 GLY A CA 1
ATOM 2409 C C . GLY A 1 314 ? 17.201 6.340 -10.126 1.00 47.75 314 GLY A C 1
ATOM 2410 O O . GLY A 1 314 ? 16.643 7.437 -10.175 1.00 47.75 314 GLY A O 1
ATOM 2411 N N . GLU A 1 315 ? 17.068 5.521 -9.085 1.00 51.84 315 GLU A N 1
ATOM 2412 C CA . GLU A 1 315 ? 16.349 5.873 -7.864 1.00 51.84 315 GLU A CA 1
ATOM 2413 C C . GLU A 1 315 ? 17.207 5.636 -6.629 1.00 51.84 315 GLU A C 1
ATOM 2415 O O . GLU A 1 315 ? 17.227 4.516 -6.102 1.00 51.84 315 GLU A O 1
ATOM 2420 N N . ALA A 1 316 ? 17.773 6.729 -6.117 1.00 53.72 316 ALA A N 1
ATOM 2421 C CA . ALA A 1 316 ? 18.586 6.711 -4.917 1.00 53.72 316 ALA A CA 1
ATOM 2422 C C . ALA A 1 316 ? 17.862 7.259 -3.720 1.00 53.72 316 ALA A C 1
ATOM 2424 O O . ALA A 1 316 ? 17.618 8.449 -3.676 1.00 53.72 316 ALA A O 1
ATOM 2425 N N . HIS A 1 317 ? 17.528 6.422 -2.738 1.00 62.59 317 HIS A N 1
ATOM 2426 C CA . HIS A 1 317 ? 17.157 6.860 -1.384 1.00 62.59 317 HIS A CA 1
ATOM 2427 C C . HIS A 1 317 ? 16.350 8.181 -1.325 1.00 62.59 317 HIS A C 1
ATOM 2429 O O . HIS A 1 317 ? 16.842 9.215 -0.882 1.00 62.59 317 HIS A O 1
ATOM 2435 N N . HIS A 1 318 ? 15.085 8.143 -1.764 1.00 71.00 318 HIS A N 1
ATOM 2436 C CA . HIS A 1 318 ? 14.168 9.301 -1.831 1.00 71.00 318 HIS A CA 1
ATOM 2437 C C . HIS A 1 318 ? 14.559 10.408 -2.840 1.00 71.00 318 HIS A C 1
ATOM 2439 O O . HIS A 1 318 ? 13.972 11.491 -2.838 1.00 71.00 318 HIS A O 1
ATOM 2445 N N . GLN A 1 319 ? 15.502 10.122 -3.739 1.00 77.69 319 GLN A N 1
ATOM 2446 C CA . GLN A 1 319 ? 15.830 10.854 -4.962 1.00 77.69 319 GLN A CA 1
ATOM 2447 C C . GLN A 1 319 ? 15.365 10.058 -6.190 1.00 77.69 319 GLN A C 1
ATOM 2449 O O . GLN A 1 319 ? 15.470 8.833 -6.262 1.00 77.69 319 GLN A O 1
ATOM 2454 N N . VAL A 1 320 ? 14.858 10.777 -7.183 1.00 81.31 320 VAL A N 1
ATOM 2455 C CA . VAL A 1 320 ? 14.364 10.256 -8.452 1.00 81.31 320 VAL A CA 1
ATOM 2456 C C . VAL A 1 320 ? 15.110 10.945 -9.581 1.00 81.31 320 VAL A C 1
ATOM 2458 O O . VAL A 1 320 ? 15.124 12.171 -9.646 1.00 81.31 320 VAL A O 1
ATOM 2461 N N . LEU A 1 321 ? 15.685 10.181 -10.504 1.00 81.88 321 LEU A N 1
ATOM 2462 C CA . LEU A 1 321 ? 16.282 10.705 -11.727 1.00 81.88 321 LEU A CA 1
ATOM 2463 C C . LEU A 1 321 ? 15.395 10.369 -12.931 1.00 81.88 321 LEU A C 1
ATOM 2465 O O . LEU A 1 321 ? 15.089 9.209 -13.197 1.00 81.88 321 LEU A O 1
ATOM 2469 N N . LEU A 1 322 ? 15.001 11.393 -13.686 1.00 81.88 322 LEU A N 1
ATOM 2470 C CA . LEU A 1 322 ? 14.233 11.269 -14.921 1.00 81.88 322 LEU A CA 1
ATOM 2471 C C . LEU A 1 322 ? 15.045 11.781 -16.109 1.00 81.88 322 LEU A C 1
ATOM 2473 O O . LEU A 1 322 ? 15.615 12.874 -16.073 1.00 81.88 322 LEU A O 1
ATOM 2477 N N . LEU A 1 323 ? 15.052 11.008 -17.192 1.00 76.81 323 LEU A N 1
ATOM 2478 C CA . LEU A 1 323 ? 15.573 11.459 -18.476 1.00 76.81 323 LEU A CA 1
ATOM 2479 C C . LEU A 1 323 ? 14.568 12.425 -19.105 1.00 76.81 323 LEU A C 1
ATOM 2481 O O . LEU A 1 323 ? 13.442 12.031 -19.400 1.00 76.81 323 LEU A O 1
ATOM 2485 N N . ALA A 1 324 ? 14.986 13.662 -19.356 1.00 76.31 324 ALA A N 1
ATOM 2486 C CA . ALA A 1 324 ? 14.165 14.649 -20.041 1.00 76.31 324 ALA A CA 1
ATOM 2487 C C . ALA A 1 324 ? 13.720 14.130 -21.414 1.00 76.31 324 ALA A C 1
ATOM 2489 O O . ALA A 1 324 ? 14.534 13.750 -22.259 1.00 76.31 324 ALA A O 1
ATOM 2490 N N . SER A 1 325 ? 12.406 14.107 -21.615 1.00 73.75 325 SER A N 1
ATOM 2491 C CA . SER A 1 325 ? 11.749 13.546 -22.793 1.00 73.75 325 SER A CA 1
ATOM 2492 C C . SER A 1 325 ? 10.435 14.290 -23.069 1.00 73.75 325 SER A C 1
ATOM 2494 O O . SER A 1 325 ? 10.219 15.379 -22.544 1.00 73.75 325 SER A O 1
ATOM 2496 N N . SER A 1 326 ? 9.556 13.714 -23.892 1.00 73.81 326 SER A N 1
ATOM 2497 C CA . SER A 1 326 ? 8.207 14.250 -24.122 1.00 73.81 326 SER A CA 1
ATOM 2498 C C . SER A 1 326 ? 7.375 14.285 -22.835 1.00 73.81 326 SER A C 1
ATOM 2500 O O . SER A 1 326 ? 7.551 13.418 -21.975 1.00 73.81 326 SER A O 1
ATOM 2502 N N . ASP A 1 327 ? 6.414 15.210 -22.741 1.00 74.81 327 ASP A N 1
ATOM 2503 C CA . ASP A 1 327 ? 5.518 15.357 -21.582 1.00 74.81 327 ASP A CA 1
ATOM 2504 C C . ASP A 1 327 ? 4.851 14.034 -21.189 1.00 74.81 327 ASP A C 1
ATOM 2506 O O . ASP A 1 327 ? 4.845 13.655 -20.020 1.00 74.81 327 ASP A O 1
ATOM 2510 N N . ARG A 1 328 ? 4.363 13.271 -22.175 1.00 75.12 328 ARG A N 1
ATOM 2511 C CA . ARG A 1 328 ? 3.724 11.968 -21.942 1.00 75.12 328 ARG A CA 1
ATOM 2512 C C . ARG A 1 328 ? 4.697 10.942 -21.359 1.00 75.12 328 ARG A C 1
ATOM 2514 O O . ARG A 1 328 ? 4.324 10.190 -20.463 1.00 75.12 328 ARG A O 1
ATOM 2521 N N . THR A 1 329 ? 5.931 10.893 -21.860 1.00 75.19 329 THR A N 1
ATOM 2522 C CA . THR A 1 329 ? 6.966 9.997 -21.319 1.00 75.19 329 THR A CA 1
ATOM 2523 C C . THR A 1 329 ? 7.330 10.402 -19.894 1.00 75.19 329 THR A C 1
ATOM 2525 O O . THR A 1 329 ? 7.375 9.551 -19.012 1.00 75.19 329 THR A O 1
ATOM 2528 N N . MET A 1 330 ? 7.530 11.700 -19.658 1.00 78.75 330 MET A N 1
ATOM 2529 C CA . MET A 1 330 ? 7.848 12.248 -18.339 1.00 78.75 330 MET A CA 1
ATOM 2530 C C . MET A 1 330 ? 6.743 11.969 -17.321 1.00 78.75 330 MET A C 1
ATOM 2532 O O . MET A 1 330 ? 7.039 11.590 -16.192 1.00 78.75 330 MET A O 1
ATOM 2536 N N . GLN A 1 331 ? 5.478 12.101 -17.723 1.00 84.19 331 GLN A N 1
ATOM 2537 C CA . GLN A 1 331 ? 4.326 11.799 -16.882 1.00 84.19 331 GLN A CA 1
ATOM 2538 C C . GLN A 1 331 ? 4.287 10.317 -16.483 1.00 84.19 331 GLN A C 1
ATOM 2540 O O . GLN A 1 331 ? 4.133 10.002 -15.305 1.00 84.19 331 GLN A O 1
ATOM 2545 N N . VAL A 1 332 ? 4.451 9.402 -17.446 1.00 82.81 332 VAL A N 1
ATOM 2546 C CA . VAL A 1 332 ? 4.447 7.952 -17.181 1.00 82.81 332 VAL A CA 1
ATOM 2547 C C . VAL A 1 332 ? 5.619 7.555 -16.290 1.00 82.81 332 VAL A C 1
ATOM 2549 O O . VAL A 1 332 ? 5.433 6.812 -15.329 1.00 82.81 332 VAL A O 1
ATOM 2552 N N . GLU A 1 333 ? 6.819 8.062 -16.569 1.00 83.19 333 GLU A N 1
ATOM 2553 C CA . GLU A 1 333 ? 7.983 7.765 -15.740 1.00 83.19 333 GLU A CA 1
ATOM 2554 C C . GLU A 1 333 ? 7.816 8.349 -14.334 1.00 83.19 333 GLU A C 1
ATOM 2556 O O . GLU A 1 333 ? 7.994 7.618 -13.368 1.00 83.19 333 GLU A O 1
ATOM 2561 N N . ALA A 1 334 ? 7.354 9.592 -14.170 1.00 87.62 334 ALA A N 1
ATOM 2562 C CA . ALA A 1 334 ? 7.086 10.145 -12.840 1.00 87.62 334 ALA A CA 1
ATOM 2563 C C . ALA A 1 334 ? 6.035 9.331 -12.062 1.00 87.62 334 ALA A C 1
ATOM 2565 O O . ALA A 1 334 ? 6.205 9.103 -10.864 1.00 87.62 334 ALA A O 1
ATOM 2566 N N . ALA A 1 335 ? 4.991 8.837 -12.738 1.00 89.38 335 ALA A N 1
ATOM 2567 C CA . ALA A 1 335 ? 4.000 7.947 -12.137 1.00 89.38 335 ALA A CA 1
ATOM 2568 C C . ALA A 1 335 ? 4.625 6.629 -11.652 1.00 89.38 335 ALA A C 1
ATOM 2570 O O . ALA A 1 335 ? 4.361 6.198 -10.531 1.00 89.38 335 ALA A O 1
ATOM 2571 N N . ARG A 1 336 ? 5.501 6.012 -12.453 1.00 87.38 336 ARG A N 1
ATOM 2572 C CA . ARG A 1 336 ? 6.234 4.794 -12.070 1.00 87.38 336 ARG A CA 1
ATOM 2573 C C . ARG A 1 336 ? 7.113 5.021 -10.843 1.00 87.38 336 ARG A C 1
ATOM 2575 O O . ARG A 1 336 ? 7.054 4.238 -9.903 1.00 87.38 336 ARG A O 1
ATOM 2582 N N . ARG A 1 337 ? 7.860 6.128 -10.815 1.00 87.50 337 ARG A N 1
ATOM 2583 C CA . ARG A 1 337 ? 8.722 6.491 -9.677 1.00 87.50 337 ARG A CA 1
ATOM 2584 C C . ARG A 1 337 ? 7.921 6.787 -8.417 1.00 87.50 337 ARG A C 1
ATOM 2586 O O . ARG A 1 337 ? 8.341 6.410 -7.331 1.00 87.50 337 ARG A O 1
ATOM 2593 N N . ALA A 1 338 ? 6.748 7.401 -8.546 1.00 90.25 338 ALA A N 1
ATOM 2594 C CA . ALA A 1 338 ? 5.848 7.600 -7.416 1.00 90.25 338 ALA A CA 1
ATOM 2595 C C . ALA A 1 338 ? 5.353 6.270 -6.819 1.00 90.25 338 ALA A C 1
ATOM 2597 O O . ALA A 1 338 ? 5.259 6.165 -5.598 1.00 90.25 338 ALA A O 1
ATOM 2598 N N . VAL A 1 339 ? 5.107 5.237 -7.639 1.00 90.69 339 VAL A N 1
ATOM 2599 C CA . VAL A 1 339 ? 4.791 3.886 -7.135 1.00 90.69 339 VAL A CA 1
ATOM 2600 C C . VAL A 1 339 ? 5.968 3.306 -6.346 1.00 90.69 339 VAL A C 1
ATOM 2602 O O . VAL A 1 339 ? 5.756 2.841 -5.227 1.00 90.69 339 VAL A O 1
ATOM 2605 N N . THR A 1 340 ? 7.200 3.390 -6.858 1.00 88.62 340 THR A N 1
ATOM 2606 C CA . THR A 1 340 ? 8.377 2.880 -6.131 1.00 88.62 340 THR A CA 1
ATOM 2607 C C . THR A 1 340 ? 8.656 3.660 -4.844 1.00 88.62 340 THR A C 1
ATOM 2609 O O . THR A 1 340 ? 9.019 3.080 -3.824 1.00 88.62 340 THR A O 1
ATOM 2612 N N . LEU A 1 341 ? 8.462 4.983 -4.845 1.00 89.44 341 LEU A N 1
ATOM 2613 C CA . LEU A 1 341 ? 8.568 5.794 -3.629 1.00 89.44 341 LEU A CA 1
ATOM 2614 C C . LEU A 1 341 ? 7.501 5.400 -2.602 1.00 89.44 341 LEU A C 1
ATOM 2616 O O . LEU A 1 341 ? 7.804 5.295 -1.414 1.00 89.44 341 LEU A O 1
ATOM 2620 N N . ALA A 1 342 ? 6.264 5.161 -3.049 1.00 92.12 342 ALA A N 1
ATOM 2621 C CA . ALA A 1 342 ? 5.180 4.702 -2.188 1.00 92.12 342 ALA A CA 1
ATOM 2622 C C . ALA A 1 342 ? 5.502 3.355 -1.532 1.00 92.12 342 ALA A C 1
ATOM 2624 O O . ALA A 1 342 ? 5.275 3.185 -0.333 1.00 92.12 342 ALA A O 1
ATOM 2625 N N . GLU A 1 343 ? 6.074 2.431 -2.301 1.00 91.94 343 GLU A N 1
ATOM 2626 C CA . GLU A 1 343 ? 6.599 1.161 -1.809 1.00 91.94 343 GLU A CA 1
ATOM 2627 C C . GLU A 1 343 ? 7.689 1.381 -0.757 1.00 91.94 343 GLU A C 1
ATOM 2629 O O . GLU A 1 343 ? 7.490 1.008 0.395 1.00 91.94 343 GLU A O 1
ATOM 2634 N N . LYS A 1 344 ? 8.785 2.069 -1.106 1.00 88.06 344 LYS A N 1
ATOM 2635 C CA . LYS A 1 344 ? 9.925 2.327 -0.205 1.00 88.06 344 LYS A CA 1
ATOM 2636 C C . LYS A 1 344 ? 9.509 3.007 1.104 1.00 88.06 344 LYS A C 1
ATOM 2638 O O . LYS A 1 344 ? 10.068 2.739 2.161 1.00 88.06 344 LYS A O 1
ATOM 2643 N N . GLY A 1 345 ? 8.507 3.881 1.042 1.00 88.62 345 GLY A N 1
ATOM 2644 C CA . GLY A 1 345 ? 7.955 4.576 2.201 1.00 88.62 345 GLY A CA 1
ATOM 2645 C C . GLY A 1 345 ? 7.038 3.739 3.096 1.00 88.62 345 GLY A C 1
ATOM 2646 O O . GLY A 1 345 ? 6.781 4.140 4.227 1.00 88.62 345 GLY A O 1
ATOM 2647 N N . THR A 1 346 ? 6.529 2.605 2.605 1.00 91.88 346 THR A N 1
ATOM 2648 C CA . THR A 1 346 ? 5.499 1.811 3.297 1.00 91.88 346 THR A CA 1
ATOM 2649 C C . THR A 1 346 ? 5.965 0.389 3.619 1.00 91.88 346 THR A C 1
ATOM 2651 O O . THR A 1 346 ? 5.773 -0.079 4.739 1.00 91.88 346 THR A O 1
ATOM 2654 N N . LEU A 1 347 ? 6.540 -0.300 2.633 1.00 92.69 347 LEU A N 1
ATOM 2655 C CA . LEU A 1 347 ? 7.038 -1.675 2.666 1.00 92.69 347 LEU A CA 1
ATOM 2656 C C . LEU A 1 347 ? 8.390 -1.709 1.910 1.00 92.69 347 LEU A C 1
ATOM 2658 O O . LEU A 1 347 ? 8.416 -2.035 0.729 1.00 92.69 347 LEU A O 1
ATOM 2662 N N . PRO A 1 348 ? 9.498 -1.315 2.559 1.00 88.50 348 PRO A N 1
ATOM 2663 C CA . PRO A 1 348 ? 10.775 -0.963 1.911 1.00 88.50 348 PRO A CA 1
ATOM 2664 C C . PRO A 1 348 ? 11.582 -2.120 1.304 1.00 88.50 348 PRO A C 1
ATOM 2666 O O . PRO A 1 348 ? 12.407 -1.904 0.425 1.00 88.50 348 PRO A O 1
ATOM 2669 N N . ASP A 1 349 ? 11.328 -3.337 1.762 1.00 87.50 349 ASP A N 1
ATOM 2670 C CA . ASP A 1 349 ? 12.085 -4.556 1.455 1.00 87.50 349 ASP A CA 1
ATOM 2671 C C . ASP A 1 349 ? 11.186 -5.542 0.696 1.00 87.50 349 ASP A C 1
ATOM 2673 O O . ASP A 1 349 ? 10.780 -6.584 1.214 1.00 87.50 349 ASP A O 1
ATOM 2677 N N . LEU A 1 350 ? 10.713 -5.136 -0.486 1.00 89.31 350 LEU A N 1
ATOM 2678 C CA . LEU A 1 350 ? 9.985 -6.034 -1.382 1.00 89.31 350 LEU A CA 1
ATOM 2679 C C . LEU A 1 350 ? 10.936 -6.652 -2.407 1.00 89.31 350 LEU A C 1
ATOM 2681 O O . LEU A 1 350 ? 11.864 -5.996 -2.887 1.00 89.31 350 LEU A O 1
ATOM 2685 N N . PRO A 1 351 ? 10.691 -7.913 -2.805 1.00 88.00 351 PRO A N 1
ATOM 2686 C CA . PRO A 1 351 ? 11.487 -8.534 -3.843 1.00 88.00 351 PRO A CA 1
ATOM 2687 C C . PRO A 1 351 ? 11.242 -7.828 -5.179 1.00 88.00 351 PRO A C 1
ATOM 2689 O O . PRO A 1 351 ? 10.105 -7.512 -5.541 1.00 88.00 351 PRO A O 1
ATOM 2692 N N . ARG A 1 352 ? 12.314 -7.650 -5.958 1.00 80.44 352 ARG A N 1
ATOM 2693 C CA . ARG A 1 352 ? 12.302 -6.874 -7.210 1.00 80.44 352 ARG A CA 1
ATOM 2694 C C . ARG A 1 352 ? 11.205 -7.306 -8.184 1.00 80.44 352 ARG A C 1
ATOM 2696 O O . ARG A 1 352 ? 10.627 -6.454 -8.853 1.00 80.44 352 ARG A O 1
ATOM 2703 N N . TRP A 1 353 ? 10.910 -8.605 -8.284 1.00 85.19 353 TRP A N 1
ATOM 2704 C CA . TRP A 1 353 ? 9.851 -9.104 -9.172 1.00 85.19 353 TRP A CA 1
ATOM 2705 C C . TRP A 1 353 ? 8.483 -8.492 -8.840 1.00 85.19 353 TRP A C 1
ATOM 2707 O O . TRP A 1 353 ? 7.700 -8.212 -9.748 1.00 85.19 353 TRP A O 1
ATOM 2717 N N . LEU A 1 354 ? 8.207 -8.251 -7.553 1.00 90.38 354 LEU A N 1
ATOM 2718 C CA . LEU A 1 354 ? 6.959 -7.660 -7.098 1.00 90.38 354 LEU A CA 1
ATOM 2719 C C . LEU A 1 354 ? 6.967 -6.150 -7.323 1.00 90.38 354 LEU A C 1
ATOM 2721 O O . LEU A 1 354 ? 6.012 -5.641 -7.901 1.00 90.38 354 LEU A O 1
ATOM 2725 N N . THR A 1 355 ? 8.045 -5.458 -6.945 1.00 86.69 355 THR A N 1
ATOM 2726 C CA . THR A 1 355 ? 8.235 -4.018 -7.194 1.00 86.69 355 THR A CA 1
ATOM 2727 C C . THR A 1 355 ? 7.992 -3.683 -8.665 1.00 86.69 355 THR A C 1
ATOM 2729 O O . THR A 1 355 ? 7.119 -2.884 -9.007 1.00 86.69 355 THR A O 1
ATOM 2732 N N . TRP A 1 356 ? 8.690 -4.371 -9.575 1.00 80.50 356 TRP A N 1
ATOM 2733 C CA . TRP A 1 356 ? 8.541 -4.151 -11.013 1.00 80.50 356 TRP A CA 1
ATOM 2734 C C . TRP A 1 356 ? 7.166 -4.572 -11.529 1.00 80.50 356 TRP A C 1
ATOM 2736 O O . TRP A 1 356 ? 6.565 -3.840 -12.319 1.00 80.50 356 TRP A O 1
ATOM 2746 N N . GLY A 1 357 ? 6.640 -5.702 -11.053 1.00 83.88 357 GLY A N 1
ATOM 2747 C CA . GLY A 1 357 ? 5.294 -6.153 -11.388 1.00 83.88 357 GLY A CA 1
ATOM 2748 C C . GLY A 1 357 ? 4.217 -5.137 -11.021 1.00 83.88 357 GLY A C 1
ATOM 2749 O O . GLY A 1 357 ? 3.322 -4.875 -11.823 1.00 83.88 357 GLY A O 1
ATOM 2750 N N . LEU A 1 358 ? 4.320 -4.516 -9.844 1.00 87.75 358 LEU A N 1
ATOM 2751 C CA . LEU A 1 358 ? 3.388 -3.492 -9.377 1.00 87.75 358 LEU A CA 1
ATOM 2752 C C . LEU A 1 358 ? 3.540 -2.193 -10.160 1.00 87.75 358 LEU A C 1
ATOM 2754 O O . LEU A 1 358 ? 2.537 -1.642 -10.607 1.00 87.75 358 LEU A O 1
ATOM 2758 N N . VAL A 1 359 ? 4.770 -1.727 -10.388 1.00 85.06 359 VAL A N 1
ATOM 2759 C CA . VAL A 1 359 ? 5.035 -0.520 -11.184 1.00 85.06 359 VAL A CA 1
ATOM 2760 C C . VAL A 1 359 ? 4.420 -0.647 -12.580 1.00 85.06 359 VAL A C 1
ATOM 2762 O O . VAL A 1 359 ? 3.693 0.246 -13.014 1.00 85.06 359 VAL A O 1
ATOM 2765 N N . ASN A 1 360 ? 4.641 -1.771 -13.268 1.00 76.69 360 ASN A N 1
ATOM 2766 C CA . ASN A 1 360 ? 4.101 -1.985 -14.613 1.00 76.69 360 ASN A CA 1
ATOM 2767 C C . ASN A 1 360 ? 2.603 -2.310 -14.619 1.00 76.69 360 ASN A C 1
ATOM 2769 O O . ASN A 1 360 ? 1.900 -1.910 -15.546 1.00 76.69 360 ASN A O 1
ATOM 2773 N N . GLY A 1 361 ? 2.114 -3.024 -13.604 1.00 75.19 361 GLY A N 1
ATOM 2774 C CA . GLY A 1 361 ? 0.702 -3.379 -13.482 1.00 75.19 361 GLY A CA 1
ATOM 2775 C C . GLY A 1 361 ? -0.192 -2.186 -13.150 1.00 75.19 361 GLY A C 1
ATOM 2776 O O . GLY A 1 361 ? -1.314 -2.100 -13.645 1.00 75.19 361 GLY A O 1
ATOM 2777 N N . LEU A 1 362 ? 0.304 -1.244 -12.346 1.00 82.12 362 LEU A N 1
ATOM 2778 C CA . LEU A 1 362 ? -0.421 -0.034 -11.959 1.00 82.12 362 LEU A CA 1
ATOM 2779 C C . LEU A 1 362 ? -0.231 1.102 -12.970 1.00 82.12 362 LEU A C 1
ATOM 2781 O O . LEU A 1 362 ? -1.175 1.846 -13.252 1.00 82.12 362 LEU A O 1
ATOM 2785 N N . VAL A 1 363 ? 0.972 1.239 -13.531 1.00 80.56 363 VAL A N 1
ATOM 2786 C CA . VAL A 1 363 ? 1.315 2.274 -14.512 1.00 80.56 363 VAL A CA 1
ATOM 2787 C C . VAL A 1 363 ? 1.827 1.611 -15.797 1.00 80.56 363 VAL A C 1
ATOM 2789 O O . VAL A 1 363 ? 3.043 1.469 -15.998 1.00 80.56 363 VAL A O 1
ATOM 2792 N N . PRO A 1 364 ? 0.905 1.218 -16.698 1.00 68.88 364 PRO A N 1
ATOM 2793 C CA . PRO A 1 364 ? 1.269 0.680 -18.000 1.00 68.88 364 PRO A CA 1
ATOM 2794 C C . PRO A 1 364 ? 2.169 1.653 -18.766 1.00 68.88 364 PRO A C 1
ATOM 2796 O O . PRO A 1 364 ? 1.987 2.872 -18.715 1.00 68.88 364 PRO A O 1
ATOM 2799 N N . GLY A 1 365 ? 3.159 1.110 -19.475 1.00 60.09 365 GLY A N 1
ATOM 2800 C CA . GLY A 1 365 ? 4.091 1.911 -20.266 1.00 60.09 365 GLY A CA 1
ATOM 2801 C C . GLY A 1 365 ? 3.426 2.619 -21.452 1.00 60.09 365 GLY A C 1
ATOM 2802 O O . GLY A 1 365 ? 2.364 2.226 -21.926 1.00 60.09 365 GLY A O 1
ATOM 2803 N N . CYS A 1 366 ? 4.087 3.656 -21.968 1.00 44.09 366 CYS A N 1
ATOM 2804 C CA . CYS A 1 366 ? 3.739 4.275 -23.248 1.00 44.09 366 CYS A CA 1
ATOM 2805 C C . CYS A 1 366 ? 4.334 3.456 -24.409 1.00 44.09 366 CYS A C 1
ATOM 2807 O O . CYS A 1 366 ? 5.477 3.018 -24.318 1.00 44.09 366 CYS A O 1
ATOM 2809 N N . SER A 1 367 ? 3.633 3.308 -25.534 1.00 38.72 367 SER A N 1
ATOM 2810 C CA . SER A 1 367 ? 4.168 2.690 -26.763 1.00 38.72 367 SER A CA 1
ATOM 2811 C C . SER A 1 367 ? 5.467 3.346 -27.261 1.00 38.72 367 SER A C 1
ATOM 2813 O O . SER A 1 367 ? 6.346 2.669 -27.787 1.00 38.72 367 SER A O 1
ATOM 2815 N N . ALA A 1 368 ? 5.652 4.649 -27.021 1.00 35.03 368 ALA A N 1
ATOM 2816 C CA . ALA A 1 368 ? 6.892 5.367 -27.327 1.00 35.03 368 ALA A CA 1
ATOM 2817 C C . ALA A 1 368 ? 8.104 4.858 -26.512 1.00 35.03 368 ALA A C 1
ATOM 2819 O O . ALA A 1 368 ? 9.249 5.036 -26.925 1.00 35.03 368 ALA A O 1
ATOM 2820 N N . CYS A 1 369 ? 7.864 4.175 -25.385 1.00 38.47 369 CYS A N 1
ATOM 2821 C CA . CYS A 1 369 ? 8.891 3.487 -24.603 1.00 38.47 369 CYS A CA 1
ATOM 2822 C C . CYS A 1 369 ? 9.344 2.159 -25.219 1.00 38.47 369 CYS A C 1
ATOM 2824 O O . CYS A 1 369 ? 10.447 1.703 -24.913 1.00 38.47 369 CYS A O 1
ATOM 2826 N N . ALA A 1 370 ? 8.540 1.548 -26.097 1.00 33.22 370 ALA A N 1
ATOM 2827 C CA . ALA A 1 370 ? 8.847 0.260 -26.724 1.00 33.22 370 ALA A CA 1
ATOM 2828 C C . ALA A 1 370 ? 10.053 0.331 -27.683 1.00 33.22 370 ALA A C 1
ATOM 2830 O O . ALA A 1 370 ? 10.657 -0.692 -27.992 1.00 33.22 370 ALA A O 1
ATOM 2831 N N . GLY A 1 371 ? 10.461 1.540 -28.092 1.00 33.47 371 GLY A N 1
ATOM 2832 C CA . GLY A 1 371 ? 11.660 1.800 -28.897 1.00 33.47 371 GLY A CA 1
ATOM 2833 C C . GLY A 1 371 ? 12.988 1.811 -28.124 1.00 33.47 371 GLY A C 1
ATOM 2834 O O . GLY A 1 371 ? 13.972 2.336 -28.641 1.00 33.47 371 GLY A O 1
ATOM 2835 N N . GLY A 1 372 ? 13.029 1.299 -26.887 1.00 35.69 372 GLY A N 1
ATOM 2836 C CA . GLY A 1 372 ? 14.270 1.146 -26.113 1.00 35.69 372 GLY A CA 1
ATOM 2837 C C . GLY A 1 372 ? 14.812 2.432 -25.476 1.00 35.69 372 GLY A C 1
ATOM 2838 O O . GLY A 1 372 ? 15.998 2.498 -25.168 1.00 35.69 372 GLY A O 1
ATOM 2839 N N . ARG A 1 373 ? 13.975 3.465 -25.292 1.00 34.59 373 ARG A N 1
ATOM 2840 C CA . ARG A 1 373 ? 14.396 4.772 -24.735 1.00 34.59 373 ARG A CA 1
ATOM 2841 C C . ARG A 1 373 ? 13.794 5.136 -23.379 1.00 34.59 373 ARG A C 1
ATOM 2843 O O . ARG A 1 373 ? 14.086 6.220 -22.884 1.00 34.59 373 ARG A O 1
ATOM 2850 N N . CYS A 1 374 ? 12.969 4.280 -22.778 1.00 39.94 374 CYS A N 1
ATOM 2851 C CA . CYS A 1 374 ? 12.540 4.498 -21.396 1.00 39.94 374 CYS A CA 1
ATOM 2852 C C . CYS A 1 374 ? 13.552 3.841 -20.462 1.00 39.94 374 CYS A C 1
ATOM 2854 O O . CYS A 1 374 ? 13.820 2.643 -20.547 1.00 39.94 374 CYS A O 1
ATOM 2856 N N . SER A 1 375 ? 14.174 4.679 -19.640 1.00 40.66 375 SER A N 1
ATOM 2857 C CA . SER A 1 375 ? 15.251 4.339 -18.722 1.00 40.66 375 SER A CA 1
ATOM 2858 C C . SER A 1 375 ? 14.763 3.335 -17.678 1.00 40.66 375 SER A C 1
ATOM 2860 O O . SER A 1 375 ? 14.199 3.726 -16.658 1.00 40.66 375 SER A O 1
ATOM 2862 N N . GLY A 1 376 ? 14.979 2.046 -17.944 1.00 43.53 376 GLY A N 1
ATOM 2863 C CA . GLY A 1 376 ? 14.906 0.992 -16.935 1.00 43.53 376 GLY A CA 1
ATOM 2864 C C . GLY A 1 376 ? 14.050 -0.230 -17.255 1.00 43.53 376 GLY A C 1
ATOM 2865 O O . GLY A 1 376 ? 14.130 -1.222 -16.533 1.00 43.53 376 GLY A O 1
ATOM 2866 N N . ALA A 1 377 ? 13.269 -0.215 -18.336 1.00 40.19 377 ALA A N 1
ATOM 2867 C CA . ALA A 1 377 ? 12.683 -1.454 -18.839 1.00 40.19 377 ALA A CA 1
ATOM 2868 C C . ALA A 1 377 ? 13.737 -2.195 -19.680 1.00 40.19 377 ALA A C 1
ATOM 2870 O O . ALA A 1 377 ? 14.302 -1.580 -20.594 1.00 40.19 377 ALA A O 1
ATOM 2871 N N . PRO A 1 378 ? 14.018 -3.482 -19.408 1.00 39.03 378 PRO A N 1
ATOM 2872 C CA . PRO A 1 378 ? 14.809 -4.281 -20.328 1.00 39.03 378 PRO A CA 1
ATOM 2873 C C . PRO A 1 378 ? 14.166 -4.264 -21.726 1.00 39.03 378 PRO A C 1
ATOM 2875 O O . PRO A 1 378 ? 12.943 -4.273 -21.863 1.00 39.03 378 PRO A O 1
ATOM 2878 N N . GLY A 1 379 ? 14.998 -4.090 -22.754 1.00 38.62 379 GLY A N 1
ATOM 2879 C CA . GLY A 1 379 ? 14.609 -3.502 -24.037 1.00 38.62 379 GLY A CA 1
ATOM 2880 C C . GLY A 1 379 ? 13.527 -4.241 -24.837 1.00 38.62 379 GLY A C 1
ATOM 2881 O O . GLY A 1 379 ? 13.483 -5.463 -24.874 1.00 38.62 379 GLY A O 1
ATOM 2882 N N . GLY A 1 380 ? 12.731 -3.459 -25.577 1.00 45.72 380 GLY A N 1
ATOM 2883 C CA . GLY A 1 380 ? 11.827 -3.921 -26.637 1.00 45.72 380 GLY A CA 1
ATOM 2884 C C . GLY A 1 380 ? 10.554 -4.623 -26.150 1.00 45.72 380 GLY A C 1
ATOM 2885 O O . GLY A 1 380 ? 10.557 -5.391 -25.194 1.00 45.72 380 GLY A O 1
ATOM 2886 N N . GLY A 1 381 ? 9.430 -4.380 -26.830 1.00 50.03 381 GLY A N 1
ATOM 2887 C CA . GLY A 1 381 ? 8.236 -5.208 -26.638 1.00 50.03 381 GLY A CA 1
ATOM 2888 C C . GLY A 1 381 ? 8.540 -6.672 -26.981 1.00 50.03 381 GLY A C 1
ATOM 2889 O O . GLY A 1 381 ? 9.193 -6.947 -27.989 1.00 50.03 381 GLY A O 1
ATOM 2890 N N . VAL A 1 382 ? 8.081 -7.618 -26.158 1.00 54.03 382 VAL A N 1
ATOM 2891 C CA . VAL A 1 382 ? 8.153 -9.049 -26.489 1.00 54.03 382 VAL A CA 1
ATOM 2892 C C . VAL A 1 382 ? 6.953 -9.397 -27.368 1.00 54.03 382 VAL A C 1
ATOM 2894 O O . VAL A 1 382 ? 5.823 -9.203 -26.923 1.00 54.03 382 VAL A O 1
ATOM 2897 N N . PRO A 1 383 ? 7.155 -9.935 -28.587 1.00 56.78 383 PRO A N 1
ATOM 2898 C CA . PRO A 1 383 ? 6.047 -10.383 -29.424 1.00 56.78 383 PRO A CA 1
ATOM 2899 C C . PRO A 1 383 ? 5.157 -11.378 -28.672 1.00 56.78 383 PRO A C 1
ATOM 2901 O O . PRO A 1 383 ? 5.671 -12.282 -28.008 1.00 56.78 383 PRO A O 1
ATOM 2904 N N . SER A 1 384 ? 3.836 -11.276 -28.825 1.00 58.16 384 SER A N 1
ATOM 2905 C CA . SER A 1 384 ? 2.855 -12.108 -28.104 1.00 58.16 384 SER A CA 1
ATOM 2906 C C . SER A 1 384 ? 3.144 -13.626 -28.167 1.00 58.16 384 SER A C 1
ATOM 2908 O O . SER A 1 384 ? 3.039 -14.329 -27.162 1.00 58.16 384 SER A O 1
ATOM 2910 N N . ALA A 1 385 ? 3.612 -14.141 -29.312 1.00 58.00 385 ALA A N 1
ATOM 2911 C CA . ALA A 1 385 ? 3.991 -15.554 -29.482 1.00 58.00 385 ALA A CA 1
ATOM 2912 C C . ALA A 1 385 ? 5.272 -15.969 -28.722 1.00 58.00 385 ALA A C 1
ATOM 2914 O O . ALA A 1 385 ? 5.500 -17.150 -28.449 1.00 58.00 385 ALA A O 1
ATOM 2915 N N . SER A 1 386 ? 6.141 -15.016 -28.396 1.00 72.19 386 SER A N 1
ATOM 2916 C CA . SER A 1 386 ? 7.325 -15.236 -27.560 1.00 72.19 386 SER A CA 1
ATOM 2917 C C . SER A 1 386 ? 6.978 -15.169 -26.073 1.00 72.19 386 SER A C 1
ATOM 2919 O O . SER A 1 386 ? 7.583 -15.891 -25.286 1.00 72.19 386 SER A O 1
ATOM 2921 N N . LEU A 1 387 ? 5.969 -14.377 -25.695 1.00 74.69 387 LEU A N 1
ATOM 2922 C CA . LEU A 1 387 ? 5.476 -14.327 -24.321 1.00 74.69 387 LEU A CA 1
ATOM 2923 C C . LEU A 1 387 ? 4.752 -15.617 -23.925 1.00 74.69 387 LEU A C 1
ATOM 2925 O O . LEU A 1 387 ? 5.033 -16.142 -22.857 1.00 74.69 387 LEU A O 1
ATOM 2929 N N . LEU A 1 388 ? 3.886 -16.177 -24.780 1.00 80.50 388 LEU A N 1
ATOM 2930 C CA . LEU A 1 388 ? 3.218 -17.454 -24.479 1.00 80.50 388 LEU A CA 1
ATOM 2931 C C . LEU A 1 388 ? 4.233 -18.581 -24.236 1.00 80.50 388 LEU A C 1
ATOM 2933 O O . LEU A 1 388 ? 4.184 -19.232 -23.198 1.00 80.50 388 LEU A O 1
ATOM 2937 N N . ARG A 1 389 ? 5.231 -18.735 -25.115 1.00 83.50 389 ARG A N 1
ATOM 2938 C CA . ARG A 1 389 ? 6.332 -19.699 -24.912 1.00 83.50 389 ARG A CA 1
ATOM 2939 C C . ARG A 1 389 ? 7.113 -19.448 -23.625 1.00 83.50 389 ARG A C 1
ATOM 2941 O O . ARG A 1 389 ? 7.597 -20.380 -22.993 1.00 83.50 389 ARG A O 1
ATOM 2948 N N . LEU A 1 390 ? 7.246 -18.187 -23.225 1.00 83.94 390 LEU A N 1
ATOM 2949 C CA . LEU A 1 390 ? 7.882 -17.848 -21.963 1.00 83.94 390 LEU A CA 1
ATOM 2950 C C . LEU A 1 390 ? 7.006 -18.274 -20.771 1.00 83.94 390 LEU A C 1
ATOM 2952 O O . LEU A 1 390 ? 7.525 -18.882 -19.836 1.00 83.94 390 LEU A O 1
ATOM 2956 N N . LEU A 1 391 ? 5.690 -18.042 -20.825 1.00 87.94 391 LEU A N 1
ATOM 2957 C CA . LEU A 1 391 ? 4.732 -18.449 -19.788 1.00 87.94 391 LEU A CA 1
ATOM 2958 C C . LEU A 1 391 ? 4.666 -19.970 -19.595 1.00 87.94 391 LEU A C 1
ATOM 2960 O O . LEU A 1 391 ? 4.481 -20.412 -18.463 1.00 87.94 391 LEU A O 1
ATOM 2964 N N . GLU A 1 392 ? 4.885 -20.772 -20.646 1.00 88.69 392 GLU A N 1
ATOM 2965 C CA . GLU A 1 392 ? 4.983 -22.244 -20.543 1.00 88.69 392 GLU A CA 1
ATOM 2966 C C . GLU A 1 392 ? 6.076 -22.687 -19.563 1.00 88.69 392 GLU A C 1
ATOM 2968 O O . GLU A 1 392 ? 5.966 -23.738 -18.936 1.00 88.69 392 GLU A O 1
ATOM 2973 N N . SER A 1 393 ? 7.118 -21.868 -19.390 1.00 88.44 393 SER A N 1
ATOM 2974 C CA . SER A 1 393 ? 8.203 -22.154 -18.450 1.00 88.44 393 SER A CA 1
ATOM 2975 C C . SER A 1 393 ? 7.868 -21.841 -16.981 1.00 88.44 393 SER A C 1
ATOM 2977 O O . SER A 1 393 ? 8.669 -22.163 -16.105 1.00 88.44 393 SER A O 1
ATOM 2979 N N . GLY A 1 394 ? 6.697 -21.257 -16.702 1.00 90.56 394 GLY A N 1
ATOM 2980 C CA . GLY A 1 394 ? 6.182 -20.978 -15.358 1.00 90.56 394 GLY A CA 1
ATOM 2981 C C . GLY A 1 394 ? 6.403 -19.533 -14.906 1.00 90.56 394 GLY A C 1
ATOM 2982 O O . GLY A 1 394 ? 7.502 -19.158 -14.495 1.00 90.56 394 GLY A O 1
ATOM 2983 N N . ALA A 1 395 ? 5.343 -18.722 -14.944 1.00 89.81 395 ALA A N 1
ATOM 2984 C CA . ALA A 1 395 ? 5.387 -17.306 -14.586 1.00 89.81 395 ALA A CA 1
ATOM 2985 C C . ALA A 1 395 ? 5.611 -17.042 -13.096 1.00 89.81 395 ALA A C 1
ATOM 2987 O O . ALA A 1 395 ? 6.465 -16.239 -12.736 1.00 89.81 395 ALA A O 1
ATOM 2988 N N . VAL A 1 396 ? 4.887 -17.741 -12.230 1.00 91.62 396 VAL A N 1
ATOM 2989 C CA . VAL A 1 396 ? 5.068 -17.691 -10.782 1.00 91.62 396 VAL A CA 1
ATOM 2990 C C . VAL A 1 396 ? 6.348 -18.427 -10.416 1.00 91.62 396 VAL A C 1
ATOM 2992 O O . VAL A 1 396 ? 7.220 -17.847 -9.783 1.00 91.62 396 VAL A O 1
ATOM 2995 N N . THR A 1 397 ? 6.517 -19.677 -10.859 1.00 91.50 397 THR A N 1
ATOM 2996 C CA . THR A 1 397 ? 7.666 -20.490 -10.425 1.00 91.50 397 THR A CA 1
ATOM 2997 C C . THR A 1 397 ? 9.008 -19.862 -10.797 1.00 91.50 397 THR A C 1
ATOM 2999 O O . THR A 1 397 ? 9.904 -19.848 -9.958 1.00 91.50 397 THR A O 1
ATOM 3002 N N . ARG A 1 398 ? 9.172 -19.349 -12.025 1.00 88.06 398 ARG A N 1
ATOM 3003 C CA . ARG A 1 398 ? 10.436 -18.725 -12.449 1.00 88.06 398 ARG A CA 1
ATOM 3004 C C . ARG A 1 398 ? 10.466 -17.228 -12.179 1.00 88.06 398 ARG A C 1
ATOM 3006 O O . ARG A 1 398 ? 11.485 -16.734 -11.713 1.00 88.06 398 ARG A O 1
ATOM 3013 N N . GLY A 1 399 ? 9.372 -16.514 -12.442 1.00 83.69 399 GLY A N 1
ATOM 3014 C CA . GLY A 1 399 ? 9.320 -15.057 -12.289 1.00 83.69 399 GLY A CA 1
ATOM 3015 C C . GLY A 1 399 ? 9.518 -14.587 -10.849 1.00 83.69 399 GLY A C 1
ATOM 3016 O O . GLY A 1 399 ? 10.021 -13.489 -10.647 1.00 83.69 399 GLY A O 1
ATOM 3017 N N . THR A 1 400 ? 9.202 -15.422 -9.852 1.00 84.81 400 THR A N 1
ATOM 3018 C CA . THR A 1 400 ? 9.408 -15.097 -8.429 1.00 84.81 400 THR A CA 1
ATOM 3019 C C . THR A 1 400 ? 10.637 -15.778 -7.820 1.00 84.81 400 THR A C 1
ATOM 3021 O O . THR A 1 400 ? 10.795 -15.752 -6.602 1.00 84.81 400 THR A O 1
ATOM 3024 N N . ALA A 1 401 ? 11.463 -16.458 -8.626 1.00 77.06 401 ALA A N 1
ATOM 3025 C CA . ALA A 1 401 ? 12.642 -17.196 -8.155 1.00 77.06 401 ALA A CA 1
ATOM 3026 C C . ALA A 1 401 ? 13.924 -16.350 -8.103 1.00 77.06 401 ALA A C 1
ATOM 3028 O O . ALA A 1 401 ? 14.955 -16.854 -7.669 1.00 77.06 401 ALA A O 1
ATOM 3029 N N . SER A 1 402 ? 13.884 -15.102 -8.571 1.00 61.78 402 SER A N 1
ATOM 3030 C CA . SER A 1 402 ? 15.067 -14.254 -8.700 1.00 61.78 402 SER A CA 1
ATOM 3031 C C . SER A 1 402 ? 15.021 -13.067 -7.741 1.00 61.78 402 SER A C 1
ATOM 3033 O O . SER A 1 402 ? 14.161 -12.196 -7.870 1.00 61.78 402 SER A O 1
ATOM 3035 N N . ASP A 1 403 ? 16.008 -13.030 -6.844 1.00 58.16 403 ASP A N 1
ATOM 3036 C CA . ASP A 1 403 ? 16.455 -11.826 -6.127 1.00 58.16 403 ASP A CA 1
ATOM 3037 C C . ASP A 1 403 ? 17.670 -11.170 -6.840 1.00 58.16 403 ASP A C 1
ATOM 3039 O O . ASP A 1 403 ? 18.212 -10.159 -6.395 1.00 58.16 403 ASP A O 1
ATOM 3043 N N . GLU A 1 404 ? 18.110 -11.742 -7.970 1.00 49.84 404 GLU A N 1
ATOM 3044 C CA . GLU A 1 404 ? 19.328 -11.371 -8.703 1.00 49.84 404 GLU A CA 1
ATOM 3045 C C . GLU A 1 404 ? 19.165 -10.116 -9.596 1.00 49.84 404 GLU A C 1
ATOM 3047 O O . GLU A 1 404 ? 18.051 -9.646 -9.862 1.00 49.84 404 GLU A O 1
ATOM 3052 N N . PRO A 1 405 ? 20.274 -9.518 -10.082 1.00 49.53 405 PRO A N 1
ATOM 3053 C CA . PRO A 1 405 ? 20.229 -8.414 -11.038 1.00 49.53 405 PRO A CA 1
ATOM 3054 C C . PRO A 1 405 ? 19.546 -8.829 -12.350 1.00 49.53 405 PRO A C 1
ATOM 3056 O O . PRO A 1 405 ? 20.038 -9.689 -13.078 1.00 49.53 405 PRO A O 1
ATOM 3059 N N . MET A 1 406 ? 18.424 -8.184 -12.689 1.00 55.75 406 MET A N 1
ATOM 3060 C CA . MET A 1 406 ? 17.693 -8.403 -13.946 1.00 55.75 406 MET A CA 1
ATOM 3061 C C . MET A 1 406 ? 18.363 -7.679 -15.127 1.00 55.75 406 MET A C 1
ATOM 3063 O O . MET A 1 406 ? 17.749 -6.837 -15.776 1.00 55.75 406 MET A O 1
ATOM 3067 N N . PHE A 1 407 ? 19.633 -7.985 -15.400 1.00 52.69 407 PHE A N 1
ATOM 3068 C CA . PHE A 1 407 ? 20.354 -7.451 -16.557 1.00 52.69 407 PHE A CA 1
ATOM 3069 C C . PHE A 1 407 ? 20.705 -8.564 -17.552 1.00 52.69 407 PHE A C 1
ATOM 3071 O O . PHE A 1 407 ? 21.159 -9.645 -17.179 1.00 52.69 407 PHE A O 1
ATOM 3078 N N . GLY A 1 408 ? 20.505 -8.287 -18.843 1.00 55.03 408 GLY A N 1
ATOM 3079 C CA . GLY A 1 408 ? 20.737 -9.234 -19.936 1.00 55.03 408 GLY A CA 1
ATOM 3080 C C . GLY A 1 408 ? 19.528 -10.129 -20.234 1.00 55.03 408 GLY A C 1
ATOM 3081 O O . GLY A 1 408 ? 18.563 -10.174 -19.481 1.00 55.03 408 GLY A O 1
ATOM 3082 N N . ARG A 1 409 ? 19.592 -10.891 -21.337 1.00 58.69 409 ARG A N 1
ATOM 3083 C CA . ARG A 1 409 ? 18.438 -11.635 -21.896 1.00 58.69 409 ARG A CA 1
ATOM 3084 C C . ARG A 1 409 ? 17.701 -12.533 -20.893 1.00 58.69 409 ARG A C 1
ATOM 3086 O O . ARG A 1 409 ? 16.489 -12.694 -21.003 1.00 58.69 409 ARG A O 1
ATOM 3093 N N . SER A 1 410 ? 18.416 -13.138 -19.945 1.00 61.03 410 SER A N 1
ATOM 3094 C CA . SER A 1 410 ? 17.816 -13.973 -18.895 1.00 61.03 410 SER A CA 1
ATOM 3095 C C . SER A 1 410 ? 17.057 -13.139 -17.855 1.00 61.03 410 SER A C 1
ATOM 3097 O O . SER A 1 410 ? 15.992 -13.557 -17.408 1.00 61.03 410 SER A O 1
ATOM 3099 N N . GLY A 1 411 ? 17.562 -11.949 -17.514 1.00 65.62 411 GLY A N 1
ATOM 3100 C CA . GLY A 1 411 ? 16.889 -10.985 -16.643 1.00 65.62 411 GLY A CA 1
ATOM 3101 C C . GLY A 1 411 ? 15.618 -10.426 -17.280 1.00 65.62 411 GLY A C 1
ATOM 3102 O O . GLY A 1 411 ? 14.577 -10.395 -16.630 1.00 65.62 411 GLY A O 1
ATOM 3103 N N . ASP A 1 412 ? 15.666 -10.105 -18.575 1.00 67.81 412 ASP A N 1
ATOM 3104 C CA . ASP A 1 412 ? 14.508 -9.621 -19.339 1.00 67.81 412 ASP A CA 1
ATOM 3105 C C . ASP A 1 412 ? 13.351 -10.635 -19.295 1.00 67.81 412 ASP A C 1
ATOM 3107 O O . ASP A 1 412 ? 12.193 -10.284 -19.084 1.00 67.81 412 ASP A O 1
ATOM 3111 N N . GLN A 1 413 ? 13.660 -11.924 -19.453 1.00 75.00 413 GLN A N 1
ATOM 3112 C CA . GLN A 1 413 ? 12.674 -13.001 -19.379 1.00 75.00 413 GLN A CA 1
ATOM 3113 C C . GLN A 1 413 ? 12.033 -13.119 -17.991 1.00 75.00 413 GLN A C 1
ATOM 3115 O O . GLN A 1 413 ? 10.811 -13.220 -17.881 1.00 75.00 413 GLN A O 1
ATOM 3120 N N . LEU A 1 414 ? 12.842 -13.098 -16.931 1.00 75.44 414 LEU A N 1
ATOM 3121 C CA . LEU A 1 414 ? 12.345 -13.165 -15.555 1.00 75.44 414 LEU A CA 1
ATOM 3122 C C . LEU A 1 414 ? 11.470 -11.954 -15.218 1.00 75.44 414 LEU A C 1
ATOM 3124 O O . LEU A 1 414 ? 10.426 -12.113 -14.586 1.00 75.44 414 LEU A O 1
ATOM 3128 N N . TRP A 1 415 ? 11.834 -10.778 -15.730 1.00 76.00 415 TRP A N 1
ATOM 3129 C CA . TRP A 1 415 ? 11.047 -9.556 -15.611 1.00 76.00 415 TRP A CA 1
ATOM 3130 C C . TRP A 1 415 ? 9.648 -9.704 -16.226 1.00 76.00 415 TRP A C 1
ATOM 3132 O O . TRP A 1 415 ? 8.645 -9.421 -15.567 1.00 76.00 415 TRP A O 1
ATOM 3142 N N . TRP A 1 416 ? 9.546 -10.216 -17.459 1.00 77.88 416 TRP A N 1
ATOM 3143 C CA . TRP A 1 416 ? 8.250 -10.447 -18.114 1.00 77.88 416 TRP A CA 1
ATOM 3144 C C . TRP A 1 416 ? 7.387 -11.473 -17.373 1.00 77.88 416 TRP A C 1
ATOM 3146 O O . TRP A 1 416 ? 6.174 -11.284 -17.254 1.00 77.88 416 TRP A O 1
ATOM 3156 N N . LEU A 1 417 ? 8.000 -12.534 -16.847 1.00 84.75 417 LEU A N 1
ATOM 3157 C CA . LEU A 1 417 ? 7.301 -13.552 -16.063 1.00 84.75 417 LEU A CA 1
ATOM 3158 C C . LEU A 1 417 ? 6.776 -13.002 -14.732 1.00 84.75 417 LEU A C 1
ATOM 3160 O O . LEU A 1 417 ? 5.610 -13.227 -14.406 1.00 84.75 417 LEU A O 1
ATOM 3164 N N . GLY A 1 418 ? 7.594 -12.236 -14.004 1.00 84.81 418 GLY A N 1
ATOM 3165 C CA . GLY A 1 418 ? 7.184 -11.566 -12.769 1.00 84.81 418 GLY A CA 1
ATOM 3166 C C . GLY A 1 418 ? 6.029 -10.588 -13.000 1.00 84.81 418 GLY A C 1
ATOM 3167 O O . GLY A 1 418 ? 5.032 -10.620 -12.278 1.00 84.81 418 GLY A O 1
ATOM 3168 N N . ASN A 1 419 ? 6.100 -9.792 -14.072 1.00 83.44 419 ASN A N 1
ATOM 3169 C CA . ASN A 1 419 ? 5.016 -8.890 -14.470 1.00 83.44 419 ASN A CA 1
ATOM 3170 C C . ASN A 1 419 ? 3.714 -9.645 -14.772 1.00 83.44 419 ASN A C 1
ATOM 3172 O O . ASN A 1 419 ? 2.652 -9.261 -14.280 1.00 83.44 419 ASN A O 1
ATOM 3176 N N . ALA A 1 420 ? 3.776 -10.727 -15.554 1.00 85.81 420 ALA A N 1
ATOM 3177 C CA . ALA A 1 420 ? 2.599 -11.535 -15.871 1.00 85.81 420 ALA A CA 1
ATOM 3178 C C . ALA A 1 420 ? 1.979 -12.158 -14.610 1.00 85.81 420 ALA A C 1
ATOM 3180 O O . ALA A 1 420 ? 0.755 -12.168 -14.468 1.00 85.81 420 ALA A O 1
ATOM 3181 N N . ALA A 1 421 ? 2.812 -12.617 -13.671 1.00 91.00 421 ALA A N 1
ATOM 3182 C CA . ALA A 1 421 ? 2.357 -13.135 -12.388 1.00 91.00 421 ALA A CA 1
ATOM 3183 C C . ALA A 1 421 ? 1.621 -12.061 -11.568 1.00 91.00 421 ALA A C 1
ATOM 3185 O O . ALA A 1 421 ? 0.527 -12.325 -11.073 1.00 91.00 421 ALA A O 1
ATOM 3186 N N . VAL A 1 422 ? 2.164 -10.842 -11.455 1.00 90.94 422 VAL A N 1
ATOM 3187 C CA . VAL A 1 422 ? 1.507 -9.739 -10.724 1.00 90.94 422 VAL A CA 1
ATOM 3188 C C . VAL A 1 422 ? 0.203 -9.304 -11.390 1.00 90.94 422 VAL A C 1
ATOM 3190 O O . VAL A 1 422 ? -0.804 -9.133 -10.702 1.00 90.94 422 VAL A O 1
ATOM 3193 N N . LEU A 1 423 ? 0.178 -9.191 -12.719 1.00 88.31 423 LEU A N 1
ATOM 3194 C CA . LEU A 1 423 ? -1.043 -8.871 -13.461 1.00 88.31 423 LEU A CA 1
ATOM 3195 C C . LEU A 1 423 ? -2.135 -9.926 -13.249 1.00 88.31 423 LEU A C 1
ATOM 3197 O O . LEU A 1 423 ? -3.283 -9.572 -12.987 1.00 88.31 423 LEU A O 1
ATOM 3201 N N . PHE A 1 424 ? -1.781 -11.212 -13.292 1.00 91.56 424 PHE A N 1
ATOM 3202 C CA . PHE A 1 424 ? -2.708 -12.295 -12.969 1.00 91.56 424 PHE A CA 1
ATOM 3203 C C . PHE A 1 424 ? -3.169 -12.240 -11.507 1.00 91.56 424 PHE A C 1
ATOM 3205 O O . PHE A 1 424 ? -4.341 -12.437 -11.215 1.00 91.56 424 PHE A O 1
ATOM 3212 N N . MET A 1 425 ? -2.283 -11.930 -10.565 1.00 93.12 425 MET A N 1
ATOM 3213 C CA . MET A 1 425 ? -2.652 -11.799 -9.155 1.00 93.12 425 MET A CA 1
ATOM 3214 C C . MET A 1 425 ? -3.651 -10.655 -8.904 1.00 93.12 425 MET A C 1
ATOM 3216 O O . MET A 1 425 ? -4.530 -10.790 -8.053 1.00 93.12 425 MET A O 1
ATOM 3220 N N . LEU A 1 426 ? -3.562 -9.564 -9.671 1.00 88.75 426 LEU A N 1
ATOM 3221 C CA . LEU A 1 426 ? -4.488 -8.430 -9.592 1.00 88.75 426 LEU A CA 1
ATOM 3222 C C . LEU A 1 426 ? -5.773 -8.622 -10.419 1.00 88.75 426 LEU A C 1
ATOM 3224 O O . LEU A 1 426 ? -6.818 -8.094 -10.045 1.00 88.75 426 LEU A O 1
ATOM 3228 N N . GLY A 1 427 ? -5.711 -9.353 -11.537 1.00 86.06 427 GLY A N 1
ATOM 3229 C CA . GLY A 1 427 ? -6.788 -9.441 -12.536 1.00 86.06 427 GLY A CA 1
ATOM 3230 C C . GLY A 1 427 ? -7.330 -10.847 -12.825 1.00 86.06 427 GLY A C 1
ATOM 3231 O O . GLY A 1 427 ? -8.243 -10.994 -13.634 1.00 86.06 427 GLY A O 1
ATOM 3232 N N . GLY A 1 428 ? -6.798 -11.885 -12.183 1.00 86.81 428 GLY A N 1
ATOM 3233 C CA . GLY A 1 428 ? -7.079 -13.305 -12.440 1.00 86.81 428 GLY A CA 1
ATOM 3234 C C . GLY A 1 428 ? -8.331 -13.859 -11.757 1.00 86.81 428 GLY A C 1
ATOM 3235 O O . GLY A 1 428 ? -8.458 -15.070 -11.610 1.00 86.81 428 GLY A O 1
ATOM 3236 N N . GLY A 1 429 ? -9.244 -12.990 -11.311 1.00 88.69 429 GLY A N 1
ATOM 3237 C CA . GLY A 1 429 ? -10.538 -13.394 -10.747 1.00 88.69 429 GLY A CA 1
ATOM 3238 C C . GLY A 1 429 ? -10.543 -13.726 -9.251 1.00 88.69 429 GLY A C 1
ATOM 3239 O O . GLY A 1 429 ? -11.532 -14.269 -8.759 1.00 88.69 429 GLY A O 1
ATOM 3240 N N . PHE A 1 430 ? -9.486 -13.393 -8.507 1.00 93.12 430 PHE A N 1
ATOM 3241 C CA . PHE A 1 430 ? -9.475 -13.517 -7.045 1.00 93.12 430 PHE A CA 1
ATOM 3242 C C . PHE A 1 430 ? -10.371 -12.464 -6.386 1.00 93.12 430 PHE A C 1
ATOM 3244 O O . PHE A 1 430 ? -10.425 -11.319 -6.834 1.00 93.12 430 PHE A O 1
ATOM 3251 N N . ALA A 1 431 ? -11.035 -12.827 -5.286 1.00 94.38 431 ALA A N 1
ATOM 3252 C CA . ALA A 1 431 ? -11.751 -11.847 -4.476 1.00 94.38 431 ALA A CA 1
ATOM 3253 C C . ALA A 1 431 ? -10.765 -10.969 -3.688 1.00 94.38 431 ALA A C 1
ATOM 3255 O O . ALA A 1 431 ? -9.751 -11.470 -3.178 1.00 94.38 431 ALA A O 1
ATOM 3256 N N . GLU A 1 432 ? -11.097 -9.680 -3.565 1.00 94.94 432 GLU A N 1
ATOM 3257 C CA . GLU A 1 432 ? -10.290 -8.650 -2.890 1.00 94.94 432 GLU A CA 1
ATOM 3258 C C . GLU A 1 432 ? -8.824 -8.603 -3.381 1.00 94.94 432 GLU A C 1
ATOM 3260 O O . GLU A 1 432 ? -7.900 -8.726 -2.569 1.00 94.94 432 GLU A O 1
ATOM 3265 N N . PRO A 1 433 ? -8.571 -8.448 -4.699 1.00 94.50 433 PRO A N 1
ATOM 3266 C CA . PRO A 1 433 ? -7.226 -8.579 -5.271 1.00 94.50 433 PRO A CA 1
ATOM 3267 C C . PRO A 1 433 ? -6.238 -7.544 -4.715 1.00 94.50 433 PRO A C 1
ATOM 3269 O O . PRO A 1 433 ? -5.085 -7.872 -4.444 1.00 94.50 433 PRO A O 1
ATOM 3272 N N . GLU A 1 434 ? -6.695 -6.315 -4.466 1.00 94.50 434 GLU A N 1
ATOM 3273 C CA . GLU A 1 434 ? -5.862 -5.248 -3.902 1.00 94.50 434 GLU A CA 1
ATOM 3274 C C . GLU A 1 434 ? -5.449 -5.561 -2.458 1.00 94.50 434 GLU A C 1
ATOM 3276 O O . GLU A 1 434 ? -4.261 -5.546 -2.152 1.00 94.50 434 GLU A O 1
ATOM 3281 N N . MET A 1 435 ? -6.390 -5.951 -1.584 1.00 97.12 435 MET A N 1
ATOM 3282 C CA . MET A 1 435 ? -6.063 -6.336 -0.201 1.00 97.12 435 MET A CA 1
ATOM 3283 C C . MET A 1 435 ? -5.208 -7.609 -0.147 1.00 97.12 435 MET A C 1
ATOM 3285 O O . MET A 1 435 ? -4.326 -7.740 0.704 1.00 97.12 435 MET A O 1
ATOM 3289 N N . ARG A 1 436 ? -5.432 -8.553 -1.067 1.00 97.25 436 ARG A N 1
ATOM 3290 C CA . ARG A 1 436 ? -4.598 -9.754 -1.188 1.00 97.25 436 ARG A CA 1
ATOM 3291 C C . ARG A 1 436 ? -3.163 -9.387 -1.537 1.00 97.25 436 ARG A C 1
ATOM 3293 O O . ARG A 1 436 ? -2.241 -9.913 -0.919 1.00 97.25 436 ARG A O 1
ATOM 3300 N N . MET A 1 437 ? -2.981 -8.455 -2.468 1.00 96.94 437 MET A N 1
ATOM 3301 C CA . MET A 1 437 ? -1.672 -7.936 -2.845 1.00 96.94 437 MET A CA 1
ATOM 3302 C C . MET A 1 437 ? -1.024 -7.125 -1.712 1.00 96.94 437 MET A C 1
ATOM 3304 O O . MET A 1 437 ? 0.154 -7.322 -1.430 1.00 96.94 437 MET A O 1
ATOM 3308 N N . THR A 1 438 ? -1.789 -6.295 -0.996 1.00 97.12 438 THR A N 1
ATOM 3309 C CA . THR A 1 438 ? -1.345 -5.590 0.220 1.00 97.12 438 THR A CA 1
ATOM 3310 C C . THR A 1 438 ? -0.777 -6.562 1.256 1.00 97.12 438 THR A C 1
ATOM 3312 O O . THR A 1 438 ? 0.324 -6.361 1.767 1.00 97.12 438 THR A O 1
ATOM 3315 N N . LEU A 1 439 ? -1.512 -7.634 1.566 1.00 97.94 439 LEU A N 1
ATOM 3316 C CA . LEU A 1 439 ? -1.082 -8.625 2.551 1.00 97.94 439 LEU A CA 1
ATOM 3317 C C . LEU A 1 439 ? 0.063 -9.500 2.031 1.00 97.94 439 LEU A C 1
ATOM 3319 O O . LEU A 1 439 ? 0.954 -9.823 2.811 1.00 97.94 439 LEU A O 1
ATOM 3323 N N . LEU A 1 440 ? 0.090 -9.843 0.738 1.00 97.62 440 LEU A N 1
ATOM 3324 C CA . LEU A 1 440 ? 1.238 -10.512 0.121 1.00 97.62 440 LEU A CA 1
ATOM 3325 C C . LEU A 1 440 ? 2.505 -9.665 0.292 1.00 97.62 440 LEU A C 1
ATOM 3327 O O . LEU A 1 440 ? 3.487 -10.167 0.830 1.00 97.62 440 LEU A O 1
ATOM 3331 N N . ALA A 1 441 ? 2.466 -8.392 -0.107 1.00 96.75 441 ALA A N 1
ATOM 3332 C CA . ALA A 1 441 ? 3.594 -7.475 0.017 1.00 96.75 441 ALA A CA 1
ATOM 3333 C C . ALA A 1 441 ? 4.074 -7.376 1.474 1.00 96.75 441 ALA A C 1
ATOM 3335 O O . ALA A 1 441 ? 5.259 -7.536 1.749 1.00 96.75 441 ALA A O 1
ATOM 3336 N N . ALA A 1 442 ? 3.150 -7.220 2.427 1.00 96.62 442 ALA A N 1
ATOM 3337 C CA . ALA A 1 442 ? 3.500 -7.186 3.844 1.00 96.62 442 ALA A CA 1
ATOM 3338 C C . ALA A 1 442 ? 4.179 -8.482 4.313 1.00 96.62 442 ALA A C 1
ATOM 3340 O O . ALA A 1 442 ? 5.166 -8.431 5.035 1.00 96.62 442 ALA A O 1
ATOM 3341 N N . ARG A 1 443 ? 3.681 -9.658 3.907 1.00 95.94 443 ARG A N 1
ATOM 3342 C CA . ARG A 1 443 ? 4.289 -10.949 4.279 1.00 95.94 443 ARG A CA 1
ATOM 3343 C C . ARG A 1 443 ? 5.709 -11.097 3.743 1.00 95.94 443 ARG A C 1
ATOM 3345 O O . ARG A 1 443 ? 6.570 -11.570 4.478 1.00 95.94 443 ARG A O 1
ATOM 3352 N N . LEU A 1 444 ? 5.934 -10.703 2.491 1.00 95.25 444 LEU A N 1
ATOM 3353 C CA . LEU A 1 444 ? 7.264 -10.724 1.878 1.00 95.25 444 LEU A CA 1
ATOM 3354 C C . LEU A 1 444 ? 8.218 -9.803 2.636 1.00 95.25 444 LEU A C 1
ATOM 3356 O O . LEU A 1 444 ? 9.309 -10.230 2.989 1.00 95.25 444 LEU A O 1
ATOM 3360 N N . ASN A 1 445 ? 7.757 -8.598 2.981 1.00 93.56 445 ASN A N 1
ATOM 3361 C CA . ASN A 1 445 ? 8.535 -7.649 3.770 1.00 93.56 445 ASN A CA 1
ATOM 3362 C C . ASN A 1 445 ? 8.875 -8.174 5.179 1.00 93.56 445 ASN A C 1
ATOM 3364 O O . ASN A 1 445 ? 9.953 -7.921 5.699 1.00 93.56 445 ASN A O 1
ATOM 3368 N N . PHE A 1 446 ? 7.995 -8.977 5.786 1.00 92.56 446 PHE A N 1
ATOM 3369 C CA . PHE A 1 446 ? 8.281 -9.682 7.043 1.00 92.56 446 PHE A CA 1
ATOM 3370 C C . PHE A 1 446 ? 9.146 -10.946 6.870 1.00 92.56 446 PHE A C 1
ATOM 3372 O O . PHE A 1 446 ? 9.215 -11.773 7.782 1.00 92.56 446 PHE A O 1
ATOM 3379 N N . GLY A 1 447 ? 9.786 -11.126 5.712 1.00 91.94 447 GLY A N 1
ATOM 3380 C CA . GLY A 1 447 ? 10.727 -12.212 5.445 1.00 91.94 447 GLY A CA 1
ATOM 3381 C C . GLY A 1 447 ? 10.080 -13.565 5.145 1.00 91.94 447 GLY A C 1
ATOM 3382 O O . GLY A 1 447 ? 10.762 -14.589 5.180 1.00 91.94 447 GLY A O 1
ATOM 3383 N N . VAL A 1 448 ? 8.772 -13.621 4.859 1.00 94.06 448 VAL A N 1
ATOM 3384 C CA . VAL A 1 448 ? 8.145 -14.873 4.406 1.00 94.06 448 VAL A CA 1
ATOM 3385 C C . VAL A 1 448 ? 8.622 -15.164 2.977 1.00 94.06 448 VAL A C 1
ATOM 3387 O O . VAL A 1 448 ? 8.404 -14.329 2.100 1.00 94.06 448 VAL A O 1
ATOM 3390 N N . PRO A 1 449 ? 9.201 -16.347 2.688 1.00 93.19 449 PRO A N 1
ATOM 3391 C CA . PRO A 1 449 ? 9.692 -16.658 1.348 1.00 93.19 449 PRO A CA 1
ATOM 3392 C C . PRO A 1 449 ? 8.604 -16.538 0.273 1.00 93.19 449 PRO A C 1
ATOM 3394 O O . PRO A 1 449 ? 7.493 -17.042 0.467 1.00 93.19 449 PRO A O 1
ATOM 3397 N N . SER A 1 450 ? 8.945 -15.960 -0.888 1.00 93.38 450 SER A N 1
ATOM 3398 C CA . SER A 1 450 ? 8.008 -15.668 -1.990 1.00 93.38 450 SER A CA 1
ATOM 3399 C C . SER A 1 450 ? 7.071 -16.821 -2.325 1.00 93.38 450 SER A C 1
ATOM 3401 O O . SER A 1 450 ? 5.851 -16.660 -2.347 1.00 93.38 450 SER A O 1
ATOM 3403 N N . ARG A 1 451 ? 7.629 -18.022 -2.504 1.00 93.06 451 ARG A N 1
ATOM 3404 C CA . ARG A 1 451 ? 6.856 -19.226 -2.819 1.00 93.06 451 ARG A CA 1
ATOM 3405 C C . ARG A 1 451 ? 5.805 -19.542 -1.751 1.00 93.06 451 ARG A C 1
ATOM 3407 O O . ARG A 1 451 ? 4.661 -19.821 -2.098 1.00 93.06 451 ARG A O 1
ATOM 3414 N N . VAL A 1 452 ? 6.188 -19.485 -0.476 1.00 95.00 452 VAL A N 1
ATOM 3415 C CA . VAL A 1 452 ? 5.296 -19.782 0.654 1.00 95.00 452 VAL A CA 1
ATOM 3416 C C . VAL A 1 452 ? 4.209 -18.718 0.747 1.00 95.00 452 VAL A C 1
ATOM 3418 O O . VAL A 1 452 ? 3.028 -19.055 0.787 1.00 95.00 452 VAL A O 1
ATOM 3421 N N . ALA A 1 453 ? 4.592 -17.439 0.702 1.00 95.88 453 ALA A N 1
ATOM 3422 C CA . ALA A 1 453 ? 3.650 -16.332 0.774 1.00 95.88 453 ALA A CA 1
ATOM 3423 C C . ALA A 1 453 ? 2.609 -16.404 -0.354 1.00 95.88 453 ALA A C 1
ATOM 3425 O O . ALA A 1 453 ? 1.416 -16.300 -0.090 1.00 95.88 453 ALA A O 1
ATOM 3426 N N . ILE A 1 454 ? 3.024 -16.662 -1.596 1.00 96.25 454 ILE A N 1
ATOM 3427 C CA . ILE A 1 454 ? 2.104 -16.774 -2.735 1.00 96.25 454 ILE A CA 1
ATOM 3428 C C . ILE A 1 454 ? 1.167 -17.978 -2.578 1.00 96.25 454 ILE A C 1
ATOM 3430 O O . ILE A 1 454 ? -0.045 -17.831 -2.729 1.00 96.25 454 ILE A O 1
ATOM 3434 N N . GLN A 1 455 ? 1.684 -19.162 -2.237 1.00 95.75 455 GLN A N 1
ATOM 3435 C CA . GLN A 1 455 ? 0.843 -20.356 -2.078 1.00 95.75 455 GLN A CA 1
ATOM 3436 C C . GLN A 1 455 ? -0.208 -20.172 -0.980 1.00 95.75 455 GLN A C 1
ATOM 3438 O O . GLN A 1 455 ? -1.373 -20.522 -1.166 1.00 95.75 455 GLN A O 1
ATOM 3443 N N . GLU A 1 456 ? 0.186 -19.587 0.150 1.00 95.44 456 GLU A N 1
ATOM 3444 C CA . GLU A 1 456 ? -0.721 -19.316 1.261 1.00 95.44 456 GLU A CA 1
ATOM 3445 C C . GLU A 1 456 ? -1.750 -18.234 0.926 1.00 95.44 456 GLU A C 1
ATOM 3447 O O . GLU A 1 456 ? -2.914 -18.372 1.299 1.00 95.44 456 GLU A O 1
ATOM 3452 N N . MET A 1 457 ? -1.345 -17.173 0.221 1.00 96.00 457 MET A N 1
ATOM 3453 C CA . MET A 1 457 ? -2.221 -16.050 -0.114 1.00 96.00 457 MET A CA 1
ATOM 3454 C C . MET A 1 457 ? -3.182 -16.359 -1.259 1.00 96.00 457 MET A C 1
ATOM 3456 O O . MET A 1 457 ? -4.270 -15.792 -1.278 1.00 96.00 457 MET A O 1
ATOM 3460 N N . TYR A 1 458 ? -2.831 -17.248 -2.189 1.00 95.62 458 TYR A N 1
ATOM 3461 C CA . TYR A 1 458 ? -3.659 -17.581 -3.359 1.00 95.62 458 TYR A CA 1
ATOM 3462 C C . TYR A 1 458 ? -4.246 -18.998 -3.314 1.00 95.62 458 TYR A C 1
ATOM 3464 O O . TYR A 1 458 ? -4.990 -19.379 -4.214 1.00 95.62 458 TYR A O 1
ATOM 3472 N N . GLY A 1 459 ? -3.975 -19.756 -2.245 1.00 92.75 459 GLY A N 1
ATOM 3473 C CA . GLY A 1 459 ? -4.661 -21.013 -1.935 1.00 92.75 459 GLY A CA 1
ATOM 3474 C C . GLY A 1 459 ? -4.363 -22.153 -2.909 1.00 92.75 459 GLY A C 1
ATOM 3475 O O . GLY A 1 459 ? -5.147 -23.092 -3.006 1.00 92.75 459 GLY A O 1
ATOM 3476 N N . ALA A 1 460 ? -3.255 -22.079 -3.649 1.00 94.38 460 ALA A N 1
ATOM 3477 C CA . ALA A 1 460 ? -2.888 -23.070 -4.654 1.00 94.38 460 ALA A CA 1
ATOM 3478 C C . ALA A 1 460 ? -1.363 -23.254 -4.735 1.00 94.38 460 ALA A C 1
ATOM 3480 O O . ALA A 1 460 ? -0.612 -22.306 -4.495 1.00 94.38 460 ALA A O 1
ATOM 3481 N N . PRO A 1 461 ? -0.870 -24.454 -5.099 1.00 95.12 461 PRO A N 1
ATOM 3482 C CA . PRO A 1 461 ? 0.543 -24.656 -5.399 1.00 95.12 461 PRO A CA 1
ATOM 3483 C C . PRO A 1 461 ? 1.026 -23.755 -6.545 1.00 95.12 461 PRO A C 1
ATOM 3485 O O . PRO A 1 461 ? 0.266 -23.476 -7.468 1.00 95.12 461 PRO A O 1
ATOM 3488 N N . VAL A 1 462 ? 2.305 -23.359 -6.553 1.00 94.12 462 VAL A N 1
ATOM 3489 C CA . VAL A 1 462 ? 2.842 -22.476 -7.611 1.00 94.12 462 VAL A CA 1
ATOM 3490 C C . VAL A 1 462 ? 2.687 -23.053 -9.020 1.00 94.12 462 VAL A C 1
ATOM 3492 O O . VAL A 1 462 ? 2.360 -22.311 -9.934 1.00 94.12 462 VAL A O 1
ATOM 3495 N N . GLN A 1 463 ? 2.795 -24.374 -9.186 1.00 94.88 463 GLN A N 1
ATOM 3496 C CA . GLN A 1 463 ? 2.574 -25.047 -10.473 1.00 94.88 463 GLN A CA 1
ATOM 3497 C C . GLN A 1 463 ? 1.124 -24.914 -10.959 1.00 94.88 463 GLN A C 1
ATOM 3499 O O . GLN A 1 463 ? 0.863 -24.817 -12.154 1.00 94.88 463 GLN A O 1
ATOM 3504 N N . GLU A 1 464 ? 0.164 -24.922 -10.034 1.00 96.25 464 GLU A N 1
ATOM 3505 C CA . GLU A 1 464 ? -1.240 -24.684 -10.361 1.00 96.25 464 GLU A CA 1
ATOM 3506 C C . GLU A 1 464 ? -1.464 -23.222 -10.748 1.00 96.25 464 GLU A C 1
ATOM 3508 O O . GLU A 1 464 ? -2.161 -22.942 -11.720 1.00 96.25 464 GLU A O 1
ATOM 3513 N N . LEU A 1 465 ? -0.829 -22.292 -10.034 1.00 96.06 465 LEU A N 1
ATOM 3514 C CA . LEU A 1 465 ? -0.884 -20.875 -10.376 1.00 96.06 465 LEU A CA 1
ATOM 3515 C C . LEU A 1 465 ? -0.257 -20.602 -11.748 1.00 96.06 465 LEU A C 1
ATOM 3517 O O . LEU A 1 465 ? -0.854 -19.870 -12.525 1.00 96.06 465 LEU A O 1
ATOM 3521 N N . ASP A 1 466 ? 0.859 -21.243 -12.100 1.00 96.31 466 ASP A N 1
ATOM 3522 C CA . ASP A 1 466 ? 1.459 -21.146 -13.437 1.00 96.31 466 ASP A CA 1
ATOM 3523 C C . ASP A 1 466 ? 0.477 -21.561 -14.539 1.00 96.31 466 ASP A C 1
ATOM 3525 O O . ASP A 1 466 ? 0.301 -20.842 -15.526 1.00 96.31 466 ASP A O 1
ATOM 3529 N N . ARG A 1 467 ? -0.224 -22.688 -14.349 1.00 95.94 467 ARG A N 1
ATOM 3530 C CA . ARG A 1 467 ? -1.259 -23.139 -15.292 1.00 95.94 467 ARG A CA 1
ATOM 3531 C C . ARG A 1 467 ? -2.398 -22.131 -15.411 1.00 95.94 467 ARG A C 1
ATOM 3533 O O . ARG A 1 467 ? -2.871 -21.883 -16.518 1.00 95.94 467 ARG A O 1
ATOM 3540 N N . ARG A 1 468 ? -2.823 -21.529 -14.297 1.00 95.38 468 ARG A N 1
ATOM 3541 C CA . ARG A 1 468 ? -3.883 -20.510 -14.295 1.00 95.38 468 ARG A CA 1
ATOM 3542 C C . ARG A 1 468 ? -3.446 -19.204 -14.949 1.00 95.38 468 ARG A C 1
ATOM 3544 O O . ARG A 1 468 ? -4.247 -18.627 -15.674 1.00 95.38 468 ARG A O 1
ATOM 3551 N N . VAL A 1 469 ? -2.197 -18.770 -14.758 1.00 93.38 469 VAL A N 1
ATOM 3552 C CA . VAL A 1 469 ? -1.632 -17.608 -15.464 1.00 93.38 469 VAL A CA 1
ATOM 3553 C C . VAL A 1 469 ? -1.663 -17.853 -16.970 1.00 93.38 469 VAL A C 1
ATOM 3555 O O . VAL A 1 469 ? -2.098 -16.982 -17.717 1.00 93.38 469 VAL A O 1
ATOM 3558 N N . MET A 1 470 ? -1.246 -19.043 -17.415 1.00 92.44 470 MET A N 1
ATOM 3559 C CA . MET A 1 470 ? -1.285 -19.414 -18.830 1.00 92.44 470 MET A CA 1
ATOM 3560 C C . MET A 1 470 ? -2.716 -19.419 -19.382 1.00 92.44 470 MET A C 1
ATOM 3562 O O . MET A 1 470 ? -2.973 -18.806 -20.414 1.00 92.44 470 MET A O 1
ATOM 3566 N N . ALA A 1 471 ? -3.658 -20.067 -18.694 1.00 92.12 471 ALA A N 1
ATOM 3567 C CA . ALA A 1 471 ? -5.058 -20.095 -19.119 1.00 92.12 471 ALA A CA 1
ATOM 3568 C C . ALA A 1 471 ? -5.645 -18.676 -19.213 1.00 92.12 471 ALA A C 1
ATOM 3570 O O . ALA A 1 471 ? -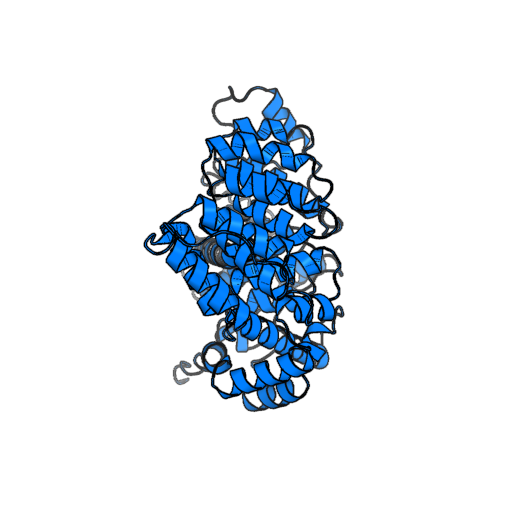6.175 -18.286 -20.249 1.00 92.12 471 ALA A O 1
ATOM 3571 N N . TRP A 1 472 ? -5.437 -17.862 -18.176 1.00 90.62 472 TRP A N 1
ATOM 3572 C CA . TRP A 1 472 ? -5.864 -16.465 -18.147 1.00 90.62 472 TRP A CA 1
ATOM 3573 C C . TRP A 1 472 ? -5.247 -15.635 -19.282 1.00 90.62 472 TRP A C 1
ATOM 3575 O O . TRP A 1 472 ? -5.929 -14.811 -19.891 1.00 90.62 472 TRP A O 1
ATOM 3585 N N . ALA A 1 473 ? -3.973 -15.864 -19.609 1.00 85.50 473 ALA A N 1
ATOM 3586 C CA . ALA A 1 473 ? -3.308 -15.221 -20.737 1.00 85.50 473 ALA A CA 1
ATOM 3587 C C . ALA A 1 473 ? -3.943 -15.597 -22.086 1.00 85.50 473 ALA A C 1
ATOM 3589 O O . ALA A 1 473 ? -4.178 -14.708 -22.910 1.00 85.50 473 ALA A O 1
ATOM 3590 N N . LEU A 1 474 ? -4.239 -16.885 -22.299 1.00 84.94 474 LEU A N 1
ATOM 3591 C CA . LEU A 1 474 ? -4.879 -17.404 -23.514 1.00 84.94 474 LEU A CA 1
ATOM 3592 C C . LEU A 1 474 ? -6.308 -16.875 -23.692 1.00 84.94 474 LEU A C 1
ATOM 3594 O O . LEU A 1 474 ? -6.693 -16.541 -24.812 1.00 84.94 474 LEU A O 1
ATOM 3598 N N . ASP A 1 475 ? -7.040 -16.686 -22.594 1.00 84.88 475 ASP A N 1
ATOM 3599 C CA . ASP A 1 475 ? -8.390 -16.103 -22.576 1.00 84.88 475 ASP A CA 1
ATOM 3600 C C . ASP A 1 475 ? -8.400 -14.578 -22.826 1.00 84.88 475 ASP A C 1
ATOM 3602 O O . ASP A 1 475 ? -9.433 -13.913 -22.732 1.00 84.88 475 ASP A O 1
ATOM 3606 N N . GLY A 1 476 ? -7.247 -13.988 -23.156 1.00 75.75 476 GLY A N 1
ATOM 3607 C CA . GLY A 1 476 ? -7.106 -12.561 -23.437 1.00 75.75 476 GLY A CA 1
ATOM 3608 C C . GLY A 1 476 ? -6.871 -11.699 -22.196 1.00 75.75 476 GLY A C 1
ATOM 3609 O O . GLY A 1 476 ? -6.842 -10.472 -22.311 1.00 75.75 476 GLY A O 1
ATOM 3610 N N . GLY A 1 477 ? -6.624 -12.301 -21.029 1.00 70.50 477 GLY A N 1
ATOM 3611 C CA . GLY A 1 477 ? -6.260 -11.591 -19.799 1.00 70.50 477 GLY A CA 1
ATOM 3612 C C . GLY A 1 477 ? -5.005 -10.727 -19.953 1.00 70.50 477 GLY A C 1
ATOM 3613 O O . GLY A 1 477 ? -4.921 -9.643 -19.379 1.00 70.50 477 GLY A O 1
ATOM 3614 N N . LEU A 1 478 ? -4.083 -11.141 -20.831 1.00 68.81 478 LEU A N 1
ATOM 3615 C CA . LEU A 1 478 ? -2.910 -10.354 -21.218 1.00 68.81 478 LEU A CA 1
ATOM 3616 C C . LEU A 1 478 ? -3.119 -9.471 -22.459 1.00 68.81 478 LEU A C 1
ATOM 3618 O O . LEU A 1 478 ? -2.334 -8.551 -22.663 1.00 68.81 478 LEU A O 1
ATOM 3622 N N . ARG A 1 479 ? -4.177 -9.664 -23.261 1.00 58.03 479 ARG A N 1
ATOM 3623 C CA . ARG A 1 479 ? -4.439 -8.815 -24.440 1.00 58.03 479 ARG A CA 1
ATOM 3624 C C . ARG A 1 479 ? -4.739 -7.371 -24.050 1.00 58.03 479 ARG A C 1
ATOM 3626 O O . ARG A 1 479 ? -4.180 -6.466 -24.647 1.00 58.03 479 ARG A O 1
ATOM 3633 N N . ARG A 1 480 ? -5.516 -7.123 -22.992 1.00 50.38 480 ARG A N 1
ATOM 3634 C CA . ARG A 1 480 ? -5.797 -5.741 -22.551 1.00 50.38 480 ARG A CA 1
ATOM 3635 C C . ARG A 1 480 ? -4.586 -5.003 -21.961 1.00 50.38 480 ARG A C 1
ATOM 3637 O O . ARG A 1 480 ? -4.567 -3.792 -22.077 1.00 50.38 480 ARG A O 1
ATOM 3644 N N . PRO A 1 481 ? -3.599 -5.657 -21.330 1.00 46.69 481 PRO A N 1
ATOM 3645 C CA . PRO A 1 481 ? -2.321 -5.009 -21.004 1.00 46.69 481 PRO A CA 1
ATOM 3646 C C . PRO A 1 481 ? -1.317 -4.920 -22.173 1.00 46.69 481 PRO A C 1
ATOM 3648 O O . PRO A 1 481 ? -0.516 -3.988 -22.203 1.00 46.69 481 PRO A O 1
ATOM 3651 N N . LEU A 1 482 ? -1.341 -5.860 -23.133 1.00 42.22 482 LEU A N 1
ATOM 3652 C CA . LEU A 1 482 ? -0.348 -5.968 -24.221 1.00 42.22 482 LEU A CA 1
ATOM 3653 C C . LEU A 1 482 ? -0.749 -5.282 -25.538 1.00 42.22 482 LEU A C 1
ATOM 3655 O O . LEU A 1 482 ? 0.119 -4.733 -26.207 1.00 42.22 482 LEU A O 1
ATOM 3659 N N . GLU A 1 483 ? -2.033 -5.230 -25.905 1.00 40.31 483 GLU A N 1
ATOM 3660 C CA . GLU A 1 483 ? -2.515 -4.486 -27.088 1.00 40.31 483 GLU A CA 1
ATOM 3661 C C . GLU A 1 483 ? -2.170 -2.988 -26.976 1.00 40.31 483 GLU A C 1
ATOM 3663 O O . GLU A 1 483 ? -1.974 -2.307 -27.978 1.00 40.31 483 GLU A O 1
ATOM 3668 N N . TRP A 1 484 ? -1.968 -2.483 -25.755 1.00 39.62 484 TRP A N 1
ATOM 3669 C CA . TRP A 1 484 ? -1.507 -1.119 -25.474 1.00 39.62 484 TRP A CA 1
ATOM 3670 C C . TRP A 1 484 ? -0.010 -0.908 -25.738 1.00 39.62 484 TRP A C 1
ATOM 3672 O O . TRP A 1 484 ? 0.414 0.222 -25.985 1.00 39.62 484 TRP A O 1
ATOM 3682 N N . LEU A 1 485 ? 0.789 -1.979 -25.720 1.00 36.81 485 LEU A N 1
ATOM 3683 C CA . LEU A 1 485 ? 2.201 -1.950 -26.109 1.00 36.81 485 LEU A CA 1
ATOM 3684 C C . LEU A 1 485 ? 2.368 -2.000 -27.638 1.00 36.81 485 LEU A C 1
ATOM 3686 O O . LEU A 1 485 ? 3.339 -1.446 -28.149 1.00 36.81 485 LEU A O 1
ATOM 3690 N N . GLU A 1 486 ? 1.415 -2.590 -28.371 1.00 34.97 486 GLU A N 1
ATOM 3691 C CA . GLU A 1 486 ? 1.459 -2.723 -29.838 1.00 34.97 486 GLU A CA 1
ATOM 3692 C C . GLU A 1 486 ? 0.737 -1.574 -30.589 1.00 34.97 486 GLU A C 1
ATOM 3694 O O . GLU A 1 486 ? 1.223 -1.113 -31.629 1.00 34.97 486 GLU A O 1
ATOM 3699 N N . ALA A 1 487 ? -0.370 -1.035 -30.053 1.00 35.47 487 ALA A N 1
ATOM 3700 C CA . ALA A 1 487 ? -1.254 -0.089 -30.757 1.00 35.47 487 ALA A CA 1
ATOM 3701 C C . ALA A 1 487 ? -0.680 1.319 -31.014 1.00 35.47 487 ALA A C 1
ATOM 3703 O O . ALA A 1 487 ? -1.272 2.100 -31.753 1.00 35.47 487 ALA A O 1
ATOM 3704 N N . GLY A 1 488 ? 0.479 1.672 -30.455 1.00 36.16 488 GLY A N 1
ATOM 3705 C CA . GLY A 1 488 ? 1.102 2.977 -30.705 1.00 36.16 488 GLY A CA 1
ATOM 3706 C C . GLY A 1 488 ? 2.183 2.995 -31.786 1.00 36.16 488 GLY A C 1
ATOM 3707 O O . GLY A 1 488 ? 2.920 3.973 -31.873 1.00 36.16 488 GLY A O 1
ATOM 3708 N N . SER A 1 489 ? 2.302 1.928 -32.582 1.00 32.59 489 SER A N 1
ATOM 3709 C CA . SER A 1 489 ? 3.181 1.874 -33.761 1.00 32.59 489 SER A CA 1
ATOM 3710 C C . SER A 1 489 ? 2.510 2.367 -35.056 1.00 32.59 489 SER A C 1
ATOM 3712 O O . SER A 1 489 ? 3.193 2.546 -36.062 1.00 32.59 489 SER A O 1
ATOM 3714 N N . ALA A 1 490 ? 1.194 2.619 -35.039 1.00 31.59 490 ALA A N 1
ATOM 3715 C CA . ALA A 1 490 ? 0.407 2.883 -36.246 1.00 31.59 490 ALA A CA 1
ATOM 3716 C C . ALA A 1 490 ? 0.358 4.355 -36.704 1.00 31.59 490 ALA A C 1
ATOM 3718 O O . ALA A 1 490 ? -0.112 4.623 -37.805 1.00 31.59 490 ALA A O 1
ATOM 3719 N N . GLU A 1 491 ? 0.880 5.311 -35.931 1.00 30.92 491 GLU A N 1
ATOM 3720 C CA . GLU A 1 491 ? 0.940 6.725 -36.337 1.00 30.92 491 GLU A CA 1
ATOM 3721 C C . GLU A 1 491 ? 2.388 7.185 -36.531 1.00 30.92 491 GLU A C 1
ATOM 3723 O O . GLU A 1 491 ? 2.911 8.047 -35.830 1.00 30.92 491 GLU A O 1
ATOM 3728 N N . SER A 1 492 ? 3.064 6.598 -37.518 1.00 27.05 492 SER A N 1
ATOM 3729 C CA . SER A 1 492 ? 4.091 7.348 -38.243 1.00 27.05 492 SER A CA 1
ATOM 3730 C C . SER A 1 492 ? 3.406 7.992 -39.449 1.00 27.05 492 SER A C 1
ATOM 3732 O O . SER A 1 492 ? 2.885 7.250 -40.283 1.00 27.05 492 SER A O 1
ATOM 3734 N N . PRO A 1 493 ? 3.376 9.331 -39.589 1.00 26.92 493 PRO A N 1
ATOM 3735 C CA . PRO A 1 493 ? 2.968 9.924 -40.855 1.00 26.92 493 PRO A CA 1
ATOM 3736 C C . PRO A 1 493 ? 3.945 9.450 -41.946 1.00 26.92 493 PRO A C 1
ATOM 3738 O O . PRO A 1 493 ? 5.129 9.235 -41.649 1.00 26.92 493 PRO A O 1
ATOM 3741 N N . PRO A 1 494 ? 3.480 9.247 -43.192 1.00 27.41 494 PRO A N 1
ATOM 3742 C CA . PRO A 1 494 ? 4.359 8.840 -44.277 1.00 27.41 494 PRO A CA 1
ATOM 3743 C C . PRO A 1 494 ? 5.493 9.858 -44.395 1.00 27.41 494 PRO A C 1
ATOM 3745 O O . PRO A 1 494 ? 5.262 11.067 -44.442 1.00 27.41 494 PRO A O 1
ATOM 3748 N N . ARG A 1 495 ? 6.730 9.357 -44.386 1.00 30.77 495 ARG A N 1
ATOM 3749 C CA . ARG A 1 495 ? 7.906 10.168 -44.694 1.00 30.77 495 ARG A CA 1
ATOM 3750 C C . ARG A 1 495 ? 7.793 10.581 -46.159 1.00 30.77 495 ARG A C 1
ATOM 3752 O O . ARG A 1 495 ? 7.919 9.719 -47.024 1.00 30.77 495 ARG A O 1
ATOM 3759 N N . ASN A 1 496 ? 7.545 11.865 -46.394 1.00 33.94 496 ASN A N 1
ATOM 3760 C CA . ASN A 1 496 ? 7.871 12.521 -47.656 1.00 33.94 496 ASN A CA 1
ATOM 3761 C C . ASN A 1 496 ? 9.252 13.152 -47.536 1.00 33.94 496 ASN A C 1
ATOM 3763 O O . ASN A 1 496 ? 9.497 13.800 -46.490 1.00 33.94 496 ASN A O 1
#

Sequence (496 aa):
MAAASARWQAQSPSEEALSPGAAAFRALRSATNREDQHGTVEALRDLWSADPTRGAQASLDIILRGSPYWRVLGVAALARHGTADQIDRAIGALSPGHHRSERWALVRALDGKDPEQVRTIAPRYLRDSEVLVQVAAIAALAGTGDPTVARHFIGSLPPLPTIDAAVDAEYARTLTMYGALRRLTGISFRDQAAALNWWRRGSEIGSPGTDPRSVVFGLRREPNWRFEFATAHFRGRLAMRRIDDLFVNAAPWTRRSEAWGGIVSAVDAGAADGFAKASRIFGRTTLPLAELVVADSVNFVREFALMPESEVNGEAHHQVLLLASSDRTMQVEAARRAVTLAEKGTLPDLPRWLTWGLVNGLVPGCSACAGGRCSGAPGGGVPSASLLRLLESGAVTRGTASDEPMFGRSGDQLWWLGNAAVLFMLGGGFAEPEMRMTLLAARLNFGVPSRVAIQEMYGAPVQELDRRVMAWALDGGLRRPLEWLEAGSAESPPRN

Radius of gyration: 24.67 Å; chains: 1; bounding box: 65×66×69 Å

Foldseek 3Di:
DPPLPPPPDDDDDDPLPDAQLSVLVVQLVVCVVVVNQVSNLVSLVSNCVRPVVVSLVVLLCQLVRPFLQRNLSSLVSCLPRNALVSLLVSLVPDDCVPCVLSLLSSLLSLQVHDLVSLLVRLLVQCPPPDLLSVLSSLLSNLSSLALVSLVSPLVVADWQDDLPDDLASVNLSNFSNQLSNCSNPVAHDPTSVRSVVCVVVPPPPDDDHCNLVNPDQDQPDDVFRWTWHGEPAAGEIEGENDLCVQCVPDDDPVVSVVVVVLQRVLLNLLLVLLQVLLCLQQNNFRGHHAYEYEYEPVVLVVQQVVRDPVDAFADTSSYHYHHDDDSNLSSLSSSLVSNLVSCSNNLRDFQPLLSLLSSCLSRPHALVCQCVPRGGQDHHDDPLVRLLVLLVVALQVQLLPDSDDLDDPSSNSSSSSSNLLSLCLQQVPRPSSSSLSNSLSSCVSVVNRSQRSCCSSNVHHSVVSSVSSSVCVVVCSCVVSRVSNVVVVPDDDDDD

Secondary structure (DSSP, 8-state):
-TTSSSS------SSTTS-HHHHHHHHHHHHHHTT-HHHHHHHHHHHHHH-HHHHHHHHHHHHHHS-HHHHHHHHHHHHHH--HHHHHHHHHHS-TTT-HHHHHHHHHTTTTS-HHHHHHHGGGGGG-SSHHHHHHHHHHHHHT--GGGGGGTGGGPPPPPPTTS--SHHHHHHHHHHHHHHHHHSPPPSSHHHHHHHHHT-TTSS--S--GGG--------SS-EEEEE-SSEEEEEE-S-GGGG-TT--SHHHHHHHHHHHHHHHHHHHHHHHHHHHHHH-S---PPEEEEEE-HHHHHHHHHTS-TT-SSS--TTEEEEE---HHHHHHHHHHHHHHHHHHHHS----HHHHHHHHHHHSPPPGGGGGTTSTTSPSSPPPHHHHHHHHTT-HHHHHTS--S---SHHHHHHHHHHHHHHHHHHHSS-SSHHHHHHHHHHHHHTT--HHHHHHHHHTS-HHHHHHHHHHHIIIIITHHHHHHHHGGGS-PPP--

pLDDT: mean 78.27, std 20.74, range [26.92, 98.62]